Protein AF-A0A6C0J3W8-F1 (afdb_monomer_lite)

Radius of gyration: 35.04 Å; chains: 1; bounding box: 128×66×95 Å

Sequence (665 aa):
MTPRVIIDGCSYNYYRVTASLAWYKYSNPEPPTLQNTDFLTSLMSQYHKHINKISKITGVLPNNMTIVRDCPIEKIWRRKHYPKYKQKRLNRSGISNNVGMFIKHINKHLNMYQKVIRIDEAEADDVIAILVRFYLETTDDDIIIIANDSDYTQLLCWDSSRVKIFNPKKMDWVQRDTYSLSSKISKGDSTDEIPSASNIVEILRNKQLVDLTYVPRYIQDRVLQCLDYSNNIPHYYKPLNFQLGLCCMHTVLCAYTPKVFCSRTAIIQTIEKTGISLITSDKALIKRALCITKKESTPIYWISPEFYNTDENMDIYNILKKHQSEMKEHCMSIVLDRARDNCKDLLKLIKHAAEVDGTRVMRMSSDLFPHKSNSRTPDYSLEQFHELLEEAGNLTRRYKMRLTFHPGQYNVVGTPHKDKFHNTCLDLDWHAEVLDIMGCDQDSTMVVHAGGMYGDKNATIHRWAEQFFQLPDRVQRRLVLENCEKCFNIEDCLKVSELIYESNGLGIPVVFDTHHYDCYNIMHPKDIMKPAIEYMSPVLTTWNRRHMKPLFHISEQREGSRTGAHSDLIKKIPDYLFSIKQPFDLMVEAKFKDLAINKLYTIYPDLSPKIINDIKPIKPIKPIKPIKPIKPIKPIKPIKPIKAIKPIKPIKPIKPIKPIKSLKN

InterPro domains:
  I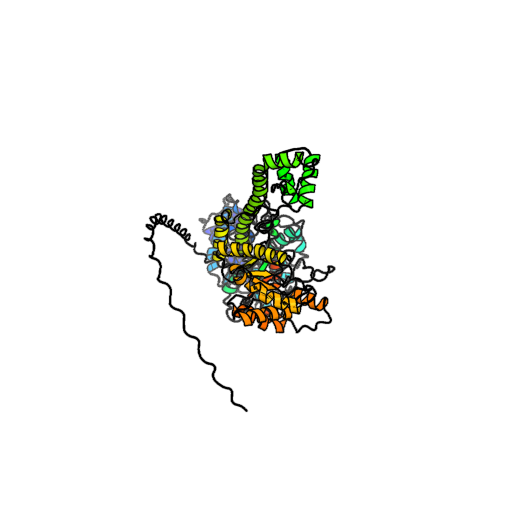PR002421 5'-3' exonuclease [SM00475] (3-225)
  IPR004601 UV-endonuclease UvdE [PF03851] (244-570)
  IPR004601 UV-endonuclease UvdE [PTHR31290] (223-626)
  IPR004601 UV-endonuclease UvdE [TIGR00629] (239-602)
  IPR020046 5'-3' exonuclease, alpha-helical arch, N-terminal [PF02739] (5-172)
  IPR029060 PIN-like domain superfamily [SSF88723] (3-165)
  IPR036237 Xylose isomerase-like superfamily [SSF51658] (380-530)

Foldseek 3Di:
DQAAAEEALVQLLLLLLVVLQVVVVVVDVDGDDPPPPVSLVVSVVVSVVLLVVVCVVRVHDQLRYAYEAEAPPCQALLCLVPVLFQVVVVVPPDDPPRSVVSSVVVVVVCVPRNHYDYFGNHGRLLLVLLVLVQCVVQHPHAYEYEHQDPLCLLSCVVPVVRYWYADSNVRGTDDNDPDDPQVCLQCDDVNRPLHHDDDPLSSLSSCCVRRSLHDFVLRSVRSVVSVPPPDDDPPLQPQFLEFEEFEAAAQNQCPDVVRFGQQDADDLLVLLLVLVVVQDPDPVLSVVLSVLCVVVVAASLPQDCVSQVDPVRVVSSVSSVVCSVVSLVSSQVVQVVSLLSSLVSLLVVLCSCCQSQVHQEYEHDLSSRYCCLPPNHDHDDCVVCLVSLLSSLVSNVLSVHAYEYADDLLLALLDPDPVSNVSNLRSLVVVLVSCVSSVHDLQHAYEYENHACNPHVVSSLVSNLVSLVVHPPSSNSHYAYEAAQPHGHLVSSLSSQVSNCVVPVQGHQYAYEPLRNVNNCVVCVVDDDDPPLVCPVSNVVNQVSSVYAAEYEYFHDDPPDPRPDGAQADDDDDPSVSVDPHRHYYYYDHNNGVSNSSVVCSVRVSNRHNNPPPRDPDDPDPPDPPPPPDPPDPPDPPDDDDPDDDDDDDDDDDDDDDDDDDDDD

pLDDT: mean 84.36, std 15.97, range [27.09, 98.81]

Organism: NCBI:txid1070528

Structure (mmCIF, N/CA/C/O backbone):
data_AF-A0A6C0J3W8-F1
#
_entry.id   AF-A0A6C0J3W8-F1
#
loop_
_atom_site.group_PDB
_atom_site.id
_atom_site.type_symbol
_atom_site.label_atom_id
_atom_site.label_alt_id
_atom_site.label_comp_id
_atom_site.label_asym_id
_atom_site.label_entity_id
_atom_site.label_seq_id
_atom_site.pdbx_PDB_ins_code
_atom_site.Cartn_x
_atom_site.Cartn_y
_atom_site.Cartn_z
_atom_site.occupancy
_atom_site.B_iso_or_equiv
_atom_site.auth_seq_id
_atom_site.auth_comp_id
_atom_site.auth_asym_id
_atom_site.auth_atom_id
_atom_site.pdbx_PDB_model_num
ATOM 1 N N . MET A 1 1 ? 19.594 -20.141 -35.322 1.00 63.19 1 MET A N 1
ATOM 2 C CA . MET A 1 1 ? 18.771 -19.003 -34.861 1.00 63.19 1 MET A CA 1
ATOM 3 C C . MET A 1 1 ? 19.639 -17.757 -34.878 1.00 63.19 1 MET A C 1
ATOM 5 O O . MET A 1 1 ? 20.818 -17.863 -34.562 1.00 63.19 1 MET A O 1
ATOM 9 N N . THR A 1 2 ? 19.114 -16.619 -35.328 1.00 81.94 2 THR A N 1
ATOM 10 C CA . THR A 1 2 ? 19.873 -15.359 -35.363 1.00 81.94 2 THR A CA 1
ATOM 11 C C . THR A 1 2 ? 19.746 -14.680 -33.999 1.00 81.94 2 THR A C 1
ATOM 13 O O . THR A 1 2 ? 18.616 -14.489 -33.554 1.00 81.94 2 THR A O 1
ATOM 16 N N . PRO A 1 3 ? 20.851 -14.318 -33.322 1.00 92.50 3 PRO A N 1
ATOM 17 C CA . PRO A 1 3 ? 20.767 -13.712 -32.001 1.00 92.50 3 PRO A CA 1
ATOM 18 C C . PRO A 1 3 ? 20.086 -12.341 -32.062 1.00 92.50 3 PRO A C 1
ATOM 20 O O . PRO A 1 3 ? 20.179 -11.614 -33.055 1.00 92.50 3 PRO A O 1
ATOM 23 N N . ARG A 1 4 ? 19.432 -11.950 -30.971 1.00 93.56 4 ARG A N 1
ATOM 24 C CA . ARG A 1 4 ? 18.883 -10.604 -30.792 1.00 93.56 4 ARG A CA 1
ATOM 25 C C . ARG A 1 4 ? 19.965 -9.690 -30.245 1.00 93.56 4 ARG A C 1
ATOM 27 O O . ARG A 1 4 ? 20.405 -9.853 -29.112 1.00 93.56 4 ARG A O 1
ATOM 34 N N . VAL A 1 5 ? 20.379 -8.709 -31.042 1.00 95.38 5 VAL A N 1
ATOM 35 C CA . VAL A 1 5 ? 21.366 -7.704 -30.628 1.00 95.38 5 VAL A CA 1
ATOM 36 C C . VAL A 1 5 ? 20.651 -6.451 -30.138 1.00 95.38 5 VAL A C 1
ATOM 38 O O . VAL A 1 5 ? 19.889 -5.831 -30.885 1.00 95.38 5 VAL A O 1
ATOM 41 N N . ILE A 1 6 ? 20.913 -6.075 -28.888 1.00 95.56 6 ILE A N 1
ATOM 42 C CA . ILE A 1 6 ? 20.346 -4.896 -28.234 1.00 95.56 6 ILE A CA 1
ATOM 43 C C . ILE A 1 6 ? 21.491 -3.965 -27.830 1.00 95.56 6 ILE A C 1
ATOM 45 O O . ILE A 1 6 ? 22.404 -4.366 -27.115 1.00 95.56 6 ILE A O 1
ATOM 49 N N . ILE A 1 7 ? 21.464 -2.724 -28.305 1.00 95.12 7 ILE A N 1
ATOM 50 C CA . ILE A 1 7 ? 22.497 -1.717 -28.063 1.00 95.12 7 ILE A CA 1
ATOM 51 C C . ILE A 1 7 ? 21.979 -0.710 -27.044 1.00 95.12 7 ILE A C 1
ATOM 53 O O . ILE A 1 7 ? 20.961 -0.056 -27.283 1.00 95.12 7 ILE A O 1
ATOM 57 N N . ASP A 1 8 ? 22.722 -0.527 -25.954 1.00 95.06 8 ASP A N 1
ATOM 58 C CA . ASP A 1 8 ? 22.564 0.636 -25.085 1.00 95.06 8 ASP A CA 1
ATOM 59 C C . ASP A 1 8 ? 23.063 1.873 -25.838 1.00 95.06 8 ASP A C 1
ATOM 61 O O . ASP A 1 8 ? 24.258 2.177 -25.902 1.00 95.06 8 ASP A O 1
ATOM 65 N N . GLY A 1 9 ? 22.127 2.581 -26.463 1.00 91.19 9 GLY A N 1
ATOM 66 C CA . GLY A 1 9 ? 22.410 3.745 -27.281 1.00 91.19 9 GLY A CA 1
ATOM 67 C C . GLY A 1 9 ? 23.019 4.890 -26.479 1.00 91.19 9 GLY A C 1
ATOM 68 O O . GLY A 1 9 ? 23.760 5.685 -27.051 1.00 91.19 9 GLY A O 1
ATOM 69 N N . CYS A 1 10 ? 22.771 4.987 -25.173 1.00 86.38 10 CYS A N 1
ATOM 70 C CA . CYS A 1 10 ? 23.332 6.058 -24.360 1.00 86.38 10 CYS A CA 1
ATOM 71 C C . CYS A 1 10 ? 24.814 5.829 -24.076 1.00 86.38 10 CYS A C 1
ATOM 73 O O . CYS A 1 10 ? 25.637 6.684 -24.435 1.00 86.38 10 CYS A O 1
ATOM 75 N N . SER A 1 11 ? 25.181 4.668 -23.526 1.00 87.88 11 SER A N 1
ATOM 76 C CA . SER A 1 11 ? 26.592 4.353 -23.274 1.00 87.88 11 SER A CA 1
ATOM 77 C C . SER A 1 11 ? 27.385 4.227 -24.581 1.00 87.88 11 SER A C 1
ATOM 79 O O . SER A 1 11 ? 28.507 4.740 -24.681 1.00 87.88 11 SER A O 1
ATOM 81 N N . TYR A 1 12 ? 26.781 3.651 -25.628 1.00 91.56 12 TYR A N 1
ATOM 82 C CA . TYR A 1 12 ? 27.405 3.522 -26.943 1.00 91.56 12 TYR A CA 1
ATOM 83 C C . TYR A 1 12 ? 27.650 4.879 -27.612 1.00 91.56 12 TYR A C 1
ATOM 85 O O . TYR A 1 12 ? 28.776 5.167 -28.029 1.00 91.56 12 TYR A O 1
ATOM 93 N N . ASN A 1 13 ? 26.639 5.753 -27.685 1.00 90.94 13 ASN A N 1
ATOM 94 C CA . ASN A 1 13 ? 26.796 7.062 -28.324 1.00 90.94 13 ASN A CA 1
ATOM 95 C C . ASN A 1 13 ? 27.787 7.942 -27.559 1.00 90.94 13 ASN A C 1
ATOM 97 O O . ASN A 1 13 ? 28.593 8.628 -28.188 1.00 90.94 13 ASN A O 1
ATOM 101 N N . TYR A 1 14 ? 27.783 7.894 -26.223 1.00 89.56 14 TYR A N 1
ATOM 102 C CA . TYR A 1 14 ? 28.765 8.614 -25.413 1.00 89.56 14 TYR A CA 1
ATOM 103 C C . TYR A 1 14 ? 30.198 8.167 -25.731 1.00 89.56 14 TYR A C 1
ATOM 105 O O . TYR A 1 14 ? 31.072 9.003 -25.979 1.00 89.56 14 TYR A O 1
ATOM 113 N N . TYR A 1 15 ? 30.439 6.855 -25.804 1.00 89.69 15 TYR A N 1
ATOM 114 C CA . TYR A 1 15 ? 31.733 6.314 -26.220 1.00 89.69 15 TYR A CA 1
ATOM 115 C C . TYR A 1 15 ? 32.125 6.788 -27.627 1.00 89.69 15 TYR A C 1
ATOM 117 O O . TYR A 1 15 ? 33.243 7.263 -27.827 1.00 89.69 15 TYR A O 1
ATOM 125 N N . ARG A 1 16 ? 31.210 6.721 -28.602 1.00 91.69 16 ARG A N 1
ATOM 126 C CA . ARG A 1 16 ? 31.512 7.118 -29.984 1.00 91.69 16 ARG A CA 1
ATOM 127 C C . ARG A 1 16 ? 31.832 8.606 -30.110 1.00 91.69 16 ARG A C 1
ATOM 129 O O . ARG A 1 16 ? 32.813 8.949 -30.762 1.00 91.69 16 ARG A O 1
ATOM 136 N N . VAL A 1 17 ? 31.064 9.475 -29.454 1.00 91.38 17 VAL A N 1
ATOM 137 C CA . VAL A 1 17 ? 31.318 10.924 -29.464 1.00 91.38 17 VAL A CA 1
ATOM 138 C C . VAL A 1 17 ? 32.639 11.251 -28.777 1.00 91.38 17 VAL A C 1
ATOM 140 O O . VAL A 1 17 ? 33.434 12.006 -29.328 1.00 91.38 17 VAL A O 1
ATOM 143 N N . THR A 1 18 ? 32.911 10.678 -27.602 1.00 89.44 18 THR A N 1
ATOM 144 C CA . THR A 1 18 ? 34.162 10.956 -26.875 1.00 89.44 18 THR A CA 1
ATOM 145 C C . THR A 1 18 ? 35.393 10.461 -27.634 1.00 89.44 18 THR A C 1
ATOM 147 O O . THR A 1 18 ? 36.392 11.177 -27.688 1.00 89.44 18 THR A O 1
ATOM 150 N N . ALA A 1 19 ? 35.311 9.304 -28.299 1.00 89.56 19 ALA A N 1
ATOM 151 C CA . ALA A 1 19 ? 36.371 8.809 -29.174 1.00 89.56 19 ALA A CA 1
ATOM 152 C C . ALA A 1 19 ? 36.611 9.737 -30.379 1.00 89.56 19 ALA A C 1
ATOM 154 O O . ALA A 1 19 ? 37.758 10.058 -30.687 1.00 89.56 19 ALA A O 1
ATOM 155 N N . SER A 1 20 ? 35.549 10.217 -31.034 1.00 91.25 20 SER A N 1
ATOM 156 C CA . SER A 1 20 ? 35.684 11.137 -32.169 1.00 91.25 20 SER A CA 1
ATOM 157 C C . SER A 1 20 ? 36.176 12.525 -31.751 1.00 91.25 20 SER A C 1
ATOM 159 O O . SER A 1 20 ? 36.964 13.122 -32.478 1.00 91.25 20 SER A O 1
ATOM 161 N N . LEU A 1 21 ? 35.788 13.028 -30.576 1.00 89.88 21 LEU A N 1
ATOM 162 C CA . LEU A 1 21 ? 36.331 14.274 -30.020 1.00 89.88 21 LEU A CA 1
ATOM 163 C C . LEU A 1 21 ? 37.824 14.150 -29.701 1.00 89.88 21 LEU A C 1
ATOM 165 O O . LEU A 1 21 ? 38.590 15.061 -30.008 1.00 89.88 21 LEU A O 1
ATOM 169 N N . ALA A 1 22 ? 38.243 13.022 -29.119 1.00 88.44 22 ALA A N 1
ATOM 170 C CA . ALA A 1 22 ? 39.654 12.750 -28.863 1.00 88.44 22 ALA A CA 1
ATOM 171 C C . ALA A 1 22 ? 40.455 12.712 -30.171 1.00 88.44 22 ALA A C 1
ATOM 173 O O . ALA A 1 22 ? 41.492 13.358 -30.255 1.00 88.44 22 ALA A O 1
ATOM 174 N N . TRP A 1 23 ? 39.937 12.033 -31.202 1.00 88.81 23 TRP A N 1
ATOM 175 C CA . TRP A 1 23 ? 40.525 12.034 -32.544 1.00 88.81 23 TRP A CA 1
ATOM 176 C C . TRP A 1 23 ? 40.640 13.450 -33.128 1.00 88.81 23 TRP A C 1
ATOM 178 O O . TRP A 1 23 ? 41.715 13.841 -33.571 1.00 88.81 23 TRP A O 1
ATOM 188 N N . TYR A 1 24 ? 39.566 14.242 -33.076 1.00 88.19 24 TYR A N 1
ATOM 189 C CA . TYR A 1 24 ? 39.538 15.585 -33.663 1.00 88.19 24 TYR A CA 1
ATOM 190 C C . TYR A 1 24 ? 40.552 16.535 -33.016 1.00 88.19 24 TYR A C 1
ATOM 192 O O . TYR A 1 24 ? 41.173 17.332 -33.718 1.00 88.19 24 TYR A O 1
ATOM 200 N N . LYS A 1 25 ? 40.775 16.397 -31.701 1.00 86.94 25 LYS A N 1
ATOM 201 C CA . LYS A 1 25 ? 41.759 17.182 -30.941 1.00 86.94 25 LYS A CA 1
ATOM 202 C C . LYS A 1 25 ? 43.203 16.976 -31.421 1.00 86.94 25 LYS A C 1
ATOM 204 O O . LYS A 1 25 ? 44.028 17.862 -31.237 1.00 86.94 25 LYS A O 1
ATOM 209 N N . TYR A 1 26 ? 43.527 15.835 -32.035 1.00 85.44 26 TYR A N 1
ATOM 210 C CA . TYR A 1 26 ? 44.868 15.610 -32.592 1.00 85.44 26 TYR A CA 1
ATOM 211 C C . TYR A 1 26 ? 45.134 16.423 -33.860 1.00 85.44 26 TYR A C 1
ATOM 213 O O . TYR A 1 26 ? 46.291 16.681 -34.177 1.00 85.44 26 TYR A O 1
ATOM 221 N N . SER A 1 27 ? 44.085 16.813 -34.585 1.00 83.38 27 SER A N 1
ATOM 222 C CA . SER A 1 27 ? 44.203 17.534 -35.857 1.00 83.38 27 SER A CA 1
ATOM 223 C C . SER A 1 27 ? 43.741 18.988 -35.772 1.00 83.38 27 SER A C 1
ATOM 225 O O . SER A 1 27 ? 44.031 19.755 -36.682 1.00 83.38 27 SER A O 1
ATOM 227 N N . ASN A 1 28 ? 43.037 19.378 -34.702 1.00 84.06 28 ASN A N 1
ATOM 228 C CA . ASN A 1 28 ? 42.466 20.712 -34.542 1.00 84.06 28 ASN A CA 1
ATOM 229 C C . ASN A 1 28 ? 42.633 21.218 -33.096 1.00 84.06 28 ASN A C 1
ATOM 231 O O . ASN A 1 28 ? 42.285 20.495 -32.159 1.00 84.06 28 ASN A O 1
ATOM 235 N N . PRO A 1 29 ? 43.119 22.458 -32.898 1.00 77.75 29 PRO A N 1
ATOM 236 C CA . PRO A 1 29 ? 43.325 23.030 -31.567 1.00 77.75 29 PRO A CA 1
ATOM 237 C C . PRO A 1 29 ? 42.015 23.422 -30.862 1.00 77.75 29 PRO A C 1
ATOM 239 O O . PRO A 1 29 ? 41.948 23.372 -29.634 1.00 77.75 29 PRO A O 1
ATOM 242 N N . GLU A 1 30 ? 40.966 23.769 -31.614 1.00 83.69 30 GLU A N 1
ATOM 243 C CA . GLU A 1 30 ? 39.662 24.159 -31.066 1.00 83.69 30 GLU A CA 1
ATOM 244 C C . GLU A 1 30 ? 38.644 23.004 -31.072 1.00 83.69 30 GLU A C 1
ATOM 246 O O . GLU A 1 30 ? 38.639 22.178 -31.991 1.00 83.69 30 GLU A O 1
ATOM 251 N N . PRO A 1 31 ? 37.755 22.917 -30.061 1.00 83.62 31 PRO A N 1
ATOM 252 C CA . PRO A 1 31 ? 36.718 21.894 -30.021 1.00 83.62 31 PRO A CA 1
ATOM 253 C C . PRO A 1 31 ? 35.677 22.115 -31.132 1.00 83.62 31 PRO A C 1
ATOM 255 O O . PRO A 1 31 ? 35.298 23.254 -31.402 1.00 83.62 31 PRO A O 1
ATOM 258 N N . PRO A 1 32 ? 35.151 21.040 -31.744 1.00 88.25 32 PRO A N 1
ATOM 259 C CA . PRO A 1 32 ? 34.158 21.175 -32.795 1.00 88.25 32 PRO A CA 1
ATOM 260 C C . PRO A 1 32 ? 32.820 21.656 -32.223 1.00 88.25 32 PRO A C 1
ATOM 262 O O . PRO A 1 32 ? 32.467 21.386 -31.071 1.00 88.25 32 PRO A O 1
ATOM 265 N N . THR A 1 33 ? 32.043 22.305 -33.082 1.00 89.44 33 THR A N 1
ATOM 266 C CA . THR A 1 33 ? 30.668 22.765 -32.864 1.00 89.44 33 THR A CA 1
ATOM 267 C C . THR A 1 33 ? 29.707 22.039 -33.817 1.00 89.44 33 THR A C 1
ATOM 269 O O . THR A 1 33 ? 30.134 21.295 -34.703 1.00 89.44 33 THR A O 1
ATOM 272 N N . LEU A 1 34 ? 28.391 22.251 -33.677 1.00 87.25 34 LEU A N 1
ATOM 273 C CA . LEU A 1 34 ? 27.402 21.708 -34.624 1.00 87.25 34 LEU A CA 1
ATOM 274 C C . LEU A 1 34 ? 27.487 22.335 -36.027 1.00 87.25 34 LEU A C 1
ATOM 276 O O . LEU A 1 34 ? 26.845 21.832 -36.946 1.00 87.25 34 LEU A O 1
ATOM 280 N N . GLN A 1 35 ? 28.256 23.409 -36.201 1.00 88.50 35 GLN A N 1
ATOM 281 C CA . GLN A 1 35 ? 28.509 24.045 -37.490 1.00 88.50 35 GLN A CA 1
ATOM 282 C C . GLN A 1 35 ? 29.661 23.374 -38.257 1.00 88.50 35 GLN A C 1
ATOM 284 O O . GLN A 1 35 ? 29.765 23.546 -39.468 1.00 88.50 35 GLN A O 1
ATOM 289 N N . ASN A 1 36 ? 30.511 22.584 -37.590 1.00 90.69 36 ASN A N 1
ATOM 290 C CA . ASN A 1 36 ? 31.644 21.913 -38.231 1.00 90.69 36 ASN A CA 1
ATOM 291 C C . ASN A 1 36 ? 31.189 20.649 -38.987 1.00 90.69 36 ASN A C 1
ATOM 293 O O . ASN A 1 36 ? 31.192 19.541 -38.443 1.00 90.69 36 ASN A O 1
ATOM 297 N N . THR A 1 37 ? 30.823 20.803 -40.261 1.00 89.19 37 THR A N 1
ATOM 298 C CA . THR A 1 37 ? 30.320 19.722 -41.131 1.00 89.19 37 THR A CA 1
ATOM 299 C C . THR A 1 37 ? 31.306 18.569 -41.318 1.00 89.19 37 THR A C 1
ATOM 301 O O . THR A 1 37 ? 30.888 17.410 -41.347 1.00 89.19 37 THR A O 1
ATOM 304 N N . ASP A 1 38 ? 32.607 18.852 -41.375 1.00 88.88 38 ASP A N 1
ATOM 305 C CA . ASP A 1 38 ? 33.648 17.831 -41.569 1.00 88.88 38 ASP A CA 1
ATOM 306 C C . ASP A 1 38 ? 33.767 16.904 -40.358 1.00 88.88 38 ASP A C 1
ATOM 308 O O . ASP A 1 38 ? 33.882 15.678 -40.493 1.00 88.88 38 ASP A O 1
ATOM 312 N N . PHE A 1 39 ? 33.662 17.479 -39.155 1.00 91.81 39 PHE A N 1
ATOM 313 C CA . PHE A 1 39 ? 33.611 16.710 -37.918 1.00 91.81 39 PHE A CA 1
ATOM 314 C C . PHE A 1 39 ? 32.354 15.842 -37.868 1.00 91.81 39 PHE A C 1
ATOM 316 O O . PHE A 1 39 ? 32.458 14.651 -37.588 1.00 91.81 39 PHE A O 1
ATOM 323 N N . LEU A 1 40 ? 31.178 16.404 -38.171 1.00 92.19 40 LEU A N 1
ATOM 324 C CA . LEU A 1 40 ? 29.913 15.661 -38.145 1.00 92.19 40 LEU A CA 1
ATOM 325 C C . LEU A 1 40 ? 29.900 14.508 -39.160 1.00 92.19 40 LEU A C 1
ATOM 327 O O . LEU A 1 40 ? 29.505 13.389 -38.825 1.00 92.19 40 LEU A O 1
ATOM 331 N N . THR A 1 41 ? 30.411 14.745 -40.368 1.00 91.62 41 THR A N 1
ATOM 332 C CA . THR A 1 41 ? 30.554 13.717 -41.409 1.00 91.62 41 THR A CA 1
ATOM 333 C C . THR A 1 41 ? 31.496 12.605 -40.951 1.00 91.62 41 THR A C 1
ATOM 335 O O . THR A 1 41 ? 31.173 11.418 -41.062 1.00 91.62 41 THR A O 1
ATOM 338 N N . SER A 1 42 ? 32.634 12.970 -40.357 1.00 91.75 42 SER A N 1
ATOM 339 C CA . SER A 1 42 ? 33.599 12.012 -39.809 1.00 91.75 42 SER A CA 1
ATOM 340 C C . SER A 1 42 ? 33.028 11.224 -38.630 1.00 91.75 42 SER A C 1
ATOM 342 O O . SER A 1 42 ? 33.191 10.005 -38.575 1.00 91.75 42 SER A O 1
ATOM 344 N N . LEU A 1 43 ? 32.311 11.888 -37.719 1.00 92.69 43 LEU A N 1
ATOM 345 C CA . LEU A 1 43 ? 31.634 11.279 -36.576 1.00 92.69 43 LEU A CA 1
ATOM 346 C C . LEU A 1 43 ? 30.658 10.198 -37.046 1.00 92.69 43 LEU A C 1
ATOM 348 O O . LEU A 1 43 ? 30.747 9.054 -36.598 1.00 92.69 43 LEU A O 1
ATOM 352 N N . MET A 1 44 ? 29.775 10.530 -37.992 1.00 92.38 44 MET A N 1
ATOM 353 C CA . MET A 1 44 ? 28.803 9.578 -38.530 1.00 92.38 44 MET A CA 1
ATOM 354 C C . MET A 1 44 ? 29.479 8.463 -39.336 1.00 92.38 44 MET A C 1
ATOM 356 O O . MET A 1 44 ? 29.110 7.299 -39.194 1.00 92.38 44 MET A O 1
ATOM 360 N N . SER A 1 45 ? 30.506 8.765 -40.134 1.00 92.25 45 SER A N 1
ATOM 361 C CA . SER A 1 45 ? 31.273 7.747 -40.868 1.00 92.25 45 SER A CA 1
ATOM 362 C C . SER A 1 45 ? 31.932 6.738 -39.921 1.00 92.25 45 SER A C 1
ATOM 364 O O . SER A 1 45 ? 31.795 5.523 -40.087 1.00 92.25 45 SER A O 1
ATOM 366 N N . GLN A 1 46 ? 32.592 7.219 -38.864 1.00 91.56 46 GLN A N 1
ATOM 367 C CA . GLN A 1 46 ? 33.206 6.367 -37.848 1.00 91.56 46 GLN A CA 1
ATOM 368 C C . GLN A 1 46 ? 32.164 5.575 -37.047 1.00 91.56 46 GLN A C 1
ATOM 370 O O . GLN A 1 46 ? 32.408 4.415 -36.709 1.00 91.56 46 GLN A O 1
ATOM 375 N N . TYR A 1 47 ? 31.004 6.172 -36.761 1.00 92.19 47 TYR A N 1
ATOM 376 C CA . TYR A 1 47 ? 29.885 5.497 -36.107 1.00 92.19 47 TYR A CA 1
ATOM 377 C C . TYR A 1 47 ? 29.414 4.279 -36.914 1.00 92.19 47 TYR A C 1
ATOM 379 O O . TYR A 1 47 ? 29.391 3.165 -36.387 1.00 92.19 47 TYR A O 1
ATOM 387 N N . HIS A 1 48 ? 29.133 4.463 -38.210 1.00 90.06 48 HIS A N 1
ATOM 388 C CA . HIS A 1 48 ? 28.708 3.384 -39.109 1.00 90.06 48 HIS A CA 1
ATOM 389 C C . HIS A 1 48 ? 29.781 2.304 -39.269 1.00 90.06 48 HIS A C 1
ATOM 391 O O . HIS A 1 48 ? 29.477 1.114 -39.193 1.00 90.06 48 HIS A O 1
ATOM 397 N N . LYS A 1 49 ? 31.056 2.694 -39.420 1.00 92.31 49 LYS A N 1
ATOM 398 C CA . LYS A 1 49 ? 32.176 1.738 -39.465 1.00 92.31 49 LYS A CA 1
ATOM 399 C C . LYS A 1 49 ? 32.213 0.850 -38.221 1.00 92.31 49 LYS A C 1
ATOM 401 O O . LYS A 1 49 ? 32.459 -0.349 -38.330 1.00 92.31 49 LYS A O 1
ATOM 406 N N . HIS A 1 50 ? 31.948 1.421 -37.048 1.00 93.12 50 HIS A N 1
ATOM 407 C CA . HIS A 1 50 ? 31.950 0.671 -35.798 1.00 93.12 50 HIS A CA 1
ATOM 408 C C . HIS A 1 50 ? 30.734 -0.254 -35.656 1.00 93.12 50 HIS A C 1
ATOM 410 O O . HIS A 1 50 ? 30.898 -1.411 -35.274 1.00 93.12 50 HIS A O 1
ATOM 416 N N . ILE A 1 51 ? 29.540 0.203 -36.047 1.00 90.62 51 ILE A N 1
ATOM 417 C CA . ILE A 1 51 ? 28.339 -0.647 -36.118 1.00 90.62 51 ILE A CA 1
ATOM 418 C C . ILE A 1 51 ? 28.558 -1.828 -37.073 1.00 90.62 51 ILE A C 1
ATOM 420 O O . ILE A 1 51 ? 28.253 -2.963 -36.722 1.00 90.62 51 ILE A O 1
ATOM 424 N N . ASN A 1 52 ? 29.183 -1.606 -38.231 1.00 92.19 52 ASN A N 1
ATOM 425 C CA . ASN A 1 52 ? 29.531 -2.686 -39.158 1.00 92.19 52 ASN A CA 1
ATOM 426 C C . ASN A 1 52 ? 30.541 -3.675 -38.556 1.00 92.19 52 ASN A C 1
ATOM 428 O O . ASN A 1 52 ? 30.485 -4.869 -38.842 1.00 92.19 52 ASN A O 1
ATOM 432 N N . LYS A 1 53 ? 31.455 -3.210 -37.696 1.00 94.12 53 LYS A N 1
ATOM 433 C CA . LYS A 1 53 ? 32.364 -4.095 -36.955 1.00 94.12 53 LYS A CA 1
ATOM 434 C C . LYS A 1 53 ? 31.598 -4.957 -35.946 1.00 94.12 53 LYS A C 1
ATOM 436 O O . LYS A 1 53 ? 31.837 -6.158 -35.886 1.00 94.12 53 LYS A O 1
ATOM 441 N N . ILE A 1 54 ? 30.645 -4.373 -35.218 1.00 93.25 54 ILE A N 1
ATOM 442 C CA . ILE A 1 54 ? 29.750 -5.103 -34.303 1.00 93.25 54 ILE A CA 1
ATOM 443 C C . ILE A 1 54 ? 28.892 -6.113 -35.073 1.00 93.25 54 ILE A C 1
ATOM 445 O O . ILE A 1 54 ? 28.741 -7.248 -34.633 1.00 93.25 54 ILE A O 1
ATOM 449 N N . SER A 1 55 ? 28.388 -5.743 -36.250 1.00 93.56 55 SER A N 1
ATOM 450 C CA . SER A 1 55 ? 27.630 -6.643 -37.125 1.00 93.56 55 SER A CA 1
ATOM 451 C C . SER A 1 55 ? 28.431 -7.890 -37.500 1.00 93.56 55 SER A C 1
ATOM 453 O O . SER A 1 55 ? 27.926 -9.001 -37.372 1.00 93.56 55 SER A O 1
ATOM 455 N N . LYS A 1 56 ? 29.714 -7.731 -37.853 1.00 94.44 56 LYS A N 1
ATOM 456 C CA . LYS A 1 56 ? 30.612 -8.864 -38.135 1.00 94.44 56 LYS A CA 1
ATOM 457 C C . LYS A 1 56 ? 30.853 -9.758 -36.917 1.00 94.44 56 LYS A C 1
ATOM 459 O O . LYS A 1 56 ? 30.936 -10.967 -37.074 1.00 94.44 56 LYS A O 1
ATOM 464 N N . ILE A 1 57 ? 30.970 -9.174 -35.723 1.00 93.88 57 ILE A N 1
ATOM 465 C CA . ILE A 1 57 ? 31.213 -9.917 -34.472 1.00 93.88 57 ILE A CA 1
ATOM 466 C C . ILE A 1 57 ? 29.971 -10.698 -34.038 1.00 93.88 57 ILE A C 1
ATOM 468 O O . ILE A 1 57 ? 30.075 -11.826 -33.573 1.00 93.88 57 ILE A O 1
ATOM 472 N N . THR A 1 58 ? 28.796 -10.087 -34.172 1.00 93.25 58 THR A N 1
ATOM 473 C CA . THR A 1 58 ? 27.527 -10.648 -33.686 1.00 93.25 58 THR A CA 1
ATOM 474 C C . THR A 1 58 ? 26.812 -11.519 -34.716 1.00 93.25 58 THR A C 1
ATOM 476 O O . THR A 1 58 ? 25.914 -12.270 -34.352 1.00 93.25 58 THR A O 1
ATOM 479 N N . GLY A 1 59 ? 27.173 -11.407 -35.998 1.00 93.31 59 GLY A N 1
ATOM 480 C CA . GLY A 1 59 ? 26.473 -12.070 -37.099 1.00 93.31 59 GLY A CA 1
ATOM 481 C C . GLY A 1 59 ? 25.106 -11.456 -37.428 1.00 93.31 59 GLY A C 1
ATOM 482 O O . GLY A 1 59 ? 24.333 -12.056 -38.170 1.00 93.31 59 GLY A O 1
ATOM 483 N N . VAL A 1 60 ? 24.784 -10.274 -36.888 1.00 92.38 60 VAL A N 1
ATOM 484 C CA . VAL A 1 60 ? 23.486 -9.604 -37.075 1.00 92.38 60 VAL A CA 1
ATOM 485 C C . VAL A 1 60 ? 23.663 -8.365 -37.935 1.00 92.38 60 VAL A C 1
ATOM 487 O O . VAL A 1 60 ? 24.561 -7.560 -37.699 1.00 92.38 60 VAL A O 1
ATOM 490 N N . LEU A 1 61 ? 22.809 -8.187 -38.944 1.00 91.06 61 LEU A N 1
ATOM 491 C CA . LEU A 1 61 ? 22.822 -6.985 -39.778 1.00 91.06 61 LEU A CA 1
ATOM 492 C C . LEU A 1 61 ? 22.417 -5.747 -38.959 1.00 91.06 61 LEU A C 1
ATOM 494 O O . LEU A 1 61 ? 21.513 -5.858 -38.133 1.00 91.06 61 LEU A O 1
ATOM 498 N N . PRO A 1 62 ? 22.997 -4.557 -39.214 1.00 88.38 62 PRO A N 1
ATOM 499 C CA . PRO A 1 62 ? 22.683 -3.341 -38.458 1.00 88.38 62 PRO A CA 1
ATOM 500 C C . PRO A 1 62 ? 21.185 -3.014 -38.363 1.00 88.38 62 PRO A C 1
ATOM 502 O O . PRO A 1 62 ? 20.716 -2.613 -37.303 1.00 88.38 62 PRO A O 1
ATOM 505 N N . ASN A 1 63 ? 20.421 -3.242 -39.437 1.00 86.81 63 ASN A N 1
ATOM 506 C CA . ASN A 1 63 ? 18.976 -2.978 -39.467 1.00 86.81 63 ASN A CA 1
ATOM 507 C C . ASN A 1 63 ? 18.165 -3.924 -38.565 1.00 86.81 63 ASN A C 1
ATOM 509 O O . ASN A 1 63 ? 17.065 -3.574 -38.159 1.00 86.81 63 ASN A O 1
ATOM 513 N N . ASN A 1 64 ? 18.722 -5.080 -38.198 1.00 88.38 64 ASN A N 1
ATOM 514 C CA . ASN A 1 64 ? 18.082 -6.049 -37.307 1.00 88.38 64 ASN A CA 1
ATOM 515 C C . ASN A 1 64 ? 18.481 -5.850 -35.832 1.00 88.38 64 ASN A C 1
ATOM 517 O O . ASN A 1 64 ? 18.037 -6.604 -34.966 1.00 88.38 64 ASN A O 1
ATOM 521 N N . MET A 1 65 ? 19.323 -4.856 -35.529 1.00 91.94 65 MET A N 1
ATOM 522 C CA . MET A 1 65 ? 19.708 -4.517 -34.159 1.00 91.94 65 MET A CA 1
ATOM 523 C C . MET A 1 65 ? 18.678 -3.575 -33.531 1.00 91.94 65 MET A C 1
ATOM 525 O O . MET A 1 65 ? 18.144 -2.683 -34.187 1.00 91.94 65 MET A O 1
ATOM 529 N N . THR A 1 66 ? 18.420 -3.745 -32.236 1.00 92.44 66 THR A N 1
ATOM 530 C CA . THR A 1 66 ? 17.560 -2.838 -31.465 1.00 92.44 66 THR A CA 1
ATOM 531 C C . THR A 1 66 ? 18.424 -1.820 -30.737 1.00 92.44 66 THR A C 1
ATOM 533 O O . THR A 1 66 ? 19.283 -2.209 -29.954 1.00 92.44 66 THR A O 1
ATOM 536 N N . ILE A 1 67 ? 18.195 -0.524 -30.949 1.00 93.06 67 ILE A N 1
ATOM 537 C CA . ILE A 1 67 ? 18.883 0.535 -30.196 1.00 93.06 67 ILE A CA 1
ATOM 538 C C . ILE A 1 67 ? 17.940 1.078 -29.129 1.00 93.06 67 ILE A C 1
ATOM 540 O O . ILE A 1 67 ? 16.831 1.507 -29.443 1.00 93.06 67 ILE A O 1
ATOM 544 N N . VAL A 1 68 ? 18.385 1.100 -27.877 1.00 94.12 68 VAL A N 1
ATOM 545 C CA . VAL A 1 68 ? 17.601 1.587 -26.739 1.00 94.12 68 VAL A CA 1
ATOM 546 C C . VAL A 1 68 ? 18.175 2.907 -26.230 1.00 94.12 68 VAL A C 1
ATOM 548 O O . VAL A 1 68 ? 19.389 3.097 -26.221 1.00 94.12 68 VAL A O 1
ATOM 551 N N . ARG A 1 69 ? 17.315 3.856 -25.853 1.00 91.75 69 ARG A N 1
ATOM 552 C CA . ARG A 1 69 ? 17.718 5.207 -25.432 1.00 91.75 69 ARG A CA 1
ATOM 553 C C . ARG A 1 69 ? 17.081 5.611 -24.109 1.00 91.75 69 ARG A C 1
ATOM 555 O O . ARG A 1 69 ? 15.900 5.342 -23.901 1.00 91.75 69 ARG A O 1
ATOM 562 N N . ASP A 1 70 ? 17.817 6.395 -23.323 1.00 90.94 70 ASP A N 1
ATOM 563 C CA . ASP A 1 70 ? 17.304 6.987 -22.086 1.00 90.94 70 ASP A CA 1
ATOM 564 C C . ASP A 1 70 ? 16.156 7.977 -22.336 1.00 90.94 70 ASP A C 1
ATOM 566 O O . ASP A 1 70 ? 16.102 8.740 -23.324 1.00 90.94 70 ASP A O 1
ATOM 570 N N . CYS A 1 71 ? 15.259 8.047 -21.356 1.00 90.69 71 CYS A N 1
ATOM 571 C CA . CYS A 1 71 ? 14.440 9.223 -21.141 1.00 90.69 71 CYS A CA 1
ATOM 572 C C . CYS A 1 71 ? 15.297 10.419 -20.663 1.00 90.69 71 CYS A C 1
ATOM 574 O O . CYS A 1 71 ? 16.456 10.271 -20.279 1.00 90.69 71 CYS A O 1
ATOM 576 N N . PRO A 1 72 ? 14.763 11.652 -20.690 1.00 87.62 72 PRO A N 1
ATOM 577 C CA . PRO A 1 72 ? 15.430 12.783 -20.049 1.00 87.62 72 PRO A CA 1
ATOM 578 C C . PRO A 1 72 ? 15.636 12.518 -18.551 1.00 87.62 72 PRO A C 1
ATOM 580 O O . PRO A 1 72 ? 14.757 11.929 -17.917 1.00 87.62 72 PRO A O 1
ATOM 583 N N . ILE A 1 73 ? 16.764 12.966 -17.986 1.00 86.69 73 ILE A N 1
ATOM 584 C CA . ILE A 1 73 ? 17.155 12.664 -16.597 1.00 86.69 73 ILE A CA 1
ATOM 585 C C . ILE A 1 73 ? 16.066 13.097 -15.614 1.00 86.69 73 ILE A C 1
ATOM 587 O O . ILE A 1 73 ? 15.752 12.378 -14.675 1.00 86.69 73 ILE A O 1
ATOM 591 N N . GLU A 1 74 ? 15.445 14.249 -15.850 1.00 86.12 74 GLU A N 1
ATOM 592 C CA . GLU A 1 74 ? 14.372 14.800 -15.029 1.00 86.12 74 GLU A CA 1
ATOM 593 C C . GLU A 1 74 ? 13.109 13.927 -14.985 1.00 86.12 74 GLU A C 1
ATOM 595 O O . GLU A 1 74 ? 12.328 14.055 -14.044 1.00 86.12 74 GLU A O 1
ATOM 600 N N . LYS A 1 75 ? 12.923 13.034 -15.967 1.00 88.25 75 LYS A N 1
ATOM 601 C CA . LYS A 1 75 ? 11.768 12.136 -16.066 1.00 88.25 75 LYS A CA 1
ATOM 602 C C . LYS A 1 75 ? 12.017 10.738 -15.499 1.00 88.25 75 LYS A C 1
ATOM 604 O O . LYS A 1 75 ? 11.052 9.991 -15.396 1.00 88.25 75 LYS A O 1
ATOM 609 N N . ILE A 1 76 ? 13.256 10.373 -15.156 1.00 90.38 76 ILE A N 1
ATOM 610 C CA . ILE A 1 76 ? 13.592 9.009 -14.715 1.00 90.38 76 ILE A CA 1
ATOM 611 C C . ILE A 1 76 ? 12.723 8.606 -13.519 1.00 90.38 76 ILE A C 1
ATOM 613 O O . ILE A 1 76 ? 12.681 9.314 -12.508 1.00 90.38 76 ILE A O 1
ATOM 617 N N . TRP A 1 77 ? 12.075 7.444 -13.607 1.00 83.19 77 TRP A N 1
ATOM 618 C CA . TRP A 1 77 ? 11.138 6.952 -12.598 1.00 83.19 77 TRP A CA 1
ATOM 619 C C . TRP A 1 77 ? 11.758 6.860 -11.197 1.00 83.19 77 TRP A C 1
ATOM 621 O O . TRP A 1 77 ? 11.105 7.213 -10.214 1.00 83.19 77 TRP A O 1
ATOM 631 N N . ARG A 1 78 ? 13.044 6.492 -11.090 1.00 85.69 78 ARG A N 1
ATOM 632 C CA . ARG A 1 78 ? 13.797 6.452 -9.822 1.00 85.69 78 ARG A CA 1
ATOM 633 C C . ARG A 1 78 ? 13.752 7.780 -9.068 1.00 85.69 78 ARG A C 1
ATOM 635 O O . ARG A 1 78 ? 13.746 7.776 -7.841 1.00 85.69 78 ARG A O 1
ATOM 642 N N . ARG A 1 79 ? 13.648 8.921 -9.763 1.00 85.75 79 ARG A N 1
ATOM 643 C CA . ARG A 1 79 ? 13.558 10.250 -9.132 1.00 85.75 79 ARG A CA 1
ATOM 644 C C . ARG A 1 79 ? 12.234 10.495 -8.416 1.00 85.75 79 ARG A C 1
ATOM 646 O O . ARG A 1 79 ? 12.204 11.317 -7.504 1.00 85.75 79 ARG A O 1
ATOM 653 N N . LYS A 1 80 ? 11.167 9.778 -8.784 1.00 75.44 80 LYS A N 1
ATOM 654 C CA . LYS A 1 80 ? 9.896 9.807 -8.045 1.00 75.44 80 LYS A CA 1
ATOM 655 C C . LYS A 1 80 ? 10.050 9.185 -6.656 1.00 75.44 80 LYS A C 1
ATOM 657 O O . LYS A 1 80 ? 9.517 9.722 -5.692 1.00 75.44 80 LYS A O 1
ATOM 662 N N . HIS A 1 81 ? 10.833 8.109 -6.550 1.00 70.06 81 HIS A N 1
ATOM 663 C CA . HIS A 1 81 ? 11.128 7.427 -5.283 1.00 70.06 81 HIS A CA 1
ATOM 664 C C . HIS A 1 81 ? 12.291 8.074 -4.516 1.00 70.06 81 HIS A C 1
ATOM 666 O O . HIS A 1 81 ? 12.305 8.102 -3.287 1.00 70.06 81 HIS A O 1
ATOM 672 N N . TYR A 1 82 ? 13.286 8.602 -5.228 1.00 80.69 82 TYR A N 1
ATOM 673 C CA . TYR A 1 82 ? 14.477 9.211 -4.650 1.00 80.69 82 TYR A CA 1
ATOM 674 C C . TYR A 1 82 ? 14.874 10.482 -5.421 1.00 80.69 82 TYR A C 1
ATOM 676 O O . TYR A 1 82 ? 15.671 10.420 -6.359 1.00 80.69 82 TYR A O 1
ATOM 684 N N . PRO A 1 83 ? 14.377 11.670 -5.019 1.00 84.69 83 PRO A N 1
ATOM 685 C CA . PRO A 1 83 ? 14.594 12.925 -5.754 1.00 84.69 83 PRO A CA 1
ATOM 686 C C . PRO A 1 83 ? 16.064 13.327 -5.976 1.00 84.69 83 PRO A C 1
ATOM 688 O O . PRO A 1 83 ? 16.370 14.096 -6.894 1.00 84.69 83 PRO A O 1
ATOM 691 N N . LYS A 1 84 ? 16.984 12.807 -5.151 1.00 87.81 84 LYS A N 1
ATOM 692 C CA . LYS A 1 84 ? 18.433 13.041 -5.268 1.00 87.81 84 LYS A CA 1
ATOM 693 C C . LYS A 1 84 ? 19.110 12.185 -6.348 1.00 87.81 84 LYS A C 1
ATOM 695 O O . LYS A 1 84 ? 20.244 12.479 -6.702 1.00 87.81 84 LYS A O 1
ATOM 700 N N . TYR A 1 85 ? 18.431 11.177 -6.902 1.00 89.94 85 TYR A N 1
ATOM 701 C CA . TYR A 1 85 ? 18.989 10.290 -7.929 1.00 89.94 85 TYR A CA 1
ATOM 702 C C . TYR A 1 85 ? 19.501 11.087 -9.143 1.00 89.94 85 TYR A C 1
ATOM 704 O O . TYR A 1 85 ? 18.717 11.788 -9.793 1.00 89.94 85 TYR A O 1
ATOM 712 N N . LYS A 1 86 ? 20.809 11.009 -9.435 1.00 90.19 86 LYS A N 1
ATOM 713 C CA . LYS A 1 86 ? 21.500 11.740 -10.525 1.00 90.19 86 LYS A CA 1
ATOM 714 C C . LYS A 1 86 ? 21.322 13.279 -10.504 1.00 90.19 86 LYS A C 1
ATOM 716 O O . LYS A 1 86 ? 21.513 13.940 -11.529 1.00 90.19 86 LYS A O 1
ATOM 721 N N . GLN A 1 87 ? 20.995 13.886 -9.362 1.00 87.50 87 GLN A N 1
ATOM 722 C CA . GLN A 1 87 ? 20.797 15.334 -9.194 1.00 87.50 87 GLN A CA 1
ATOM 723 C C . GLN A 1 87 ? 21.988 16.200 -9.660 1.00 87.50 87 GLN A C 1
ATOM 725 O O . GLN A 1 87 ? 21.791 17.204 -10.347 1.00 87.50 87 GLN A O 1
ATOM 730 N N . LYS A 1 88 ? 23.233 15.812 -9.372 1.00 85.38 88 LYS A N 1
ATOM 731 C CA . LYS A 1 88 ? 24.452 16.495 -9.843 1.00 85.38 88 LYS A CA 1
ATOM 732 C C . LYS A 1 88 ? 24.536 16.572 -11.363 1.00 85.38 88 LYS A C 1
ATOM 734 O O . LYS A 1 88 ? 25.158 17.498 -11.877 1.00 85.38 88 LYS A O 1
ATOM 739 N N . ARG A 1 89 ? 23.937 15.624 -12.094 1.00 80.31 89 ARG A N 1
ATOM 740 C CA . ARG A 1 89 ? 23.935 15.626 -13.567 1.00 80.31 89 ARG A CA 1
ATOM 741 C C . ARG A 1 89 ? 22.963 16.666 -14.135 1.00 80.31 89 ARG A C 1
ATOM 743 O O . ARG A 1 89 ? 23.241 17.194 -15.204 1.00 80.31 89 ARG A O 1
ATOM 750 N N . LEU A 1 90 ? 21.903 17.022 -13.400 1.00 73.44 90 LEU A N 1
ATOM 751 C CA . LEU A 1 90 ? 20.972 18.104 -13.762 1.00 73.44 90 LEU A CA 1
ATOM 752 C C . LEU A 1 90 ? 21.592 19.492 -13.551 1.00 73.44 90 LEU A C 1
ATOM 754 O O . LEU A 1 90 ? 21.439 20.374 -14.389 1.00 73.44 90 LEU A O 1
ATOM 758 N N . ASN A 1 91 ? 22.342 19.663 -12.459 1.00 63.34 91 ASN A N 1
ATOM 759 C CA . ASN A 1 91 ? 22.955 20.946 -12.092 1.00 63.34 91 ASN A CA 1
ATOM 760 C C . ASN A 1 91 ? 24.221 21.279 -12.902 1.00 63.34 91 ASN A C 1
ATOM 762 O O . ASN A 1 91 ? 24.786 22.361 -12.755 1.00 63.34 91 ASN A O 1
ATOM 766 N N . ARG A 1 92 ? 24.687 20.372 -13.771 1.00 62.03 92 ARG A N 1
ATOM 767 C CA . ARG A 1 92 ? 25.786 20.624 -14.716 1.00 62.03 92 ARG A CA 1
ATOM 768 C C . ARG A 1 92 ? 25.289 21.434 -15.919 1.00 62.03 92 ARG A C 1
ATOM 770 O O . ARG A 1 92 ? 25.409 21.007 -17.062 1.00 62.03 92 ARG A O 1
ATOM 777 N N . SER A 1 93 ? 24.786 22.641 -15.676 1.00 47.28 93 SER A N 1
ATOM 778 C CA . SER A 1 93 ? 24.500 23.647 -16.708 1.00 47.28 93 SER A CA 1
ATOM 779 C C . SER A 1 93 ? 25.749 24.475 -17.056 1.00 47.28 93 SER A C 1
ATOM 781 O O . SER A 1 93 ? 25.691 25.698 -17.147 1.00 47.28 93 SER A O 1
ATOM 783 N N . GLY A 1 94 ? 26.902 23.817 -17.219 1.00 43.59 94 GLY A N 1
ATOM 784 C CA . GLY A 1 94 ? 28.177 24.477 -17.504 1.00 43.59 94 GLY A CA 1
ATOM 785 C C . GLY A 1 94 ? 29.212 23.527 -18.112 1.00 43.59 94 GLY A C 1
ATOM 786 O O . GLY A 1 94 ? 29.503 22.472 -17.554 1.00 43.59 94 GLY A O 1
ATOM 787 N N . ILE A 1 95 ? 29.739 23.908 -19.281 1.00 39.31 95 ILE A N 1
ATOM 788 C CA . ILE A 1 95 ? 30.965 23.427 -19.963 1.00 39.31 95 ILE A CA 1
ATOM 789 C C . ILE A 1 95 ? 31.010 21.938 -20.407 1.00 39.31 95 ILE A C 1
ATOM 791 O O . ILE A 1 95 ? 31.783 21.598 -21.296 1.00 39.31 95 ILE A O 1
ATOM 795 N N . SER A 1 96 ? 30.101 21.056 -19.967 1.00 47.06 96 SER A N 1
ATOM 796 C CA . SER A 1 96 ? 29.916 19.707 -20.571 1.00 47.06 96 SER A CA 1
ATOM 797 C C . SER A 1 96 ? 29.059 19.689 -21.859 1.00 47.06 96 SER A C 1
ATOM 799 O O . SER A 1 96 ? 28.765 18.629 -22.418 1.00 47.06 96 SER A O 1
ATOM 801 N N . ASN A 1 97 ? 28.688 20.874 -22.362 1.00 53.53 97 ASN A N 1
ATOM 802 C CA . ASN A 1 97 ? 27.735 21.087 -23.460 1.00 53.53 97 ASN A CA 1
ATOM 803 C C . ASN A 1 97 ? 28.150 20.481 -24.816 1.00 53.53 97 ASN A C 1
ATOM 805 O O . ASN A 1 97 ? 27.281 20.245 -25.655 1.00 53.53 97 ASN A O 1
ATOM 809 N N . ASN A 1 98 ? 29.434 20.173 -25.031 1.00 66.94 98 ASN A N 1
ATOM 810 C CA . ASN A 1 98 ? 29.914 19.709 -26.336 1.00 66.94 98 ASN A CA 1
ATOM 811 C C . ASN A 1 98 ? 29.539 18.246 -26.627 1.00 66.94 98 ASN A C 1
ATOM 813 O O . ASN A 1 98 ? 29.135 17.935 -27.737 1.00 66.94 98 ASN A O 1
ATOM 817 N N . VAL A 1 99 ? 29.565 17.332 -25.652 1.00 82.12 99 VAL A N 1
ATOM 818 C CA . VAL A 1 99 ? 29.235 15.912 -25.921 1.00 82.12 99 VAL A CA 1
ATOM 819 C C . VAL A 1 99 ? 27.733 15.724 -26.166 1.00 82.12 99 VAL A C 1
ATOM 821 O O . VAL A 1 99 ? 27.326 15.036 -27.104 1.00 82.12 99 VAL A O 1
ATOM 824 N N . GLY A 1 100 ? 26.894 16.365 -25.348 1.00 81.94 100 GLY A N 1
ATOM 825 C CA . GLY A 1 100 ? 25.439 16.212 -25.411 1.00 81.94 100 GLY A CA 1
ATOM 826 C C . GLY A 1 100 ? 24.834 16.676 -26.739 1.00 81.94 100 GLY A C 1
ATOM 827 O O . GLY A 1 100 ? 23.914 16.031 -27.247 1.00 81.94 100 GLY A O 1
ATOM 828 N N . MET A 1 101 ? 25.361 17.751 -27.340 1.00 86.31 101 MET A N 1
ATOM 829 C CA . MET A 1 101 ? 24.898 18.227 -28.649 1.00 86.31 101 MET A CA 1
ATOM 830 C C . MET A 1 101 ? 25.192 17.222 -29.773 1.00 86.31 101 MET A C 1
ATOM 832 O O . MET A 1 101 ? 24.323 16.983 -30.613 1.00 86.31 101 MET A O 1
ATOM 836 N N . PHE A 1 102 ? 26.349 16.554 -29.743 1.00 89.75 102 PHE A N 1
ATOM 837 C CA . PHE A 1 102 ? 26.697 15.528 -30.729 1.00 89.75 102 PHE A CA 1
ATOM 838 C C . PHE A 1 102 ? 25.939 14.218 -30.509 1.00 89.75 102 PHE A C 1
ATOM 840 O O . PHE A 1 102 ? 25.514 13.599 -31.479 1.00 89.75 102 PHE A O 1
ATOM 847 N N . ILE A 1 103 ? 25.663 13.825 -29.259 1.00 88.75 103 ILE A N 1
ATOM 848 C CA . ILE A 1 103 ? 24.759 12.696 -28.979 1.00 88.75 103 ILE A CA 1
ATOM 849 C C . ILE A 1 103 ? 23.358 12.995 -29.528 1.00 88.75 103 ILE A C 1
ATOM 851 O O . ILE A 1 103 ? 22.745 12.137 -30.163 1.00 88.75 103 ILE A O 1
ATOM 855 N N . LYS A 1 104 ? 22.844 14.219 -29.333 1.00 86.88 104 LYS A N 1
ATOM 856 C CA . LYS A 1 104 ? 21.574 14.657 -29.935 1.00 86.88 104 LYS A CA 1
ATOM 857 C C . LYS A 1 104 ? 21.630 14.617 -31.464 1.00 86.88 104 LYS A C 1
ATOM 859 O O . LYS A 1 104 ? 20.639 14.220 -32.069 1.00 86.88 104 LYS A O 1
ATOM 864 N N . HIS A 1 105 ? 22.756 14.993 -32.072 1.00 88.56 105 HIS A N 1
ATOM 865 C CA . HIS A 1 105 ? 22.965 14.888 -33.515 1.00 88.56 105 HIS A CA 1
ATOM 866 C C . HIS A 1 105 ? 22.900 13.427 -33.987 1.00 88.56 105 HIS A C 1
ATOM 868 O O . HIS A 1 105 ? 22.035 13.113 -34.798 1.00 88.56 105 HIS A O 1
ATOM 874 N N . ILE A 1 106 ? 23.697 12.517 -33.408 1.00 89.06 106 ILE A N 1
ATOM 875 C CA . ILE A 1 106 ? 23.648 11.073 -33.715 1.00 89.06 106 ILE A CA 1
ATOM 876 C C . ILE A 1 106 ? 22.215 10.553 -33.592 1.00 89.06 106 ILE A C 1
ATOM 878 O O . ILE A 1 106 ? 21.684 9.968 -34.527 1.00 89.06 106 ILE A O 1
ATOM 882 N N . ASN A 1 107 ? 21.549 10.840 -32.472 1.00 87.06 107 ASN A N 1
ATOM 883 C CA . ASN A 1 107 ? 20.184 10.400 -32.200 1.00 87.06 107 ASN A CA 1
ATOM 884 C C . ASN A 1 107 ? 19.156 10.829 -33.263 1.00 87.06 107 ASN A C 1
ATOM 886 O O . ASN A 1 107 ? 18.187 10.103 -33.467 1.00 87.06 107 ASN A O 1
ATOM 890 N N . LYS A 1 108 ? 19.336 11.980 -33.931 1.00 84.94 108 LYS A N 1
ATOM 891 C CA . LYS A 1 108 ? 18.471 12.393 -35.053 1.00 84.94 108 LYS A CA 1
ATOM 892 C C . LYS A 1 108 ? 18.654 11.485 -36.270 1.00 84.94 108 LYS A C 1
ATOM 894 O O . LYS A 1 108 ? 17.675 11.179 -36.940 1.00 84.94 108 LYS A O 1
ATOM 899 N N . HIS A 1 109 ? 19.879 11.028 -36.515 1.00 82.06 109 HIS A N 1
ATOM 900 C CA . HIS A 1 109 ? 20.206 10.097 -37.596 1.00 82.06 109 HIS A CA 1
ATOM 901 C C . HIS A 1 109 ? 19.895 8.633 -37.242 1.00 82.06 109 HIS A C 1
ATOM 903 O O . HIS A 1 109 ? 19.690 7.821 -38.138 1.00 82.06 109 HIS A O 1
ATOM 909 N N . LEU A 1 110 ? 19.796 8.286 -35.952 1.00 76.06 110 LEU A N 1
ATOM 910 C CA . LEU A 1 110 ? 19.426 6.933 -35.518 1.00 76.06 110 LEU A CA 1
ATOM 911 C C . LEU A 1 110 ? 17.975 6.562 -35.826 1.00 76.06 110 LEU A C 1
ATOM 913 O O . LEU A 1 110 ? 17.682 5.387 -36.008 1.00 76.06 110 LEU A O 1
ATOM 917 N N . ASN A 1 111 ? 17.073 7.537 -35.937 1.00 64.50 111 ASN A N 1
ATOM 918 C CA . ASN A 1 111 ? 15.674 7.276 -36.291 1.00 64.50 111 ASN A CA 1
ATOM 919 C C . ASN A 1 111 ? 15.507 6.677 -37.705 1.00 64.50 111 ASN A C 1
ATOM 921 O O . ASN A 1 111 ? 14.405 6.290 -38.070 1.00 64.50 111 ASN A O 1
ATOM 925 N N . MET A 1 112 ? 16.584 6.617 -38.497 1.00 61.53 112 MET A N 1
ATOM 926 C CA . MET A 1 112 ? 16.620 5.950 -39.800 1.00 61.53 112 MET A CA 1
ATOM 927 C C . MET A 1 112 ? 16.833 4.429 -39.700 1.00 61.53 112 MET A C 1
ATOM 929 O O . MET A 1 112 ? 16.662 3.729 -40.694 1.00 61.53 112 MET A O 1
ATOM 933 N N . TYR A 1 113 ? 17.227 3.910 -38.531 1.00 68.50 113 TYR A N 1
ATOM 934 C CA . TYR A 1 113 ? 17.336 2.472 -38.282 1.00 68.50 113 TYR A CA 1
ATOM 935 C C . TYR A 1 113 ? 15.956 1.888 -37.967 1.00 68.50 113 TYR A C 1
ATOM 937 O O . TYR A 1 113 ? 15.109 2.548 -37.370 1.00 68.50 113 TYR A O 1
ATOM 945 N N . GLN A 1 114 ? 15.745 0.621 -38.327 1.00 66.44 114 GLN A N 1
ATOM 946 C CA . GLN A 1 114 ? 14.431 -0.029 -38.291 1.00 66.44 114 GLN A CA 1
ATOM 947 C C . GLN A 1 114 ? 13.818 -0.138 -36.883 1.00 66.44 114 GLN A C 1
ATOM 949 O O . GLN A 1 114 ? 12.595 -0.161 -36.761 1.00 66.44 114 GLN A O 1
ATOM 954 N N . LYS A 1 115 ? 14.632 -0.206 -35.814 1.00 82.81 115 LYS A N 1
ATOM 955 C CA . LYS A 1 115 ? 14.129 -0.393 -34.444 1.00 82.81 115 LYS A CA 1
ATOM 956 C C . LYS A 1 115 ? 14.907 0.412 -33.398 1.00 82.81 115 LYS A C 1
ATOM 958 O O . LYS A 1 115 ? 15.931 -0.028 -32.874 1.00 82.81 115 LYS A O 1
ATOM 963 N N . VAL A 1 116 ? 14.371 1.583 -33.053 1.00 89.06 116 VAL A N 1
ATOM 964 C CA . VAL A 1 116 ? 14.838 2.419 -31.936 1.00 89.06 116 VAL A CA 1
ATOM 965 C C . VAL A 1 116 ? 13.749 2.485 -30.870 1.00 89.06 116 VAL A C 1
ATOM 967 O O . VAL A 1 116 ? 12.638 2.922 -31.153 1.00 89.06 116 VAL A O 1
ATOM 970 N N . ILE A 1 117 ? 14.068 2.077 -29.642 1.00 90.50 117 ILE A N 1
ATOM 971 C CA . ILE A 1 117 ? 13.138 2.090 -28.509 1.00 90.50 117 ILE A CA 1
ATOM 972 C C . ILE A 1 117 ? 13.556 3.181 -27.530 1.00 90.50 117 ILE A C 1
ATOM 974 O O . ILE A 1 117 ? 14.706 3.265 -27.097 1.00 90.50 117 ILE A O 1
ATOM 978 N N . ARG A 1 118 ? 12.594 4.020 -27.158 1.00 91.50 118 ARG A N 1
ATOM 979 C CA . ARG A 1 118 ? 12.732 4.999 -26.086 1.00 91.50 118 ARG A CA 1
ATOM 980 C C . ARG A 1 118 ? 11.423 5.048 -25.326 1.00 91.50 118 ARG A C 1
ATOM 982 O O . ARG A 1 118 ? 10.398 5.387 -25.909 1.00 91.50 118 ARG A O 1
ATOM 989 N N . ILE A 1 119 ? 11.480 4.733 -24.041 1.00 90.56 119 ILE A N 1
ATOM 990 C CA . ILE A 1 119 ? 10.310 4.740 -23.170 1.00 90.56 119 ILE A CA 1
ATOM 991 C C . ILE A 1 119 ? 10.361 5.970 -22.278 1.00 90.56 119 ILE A C 1
ATOM 993 O O . ILE A 1 119 ? 11.398 6.307 -21.709 1.00 90.56 119 ILE A O 1
ATOM 997 N N . ASP A 1 120 ? 9.232 6.664 -22.171 1.00 86.88 120 ASP A N 1
ATOM 998 C CA . ASP A 1 120 ? 9.109 7.767 -21.229 1.00 86.88 120 ASP A CA 1
ATOM 999 C C . ASP A 1 120 ? 9.280 7.258 -19.797 1.00 86.88 120 ASP A C 1
ATOM 1001 O O . ASP A 1 120 ? 8.648 6.279 -19.398 1.00 86.88 120 ASP A O 1
ATOM 1005 N N . GLU A 1 121 ? 10.087 7.991 -19.028 1.00 89.25 121 GLU A N 1
ATOM 1006 C CA . GLU A 1 121 ? 10.420 7.739 -17.620 1.00 89.25 121 GLU A CA 1
ATOM 1007 C C . GLU A 1 121 ? 11.375 6.561 -17.361 1.00 89.25 121 GLU A C 1
ATOM 1009 O O . GLU A 1 121 ? 11.742 6.344 -16.210 1.00 89.25 121 GLU A O 1
ATOM 1014 N N . ALA A 1 122 ? 11.827 5.850 -18.399 1.00 91.38 122 ALA A N 1
ATOM 1015 C CA . ALA A 1 122 ? 12.757 4.728 -18.280 1.00 91.38 122 ALA A CA 1
ATOM 1016 C C . ALA A 1 122 ? 14.157 5.063 -18.801 1.00 91.38 122 ALA A C 1
ATOM 1018 O O . ALA A 1 122 ? 14.318 5.758 -19.812 1.00 91.38 122 ALA A O 1
ATOM 1019 N N . GLU A 1 123 ? 15.167 4.516 -18.142 1.00 94.31 123 GLU A N 1
ATOM 1020 C CA . GLU A 1 123 ? 16.537 4.508 -18.646 1.00 94.31 123 GLU A CA 1
ATOM 1021 C C . GLU A 1 123 ? 16.741 3.351 -19.637 1.00 94.31 123 GLU A C 1
ATOM 1023 O O . GLU A 1 123 ? 15.909 2.444 -19.749 1.00 94.31 123 GLU A O 1
ATOM 1028 N N . ALA A 1 124 ? 17.809 3.402 -20.438 1.00 93.94 124 ALA A N 1
ATOM 1029 C CA . ALA A 1 124 ? 18.064 2.367 -21.433 1.00 93.94 124 ALA A CA 1
ATOM 1030 C C . ALA A 1 124 ? 18.302 0.996 -20.788 1.00 93.94 124 ALA A C 1
ATOM 1032 O O . ALA A 1 124 ? 17.852 -0.012 -21.331 1.00 93.94 124 ALA A O 1
ATOM 1033 N N . ASP A 1 125 ? 18.947 0.967 -19.625 1.00 94.44 125 ASP A N 1
ATOM 1034 C CA . ASP A 1 125 ? 19.183 -0.240 -18.835 1.00 94.44 125 ASP A CA 1
ATOM 1035 C C . ASP A 1 125 ? 17.879 -0.881 -18.333 1.00 94.44 125 ASP A C 1
ATOM 1037 O O . ASP A 1 125 ? 17.718 -2.094 -18.477 1.00 94.44 125 ASP A O 1
ATOM 1041 N N . ASP A 1 126 ? 16.911 -0.084 -17.869 1.00 93.06 126 ASP A N 1
ATOM 1042 C CA . ASP A 1 126 ? 15.572 -0.539 -17.485 1.00 93.06 126 ASP A CA 1
ATOM 1043 C C . ASP A 1 126 ? 14.888 -1.248 -18.659 1.00 93.06 126 ASP A C 1
ATOM 1045 O O . ASP A 1 126 ? 14.397 -2.373 -18.547 1.00 93.06 126 ASP A O 1
ATOM 1049 N N . VAL A 1 127 ? 14.869 -0.586 -19.819 1.00 93.94 127 VAL A N 1
ATOM 1050 C CA . VAL A 1 127 ? 14.218 -1.104 -21.025 1.00 93.94 127 VAL A CA 1
ATOM 1051 C C . VAL A 1 127 ? 14.925 -2.366 -21.519 1.00 93.94 127 VAL A C 1
ATOM 1053 O O . VAL A 1 127 ? 14.258 -3.341 -21.861 1.00 93.94 127 VAL A O 1
ATOM 1056 N N . ILE A 1 128 ? 16.259 -2.385 -21.535 1.00 95.06 128 ILE A N 1
ATOM 1057 C CA . ILE A 1 128 ? 17.044 -3.554 -21.949 1.00 95.06 128 ILE A CA 1
ATOM 1058 C C . ILE A 1 128 ? 16.795 -4.733 -21.009 1.00 95.06 128 ILE A C 1
ATOM 1060 O O . ILE A 1 128 ? 16.569 -5.836 -21.503 1.00 95.06 128 ILE A O 1
ATOM 1064 N N . ALA A 1 129 ? 16.777 -4.523 -19.691 1.00 92.50 129 ALA A N 1
ATOM 1065 C CA . ALA A 1 129 ? 16.487 -5.580 -18.726 1.00 92.50 129 ALA A CA 1
ATOM 1066 C C . ALA A 1 129 ? 15.119 -6.229 -18.997 1.00 92.50 129 ALA A C 1
ATOM 1068 O O . ALA A 1 129 ? 15.008 -7.456 -19.037 1.00 92.50 129 ALA A O 1
ATOM 1069 N N . ILE A 1 130 ? 14.096 -5.419 -19.289 1.00 88.62 130 ILE A N 1
ATOM 1070 C CA . ILE A 1 130 ? 12.753 -5.907 -19.633 1.00 88.62 130 ILE A CA 1
ATOM 1071 C C . ILE A 1 130 ? 12.759 -6.698 -20.944 1.00 88.62 130 ILE A C 1
ATOM 1073 O O . ILE A 1 130 ? 12.182 -7.781 -21.007 1.00 88.62 130 ILE A O 1
ATOM 1077 N N . LEU A 1 131 ? 13.425 -6.188 -21.985 1.00 90.62 131 LEU A N 1
ATOM 1078 C CA . LEU A 1 131 ? 13.522 -6.869 -23.279 1.00 90.62 131 LEU A CA 1
ATOM 1079 C C . LEU A 1 131 ? 14.251 -8.209 -23.170 1.00 90.62 131 LEU A C 1
ATOM 1081 O O . LEU A 1 131 ? 13.801 -9.195 -23.748 1.00 90.62 131 LEU A O 1
ATOM 1085 N N . VAL A 1 132 ? 15.363 -8.251 -22.431 1.00 91.19 132 VAL A N 1
ATOM 1086 C CA . VAL A 1 132 ? 16.135 -9.478 -22.203 1.00 91.19 132 VAL A CA 1
ATOM 1087 C C . VAL A 1 132 ? 15.250 -10.513 -21.518 1.00 91.19 132 VAL A C 1
ATOM 1089 O O . VAL A 1 132 ? 15.147 -11.636 -22.004 1.00 91.19 132 VAL A O 1
ATOM 1092 N N . ARG A 1 133 ? 14.561 -10.125 -20.437 1.00 86.19 133 ARG A N 1
ATOM 1093 C CA . ARG A 1 133 ? 13.647 -11.021 -19.724 1.00 86.19 133 ARG A CA 1
ATOM 1094 C C . ARG A 1 133 ? 12.541 -11.543 -20.640 1.00 86.19 133 ARG A C 1
ATOM 1096 O O . ARG A 1 133 ? 12.338 -12.749 -20.714 1.00 86.19 133 ARG A O 1
ATOM 1103 N N . PHE A 1 134 ? 11.890 -10.648 -21.380 1.00 84.50 134 PHE A N 1
ATOM 1104 C CA . PHE A 1 134 ? 10.831 -10.996 -22.321 1.00 84.50 134 PHE A CA 1
ATOM 1105 C C . PHE A 1 134 ? 11.303 -12.003 -23.378 1.00 84.50 134 PHE A C 1
ATOM 1107 O O . PHE A 1 134 ? 10.633 -13.007 -23.605 1.00 84.50 134 PHE A O 1
ATOM 1114 N N . TYR A 1 135 ? 12.456 -11.777 -24.016 1.00 87.62 135 TYR A N 1
ATOM 1115 C CA . TYR A 1 135 ? 12.952 -12.680 -25.060 1.00 87.62 135 TYR A CA 1
ATOM 1116 C C . TYR A 1 135 ? 13.409 -14.034 -24.513 1.00 87.62 135 TYR A C 1
ATOM 1118 O O . TYR A 1 135 ? 13.170 -15.041 -25.169 1.00 87.62 135 TYR A O 1
ATOM 1126 N N . LEU A 1 136 ? 13.998 -14.088 -23.313 1.00 85.56 136 LEU A N 1
ATOM 1127 C CA . LEU A 1 136 ? 14.329 -15.369 -22.677 1.00 85.56 136 LEU A CA 1
ATOM 1128 C C . LEU A 1 136 ? 13.090 -16.245 -22.462 1.00 85.56 136 LEU A C 1
ATOM 1130 O O . LEU A 1 136 ? 13.183 -17.464 -22.576 1.00 85.56 136 LEU A O 1
ATOM 1134 N N . GLU A 1 137 ? 11.952 -15.624 -22.151 1.00 79.38 137 GLU A N 1
ATOM 1135 C CA . GLU A 1 137 ? 10.704 -16.322 -21.830 1.00 79.38 137 GLU A CA 1
ATOM 1136 C C . GLU A 1 137 ? 9.817 -16.613 -23.047 1.00 79.38 137 GLU A C 1
ATOM 1138 O O . GLU A 1 137 ? 8.981 -17.512 -22.991 1.00 79.38 137 GLU A O 1
ATOM 1143 N N . THR A 1 138 ? 9.955 -15.848 -24.131 1.00 78.94 138 THR A N 1
ATOM 1144 C CA . THR A 1 138 ? 9.062 -15.940 -25.302 1.00 78.94 138 THR A CA 1
ATOM 1145 C C . THR A 1 138 ? 9.719 -16.531 -26.537 1.00 78.94 138 THR A C 1
ATOM 1147 O O . THR A 1 138 ? 9.018 -16.882 -27.487 1.00 78.94 138 THR A O 1
ATOM 1150 N N . THR A 1 139 ? 11.046 -16.632 -26.555 1.00 84.06 139 THR A N 1
ATOM 1151 C CA . THR A 1 139 ? 11.797 -17.174 -27.686 1.00 84.06 139 THR A CA 1
ATOM 1152 C C . THR A 1 139 ? 12.947 -18.050 -27.201 1.00 84.06 139 THR A C 1
ATOM 1154 O O . THR A 1 139 ? 13.338 -17.994 -26.037 1.00 84.06 139 THR A O 1
ATOM 1157 N N . ASP A 1 140 ? 13.526 -18.825 -28.118 1.00 87.88 140 ASP A N 1
ATOM 1158 C CA . ASP A 1 140 ? 14.759 -19.596 -27.902 1.00 87.88 140 ASP A CA 1
ATOM 1159 C C . ASP A 1 140 ? 16.011 -18.843 -28.394 1.00 87.88 140 ASP A C 1
ATOM 1161 O O . ASP A 1 140 ? 17.099 -19.407 -28.491 1.00 87.88 140 ASP A O 1
ATOM 1165 N N . ASP A 1 141 ? 15.881 -17.553 -28.728 1.00 89.06 141 ASP A N 1
ATOM 1166 C CA . ASP A 1 141 ? 16.978 -16.779 -29.310 1.00 89.06 141 ASP A CA 1
ATOM 1167 C C . ASP A 1 141 ? 18.080 -16.490 -28.274 1.00 89.06 141 ASP A C 1
ATOM 1169 O O . ASP A 1 141 ? 17.799 -16.172 -27.113 1.00 89.06 141 ASP A O 1
ATOM 1173 N N . ASP A 1 142 ? 19.339 -16.521 -28.715 1.00 94.44 142 ASP A N 1
ATOM 1174 C CA . ASP A 1 142 ? 20.465 -15.917 -27.995 1.00 94.44 142 ASP A CA 1
ATOM 1175 C C . ASP A 1 142 ? 20.294 -14.391 -27.945 1.00 94.44 142 ASP A C 1
ATOM 1177 O O . ASP A 1 142 ? 19.828 -13.768 -28.903 1.00 94.44 142 ASP A O 1
ATOM 1181 N N . ILE A 1 143 ? 20.721 -13.760 -26.852 1.00 96.31 143 ILE A N 1
ATOM 1182 C CA . ILE A 1 143 ? 20.586 -12.319 -26.625 1.00 96.31 143 ILE A CA 1
ATOM 1183 C C . ILE A 1 143 ? 21.972 -11.719 -26.402 1.00 96.31 143 ILE A C 1
ATOM 1185 O O . ILE A 1 143 ? 22.705 -12.119 -25.499 1.00 96.31 143 ILE A O 1
ATOM 1189 N N . ILE A 1 144 ? 22.329 -10.730 -27.220 1.00 96.38 144 ILE A N 1
ATOM 1190 C CA . ILE A 1 144 ? 23.612 -10.029 -27.151 1.00 96.38 144 ILE A CA 1
ATOM 1191 C C . ILE A 1 144 ? 23.364 -8.565 -26.790 1.00 96.38 144 ILE A C 1
ATOM 1193 O O . ILE A 1 144 ? 22.752 -7.820 -27.556 1.00 96.38 144 ILE A O 1
ATOM 1197 N N . ILE A 1 145 ? 23.887 -8.138 -25.645 1.00 96.38 145 ILE A N 1
ATOM 1198 C CA . ILE A 1 145 ? 23.820 -6.756 -25.170 1.00 96.38 145 ILE A CA 1
ATOM 1199 C C . ILE A 1 145 ? 25.122 -6.044 -25.537 1.00 96.38 145 ILE A C 1
ATOM 1201 O O . ILE A 1 145 ? 26.206 -6.473 -25.143 1.00 96.38 145 ILE A O 1
ATOM 1205 N N . ILE A 1 146 ? 25.030 -4.939 -26.273 1.00 95.69 146 ILE A N 1
ATOM 1206 C CA . ILE A 1 146 ? 26.170 -4.071 -26.580 1.00 95.69 146 ILE A CA 1
ATOM 1207 C C . ILE A 1 146 ? 26.156 -2.900 -25.604 1.00 95.69 146 ILE A C 1
ATOM 1209 O O . ILE A 1 146 ? 25.382 -1.956 -25.771 1.00 95.69 146 ILE A O 1
ATOM 1213 N N . ALA A 1 147 ? 27.021 -2.956 -24.594 1.00 93.62 147 ALA A N 1
ATOM 1214 C CA . ALA A 1 147 ? 27.101 -1.940 -23.552 1.00 93.62 147 ALA A CA 1
ATOM 1215 C C . ALA A 1 147 ? 28.508 -1.863 -22.952 1.00 93.62 147 ALA A C 1
ATOM 1217 O O . ALA A 1 147 ? 29.262 -2.835 -22.946 1.00 93.62 147 ALA A O 1
ATOM 1218 N N . ASN A 1 148 ? 28.871 -0.690 -22.435 1.00 87.19 148 ASN A N 1
ATOM 1219 C CA . ASN A 1 148 ? 30.100 -0.511 -21.652 1.00 87.19 148 ASN A CA 1
ATOM 1220 C C . ASN A 1 148 ? 29.827 -0.429 -20.137 1.00 87.19 148 ASN A C 1
ATOM 1222 O O . ASN A 1 148 ? 30.770 -0.293 -19.361 1.00 87.19 148 ASN A O 1
ATOM 1226 N N . ASP A 1 149 ? 28.561 -0.491 -19.724 1.00 83.88 149 ASP A N 1
ATOM 1227 C CA . ASP A 1 149 ? 28.173 -0.453 -18.317 1.00 83.88 149 ASP A CA 1
ATOM 1228 C C . ASP A 1 149 ? 28.324 -1.838 -17.669 1.00 83.88 149 ASP A C 1
ATOM 1230 O O . ASP A 1 149 ? 27.865 -2.848 -18.210 1.00 83.88 149 ASP A O 1
ATOM 1234 N N . SER A 1 150 ? 28.988 -1.891 -16.514 1.00 82.50 150 SER A N 1
ATOM 1235 C CA . SER A 1 150 ? 29.148 -3.122 -15.739 1.00 82.50 150 SER A CA 1
ATOM 1236 C C . SER A 1 150 ? 27.840 -3.600 -15.117 1.00 82.50 150 SER A C 1
ATOM 1238 O O . SER A 1 150 ? 27.732 -4.779 -14.779 1.00 82.50 150 SER A O 1
ATOM 1240 N N . ASP A 1 151 ? 26.840 -2.731 -14.983 1.00 86.06 151 ASP A N 1
ATOM 1241 C CA . ASP A 1 151 ? 25.577 -3.070 -14.331 1.00 86.06 151 ASP A CA 1
ATOM 1242 C C . ASP A 1 151 ? 24.792 -4.140 -15.091 1.00 86.06 151 ASP A C 1
ATOM 1244 O O . ASP A 1 151 ? 24.123 -4.961 -14.463 1.00 86.06 151 ASP A O 1
ATOM 1248 N N . TYR A 1 152 ? 24.969 -4.244 -16.412 1.00 89.94 152 TYR A N 1
ATOM 1249 C CA . TYR A 1 152 ? 24.370 -5.314 -17.217 1.00 89.94 152 TYR A CA 1
ATOM 1250 C C . TYR A 1 152 ? 24.838 -6.718 -16.819 1.00 89.94 152 TYR A C 1
ATOM 1252 O O . TYR A 1 152 ? 24.144 -7.686 -17.125 1.00 89.94 152 TYR A O 1
ATOM 1260 N N . THR A 1 153 ? 25.960 -6.866 -16.099 1.00 87.88 153 THR A N 1
ATOM 1261 C CA . THR A 1 153 ? 26.395 -8.178 -15.576 1.00 87.88 153 THR A CA 1
ATOM 1262 C C . THR A 1 153 ? 25.355 -8.813 -14.651 1.00 87.88 153 THR A C 1
ATOM 1264 O O . THR A 1 153 ? 25.299 -10.039 -14.558 1.00 87.88 153 THR A O 1
ATOM 1267 N N . GLN A 1 154 ? 24.469 -8.007 -14.052 1.00 87.06 154 GLN A N 1
ATOM 1268 C CA . GLN A 1 154 ? 23.292 -8.474 -13.318 1.00 87.06 154 GLN A CA 1
ATOM 1269 C C . GLN A 1 154 ? 22.427 -9.421 -14.156 1.00 87.06 154 GLN A C 1
ATOM 1271 O O . GLN A 1 154 ? 21.922 -10.409 -13.636 1.00 87.06 154 GLN A O 1
ATOM 1276 N N . LEU A 1 155 ? 22.293 -9.174 -15.461 1.00 87.62 155 LEU A N 1
ATOM 1277 C CA . LEU A 1 155 ? 21.398 -9.930 -16.342 1.00 87.62 155 LEU A CA 1
ATOM 1278 C C . LEU A 1 155 ? 21.960 -11.308 -16.725 1.00 87.62 155 LEU A C 1
ATOM 1280 O O . LEU A 1 155 ? 21.202 -12.198 -17.104 1.00 87.62 155 LEU A O 1
ATOM 1284 N N . LEU A 1 156 ? 23.270 -11.529 -16.549 1.00 85.00 156 LEU A N 1
ATOM 1285 C CA . LEU A 1 156 ? 23.902 -12.839 -16.756 1.00 85.00 156 LEU A CA 1
ATOM 1286 C C . LEU A 1 156 ? 23.406 -13.890 -15.751 1.00 85.00 156 LEU A C 1
ATOM 1288 O O . LEU A 1 156 ? 23.594 -15.084 -15.973 1.00 85.00 156 LEU A O 1
ATOM 1292 N N . CYS A 1 157 ? 22.799 -13.471 -14.634 1.00 76.12 157 CYS A N 1
ATOM 1293 C CA . CYS A 1 157 ? 22.254 -14.401 -13.647 1.00 76.12 157 CYS A CA 1
ATOM 1294 C C . CYS A 1 157 ? 20.971 -15.106 -14.108 1.00 76.12 157 CYS A C 1
ATOM 1296 O O . CYS A 1 157 ? 20.629 -16.134 -13.529 1.00 76.12 157 CYS A O 1
ATOM 1298 N N . TRP A 1 158 ? 20.272 -14.576 -15.119 1.00 77.69 158 TRP A N 1
ATOM 1299 C CA . TRP A 1 158 ? 19.029 -15.167 -15.615 1.00 77.69 158 TRP A CA 1
ATOM 1300 C C . TRP A 1 158 ? 19.280 -16.384 -16.496 1.00 77.69 158 TRP A C 1
ATOM 1302 O O . TRP A 1 158 ? 18.665 -17.420 -16.277 1.00 77.69 158 TRP A O 1
ATOM 1312 N N . ASP A 1 159 ? 20.194 -16.260 -17.458 1.00 82.31 159 ASP A N 1
ATOM 1313 C CA . ASP A 1 159 ? 20.656 -17.368 -18.290 1.00 82.31 159 ASP A CA 1
ATOM 1314 C C . ASP A 1 159 ? 22.010 -17.008 -18.915 1.00 82.31 159 ASP A C 1
ATOM 1316 O O . ASP A 1 159 ? 22.086 -16.354 -19.955 1.00 82.31 159 ASP A O 1
ATOM 1320 N N . SER A 1 160 ? 23.106 -17.432 -18.284 1.00 81.88 160 SER A N 1
ATOM 1321 C CA . SER A 1 160 ? 24.456 -17.144 -18.781 1.00 81.88 160 SER A CA 1
ATOM 1322 C C . SER A 1 160 ? 24.828 -17.910 -20.054 1.00 81.88 160 SER A C 1
ATOM 1324 O O . SER A 1 160 ? 25.891 -17.654 -20.614 1.00 81.88 160 SER A O 1
ATOM 1326 N N . SER A 1 161 ? 24.007 -18.869 -20.496 1.00 87.44 161 SER A N 1
ATOM 1327 C CA . SER A 1 161 ? 24.230 -19.582 -21.757 1.00 87.44 161 SER A CA 1
ATOM 1328 C C . SER A 1 161 ? 23.680 -18.796 -22.950 1.00 87.44 161 SER A C 1
ATOM 1330 O O . SER A 1 161 ? 24.329 -18.736 -23.998 1.00 87.44 161 SER A O 1
ATOM 1332 N N . ARG A 1 162 ? 22.539 -18.120 -22.754 1.00 92.94 162 ARG A N 1
ATOM 1333 C CA . ARG A 1 162 ? 21.825 -17.363 -23.792 1.00 92.94 162 ARG A CA 1
ATOM 1334 C C . ARG A 1 162 ? 22.065 -15.856 -23.746 1.00 92.94 162 ARG A C 1
ATOM 1336 O O . ARG A 1 162 ? 21.955 -15.204 -24.781 1.00 92.94 162 ARG A O 1
ATOM 1343 N N . VAL A 1 163 ? 22.400 -15.280 -22.590 1.00 93.88 163 VAL A N 1
ATOM 1344 C CA . VAL A 1 163 ? 22.674 -13.840 -22.442 1.00 93.88 163 VAL A CA 1
ATOM 1345 C C . VAL A 1 163 ? 24.175 -13.577 -22.493 1.00 93.88 163 VAL A C 1
ATOM 1347 O O . VAL A 1 163 ? 24.933 -14.040 -21.644 1.00 93.88 163 VAL A O 1
ATOM 1350 N N . LYS A 1 164 ? 24.605 -12.779 -23.473 1.00 94.06 164 LYS A N 1
ATOM 1351 C CA . LYS A 1 164 ? 26.003 -12.382 -23.678 1.00 94.06 164 LYS A CA 1
ATOM 135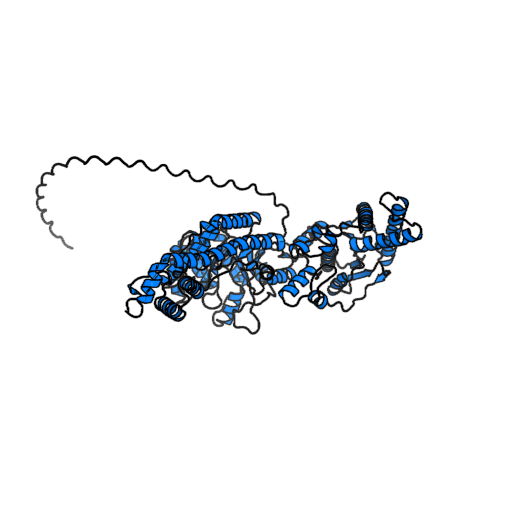2 C C . LYS A 1 164 ? 26.119 -10.862 -23.697 1.00 94.06 164 LYS A C 1
ATOM 1354 O O . LYS A 1 164 ? 25.250 -10.172 -24.225 1.00 94.06 164 LYS A O 1
ATOM 1359 N N . ILE A 1 165 ? 27.210 -10.325 -23.157 1.00 94.19 165 ILE A N 1
ATOM 1360 C CA . ILE A 1 165 ? 27.467 -8.880 -23.130 1.00 94.19 165 ILE A CA 1
ATOM 1361 C C . ILE A 1 165 ? 28.780 -8.605 -23.857 1.00 94.19 165 ILE A C 1
ATOM 1363 O O . ILE A 1 165 ? 29.806 -9.210 -23.551 1.00 94.19 165 ILE A O 1
ATOM 1367 N N . PHE A 1 166 ? 28.755 -7.678 -24.808 1.00 94.62 166 PHE A N 1
ATOM 1368 C CA . PHE A 1 166 ? 29.926 -7.260 -25.567 1.00 94.62 166 PHE A CA 1
ATOM 1369 C C . PHE A 1 166 ? 30.272 -5.807 -25.247 1.00 94.62 166 PHE A C 1
ATOM 1371 O O . PHE A 1 166 ? 29.437 -4.913 -25.406 1.00 94.62 166 PHE A O 1
ATOM 1378 N N . ASN A 1 167 ? 31.518 -5.563 -24.834 1.00 93.56 167 ASN A N 1
ATOM 1379 C CA . ASN A 1 167 ? 32.004 -4.230 -24.516 1.00 93.56 167 ASN A CA 1
ATOM 1380 C C . ASN A 1 167 ? 32.558 -3.542 -25.7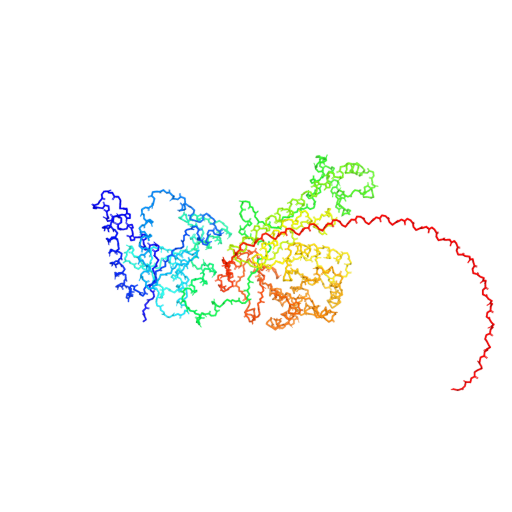79 1.00 93.56 167 ASN A C 1
ATOM 1382 O O . ASN A 1 167 ? 33.652 -3.884 -26.240 1.00 93.56 167 ASN A O 1
ATOM 1386 N N . PRO A 1 168 ? 31.877 -2.513 -26.319 1.00 91.00 168 PRO A N 1
ATOM 1387 C CA . PRO A 1 168 ? 32.279 -1.873 -27.569 1.00 91.00 168 PRO A CA 1
ATOM 1388 C C . PRO A 1 168 ? 33.535 -1.004 -27.432 1.00 91.00 168 PRO A C 1
ATOM 1390 O O . PRO A 1 168 ? 34.141 -0.661 -28.441 1.00 91.00 168 PRO A O 1
ATOM 1393 N N . LYS A 1 169 ? 33.930 -0.627 -26.207 1.00 89.81 169 LYS A N 1
ATOM 1394 C CA . LYS A 1 169 ? 35.140 0.160 -25.942 1.00 89.81 169 LYS A CA 1
ATOM 1395 C C . LYS A 1 169 ? 36.380 -0.729 -25.869 1.00 89.81 169 LYS A C 1
ATOM 1397 O O . LYS A 1 169 ? 37.421 -0.352 -26.399 1.00 89.81 169 LYS A O 1
ATOM 1402 N N . LYS A 1 170 ? 36.269 -1.885 -25.206 1.00 90.56 170 LYS A N 1
ATOM 1403 C CA . LYS A 1 170 ? 37.346 -2.884 -25.088 1.00 90.56 170 LYS A CA 1
ATOM 1404 C C . LYS A 1 170 ? 37.436 -3.810 -26.302 1.00 90.56 170 LYS A C 1
ATOM 1406 O O . LYS A 1 170 ? 38.474 -4.425 -26.496 1.00 90.56 170 LYS A O 1
ATOM 1411 N N . MET A 1 171 ? 36.382 -3.864 -27.122 1.00 90.38 171 MET A N 1
ATOM 1412 C CA . MET A 1 171 ? 36.238 -4.803 -28.239 1.00 90.38 171 MET A CA 1
ATOM 1413 C C . MET A 1 171 ? 36.312 -6.270 -27.792 1.00 90.38 171 MET A C 1
ATOM 1415 O O . MET A 1 171 ? 36.889 -7.095 -28.494 1.00 90.38 171 MET A O 1
ATOM 1419 N N . ASP A 1 172 ? 35.718 -6.580 -26.638 1.00 92.69 172 ASP A N 1
ATOM 1420 C CA . ASP A 1 172 ? 35.803 -7.901 -26.012 1.00 92.69 172 ASP A CA 1
ATOM 1421 C C . ASP A 1 172 ? 34.499 -8.287 -25.296 1.00 92.69 172 ASP A C 1
ATOM 1423 O O . ASP A 1 172 ? 33.690 -7.423 -24.929 1.00 92.69 172 ASP A O 1
ATOM 1427 N N . TRP A 1 173 ? 34.298 -9.588 -25.101 1.00 92.19 173 TRP A N 1
ATOM 1428 C CA . TRP A 1 173 ? 33.172 -10.148 -24.361 1.00 92.19 173 TRP A CA 1
ATOM 1429 C C . TRP A 1 173 ? 33.367 -9.954 -22.858 1.00 92.19 173 TRP A C 1
ATOM 1431 O O . TRP A 1 173 ? 34.436 -10.203 -22.304 1.00 92.19 173 TRP A O 1
ATOM 1441 N N . VAL A 1 174 ? 32.312 -9.512 -22.178 1.00 88.75 174 VAL A N 1
ATOM 1442 C CA . VAL A 1 174 ? 32.334 -9.358 -20.724 1.00 88.75 174 VAL A CA 1
ATOM 1443 C C . VAL A 1 174 ? 32.202 -10.738 -20.090 1.00 88.75 174 VAL A C 1
ATOM 1445 O O . VAL A 1 174 ? 31.206 -11.431 -20.292 1.00 88.75 174 VAL A O 1
ATOM 1448 N N . GLN A 1 175 ? 33.209 -11.127 -19.314 1.00 81.31 175 GLN A N 1
ATOM 1449 C CA . GLN A 1 175 ? 33.168 -12.349 -18.518 1.00 81.31 175 GLN A CA 1
ATOM 1450 C C . GLN A 1 175 ? 32.285 -12.153 -17.286 1.00 81.31 175 GLN A C 1
ATOM 1452 O O . GLN A 1 175 ? 32.166 -11.043 -16.759 1.00 81.31 175 GLN A O 1
ATOM 1457 N N . ARG A 1 176 ? 31.670 -13.240 -16.814 1.00 68.81 176 ARG A N 1
ATOM 1458 C CA . ARG A 1 176 ? 30.903 -13.227 -15.568 1.00 68.81 176 ARG A CA 1
ATOM 1459 C C . ARG A 1 176 ? 31.865 -13.034 -14.399 1.00 68.81 176 ARG A C 1
ATOM 1461 O O . ARG A 1 176 ? 32.463 -13.990 -13.920 1.00 68.81 176 ARG A O 1
ATOM 1468 N N . ASP A 1 177 ? 32.011 -11.795 -13.960 1.00 63.03 177 ASP A N 1
ATOM 1469 C CA . ASP A 1 177 ? 32.754 -11.481 -12.748 1.00 63.03 177 ASP A CA 1
ATOM 1470 C C . ASP A 1 177 ? 31.924 -11.848 -11.505 1.00 63.03 177 ASP A C 1
ATOM 1472 O O . ASP A 1 177 ? 30.698 -12.009 -11.587 1.00 63.03 177 ASP A O 1
ATOM 1476 N N . THR A 1 178 ? 32.552 -11.940 -10.331 1.00 54.62 178 THR A N 1
ATOM 1477 C CA . THR A 1 178 ? 31.837 -12.073 -9.046 1.00 54.62 178 THR A CA 1
ATOM 1478 C C . THR A 1 178 ? 31.163 -10.748 -8.668 1.00 54.62 178 THR A C 1
ATOM 1480 O O . THR A 1 178 ? 31.485 -10.124 -7.657 1.00 54.62 178 THR A O 1
ATOM 1483 N N . TYR A 1 179 ? 30.243 -10.265 -9.504 1.00 61.38 179 TYR A N 1
ATOM 1484 C CA . TYR A 1 179 ? 29.448 -9.081 -9.221 1.00 61.38 179 TYR A CA 1
ATOM 1485 C C . TYR A 1 179 ? 28.479 -9.388 -8.078 1.00 61.38 179 TYR A C 1
ATOM 1487 O O . TYR A 1 179 ? 27.510 -10.136 -8.220 1.00 61.38 179 TYR A O 1
ATOM 1495 N N . SER A 1 180 ? 28.748 -8.806 -6.914 1.00 73.88 180 SER A N 1
ATOM 1496 C CA . SER A 1 180 ? 27.857 -8.892 -5.765 1.00 73.88 180 SER A CA 1
ATOM 1497 C C . SER A 1 180 ? 26.861 -7.734 -5.816 1.00 73.88 180 SER A C 1
ATOM 1499 O O . SER A 1 180 ? 27.125 -6.648 -5.298 1.00 73.88 180 SER A O 1
ATOM 1501 N N . LEU A 1 181 ? 25.688 -7.978 -6.415 1.00 82.50 181 LEU A N 1
ATOM 1502 C CA . LEU A 1 181 ? 24.552 -7.049 -6.368 1.00 82.50 181 LEU A CA 1
ATOM 1503 C C . LEU A 1 181 ? 24.237 -6.640 -4.921 1.00 82.50 181 LEU A C 1
ATOM 1505 O O . LEU A 1 181 ? 24.001 -5.469 -4.644 1.00 82.50 181 LEU A O 1
ATOM 1509 N N . SER A 1 182 ? 24.321 -7.581 -3.975 1.00 81.88 182 SER A N 1
ATOM 1510 C CA . SER A 1 182 ? 24.161 -7.290 -2.548 1.00 81.88 182 SER A CA 1
ATOM 1511 C C . SER A 1 182 ? 25.206 -6.298 -2.026 1.00 81.88 182 SER A C 1
ATOM 1513 O O . SER A 1 182 ? 24.852 -5.398 -1.270 1.00 81.88 182 SER A O 1
ATOM 1515 N N . SER A 1 183 ? 26.469 -6.383 -2.463 1.00 86.31 183 SER A N 1
ATOM 1516 C CA . SER A 1 183 ? 27.493 -5.390 -2.120 1.00 86.31 183 SER A CA 1
ATOM 1517 C C . SER A 1 183 ? 27.172 -4.013 -2.699 1.00 86.31 183 SER A C 1
ATOM 1519 O O . SER A 1 183 ? 27.315 -3.026 -1.979 1.00 86.31 183 SER A O 1
ATOM 1521 N N . LYS A 1 184 ? 26.700 -3.930 -3.952 1.00 86.88 184 LYS A N 1
ATOM 1522 C CA . LYS A 1 184 ? 26.316 -2.647 -4.566 1.00 86.88 184 LYS A CA 1
ATOM 1523 C C . LYS A 1 184 ? 25.100 -2.029 -3.869 1.00 86.88 184 LYS A C 1
ATOM 1525 O O . LYS A 1 184 ? 25.116 -0.845 -3.551 1.00 86.88 184 LYS A O 1
ATOM 1530 N N . ILE A 1 185 ? 24.100 -2.839 -3.518 1.00 86.06 185 ILE A N 1
ATOM 1531 C CA . ILE A 1 185 ? 22.948 -2.406 -2.715 1.00 86.06 185 ILE A CA 1
ATOM 1532 C C . ILE A 1 185 ? 23.413 -1.857 -1.359 1.00 86.06 185 ILE A C 1
ATOM 1534 O O . ILE A 1 185 ? 22.999 -0.770 -0.966 1.00 86.06 185 ILE A O 1
ATOM 1538 N N . SER A 1 186 ? 24.302 -2.558 -0.655 1.00 87.62 186 SER A N 1
ATOM 1539 C CA . SER A 1 186 ? 24.776 -2.119 0.664 1.00 87.62 186 SER A CA 1
ATOM 1540 C C . SER A 1 186 ? 25.692 -0.894 0.603 1.00 87.62 186 SER A C 1
ATOM 1542 O O . SER A 1 186 ? 25.587 -0.001 1.438 1.00 87.62 186 SER A O 1
ATOM 1544 N N . LYS A 1 187 ? 26.596 -0.809 -0.377 1.00 92.25 187 LYS A N 1
ATOM 1545 C CA . LYS A 1 187 ? 27.533 0.321 -0.513 1.00 92.25 187 LYS A CA 1
ATOM 1546 C C . LYS A 1 187 ? 26.894 1.558 -1.145 1.00 92.25 187 LYS A C 1
ATOM 1548 O O . LYS A 1 187 ? 27.402 2.658 -0.939 1.00 92.25 187 LYS A O 1
ATOM 1553 N N . GLY A 1 188 ? 25.778 1.387 -1.851 1.00 90.56 188 GLY A N 1
ATOM 1554 C CA . GLY A 1 188 ? 25.199 2.426 -2.690 1.00 90.56 188 GLY A CA 1
ATOM 1555 C C . GLY A 1 188 ? 26.015 2.650 -3.964 1.00 90.56 188 GLY A C 1
ATOM 1556 O O . GLY A 1 188 ? 26.947 1.908 -4.280 1.00 90.56 188 GLY A O 1
ATOM 1557 N N . ASP A 1 189 ? 25.662 3.704 -4.688 1.00 90.69 189 ASP A N 1
ATOM 1558 C CA . ASP A 1 189 ? 26.312 4.132 -5.922 1.00 90.69 189 ASP A CA 1
ATOM 1559 C C . ASP A 1 189 ? 26.510 5.650 -5.885 1.00 90.69 189 ASP A C 1
ATOM 1561 O O . ASP A 1 189 ? 25.592 6.444 -6.107 1.00 90.69 189 ASP A O 1
ATOM 1565 N N . SER A 1 190 ? 27.738 6.070 -5.587 1.00 88.81 190 SER A N 1
ATOM 1566 C CA . SER A 1 190 ? 28.081 7.487 -5.470 1.00 88.81 190 SER A CA 1
ATOM 1567 C C . SER A 1 190 ? 28.004 8.236 -6.804 1.00 88.81 190 SER A C 1
ATOM 1569 O O . SER A 1 190 ? 27.833 9.459 -6.794 1.00 88.81 190 SER A O 1
ATOM 1571 N N . THR A 1 191 ? 28.089 7.532 -7.942 1.00 86.00 191 THR A N 1
ATOM 1572 C CA . THR A 1 191 ? 27.992 8.130 -9.284 1.00 86.00 191 THR A CA 1
ATOM 1573 C C . THR A 1 191 ? 26.561 8.540 -9.637 1.00 86.00 191 THR A C 1
ATOM 1575 O O . THR A 1 191 ? 26.362 9.464 -10.439 1.00 86.00 191 THR A O 1
ATOM 1578 N N . ASP A 1 192 ? 25.594 7.905 -8.975 1.00 89.25 192 ASP A N 1
ATOM 1579 C CA . ASP A 1 192 ? 24.153 8.135 -9.084 1.00 89.25 192 ASP A CA 1
ATOM 1580 C C . ASP A 1 192 ? 23.552 8.802 -7.833 1.00 89.25 192 ASP A C 1
ATOM 1582 O O . ASP A 1 192 ? 22.343 9.034 -7.758 1.00 89.25 192 ASP A O 1
ATOM 1586 N N . GLU A 1 193 ? 24.409 9.173 -6.874 1.00 92.69 193 GLU A N 1
ATOM 1587 C CA . GLU A 1 193 ? 24.061 9.804 -5.591 1.00 92.69 193 GLU A CA 1
ATOM 1588 C C . GLU A 1 193 ? 23.218 8.922 -4.664 1.00 92.69 193 GLU A C 1
ATOM 1590 O O . GLU A 1 193 ? 22.511 9.416 -3.787 1.00 92.69 193 GLU A O 1
ATOM 1595 N N . ILE A 1 194 ? 23.343 7.606 -4.817 1.00 91.69 194 ILE A N 1
ATOM 1596 C CA . ILE A 1 194 ? 22.762 6.606 -3.929 1.00 91.69 194 ILE A CA 1
ATOM 1597 C C . ILE A 1 194 ? 23.735 6.393 -2.756 1.00 91.69 194 ILE A C 1
ATOM 1599 O O . ILE A 1 194 ? 24.854 5.923 -2.977 1.00 91.69 194 ILE A O 1
ATOM 1603 N N . PRO A 1 195 ? 23.362 6.720 -1.506 1.00 92.19 195 PRO A N 1
ATOM 1604 C CA . PRO A 1 195 ? 24.256 6.545 -0.369 1.00 92.19 195 PRO A CA 1
ATOM 1605 C C . PRO A 1 195 ? 24.321 5.078 0.062 1.00 92.19 195 PRO A C 1
ATOM 1607 O O . PRO A 1 195 ? 23.457 4.275 -0.301 1.00 92.19 195 PRO A O 1
ATOM 1610 N N . SER A 1 196 ? 25.317 4.735 0.878 1.00 93.38 196 SER A N 1
ATOM 1611 C CA . SER A 1 196 ? 25.378 3.425 1.524 1.00 93.38 196 SER A CA 1
ATOM 1612 C C . SER A 1 196 ? 24.136 3.156 2.379 1.00 93.38 196 SER A C 1
ATOM 1614 O O . SER A 1 196 ? 23.405 4.070 2.774 1.00 93.38 196 SER A O 1
ATOM 1616 N N . ALA A 1 197 ? 23.879 1.874 2.610 1.00 85.88 197 ALA A N 1
ATOM 1617 C CA . ALA A 1 197 ? 22.772 1.380 3.399 1.00 85.88 197 ALA A CA 1
ATOM 1618 C C . ALA A 1 197 ? 23.277 0.696 4.674 1.00 85.88 197 ALA A C 1
ATOM 1620 O O . ALA A 1 197 ? 24.130 -0.188 4.635 1.00 85.88 197 ALA A O 1
ATOM 1621 N N . SER A 1 198 ? 22.716 1.110 5.803 1.00 83.00 198 SER A N 1
ATOM 1622 C CA . SER A 1 198 ? 23.047 0.674 7.162 1.00 83.00 198 SER A CA 1
ATOM 1623 C C . SER A 1 198 ? 21.910 -0.096 7.838 1.00 83.00 198 SER A C 1
ATOM 1625 O O . SER A 1 198 ? 22.115 -0.767 8.845 1.00 83.00 198 SER A O 1
ATOM 1627 N N . ASN A 1 199 ? 20.700 -0.011 7.286 1.00 73.94 199 ASN A N 1
ATOM 1628 C CA . ASN A 1 199 ? 19.499 -0.645 7.815 1.00 73.94 199 ASN A CA 1
ATOM 1629 C C . ASN A 1 199 ? 18.613 -1.179 6.681 1.00 73.94 199 ASN A C 1
ATOM 1631 O O . ASN A 1 199 ? 18.801 -0.847 5.511 1.00 73.94 199 ASN A O 1
ATOM 1635 N N . ILE A 1 200 ? 17.621 -2.000 7.034 1.00 58.69 200 ILE A N 1
ATOM 1636 C CA . ILE A 1 200 ? 16.752 -2.675 6.062 1.00 58.69 200 ILE A CA 1
ATOM 1637 C C . ILE A 1 200 ? 16.001 -1.704 5.137 1.00 58.69 200 ILE A C 1
ATOM 1639 O O . ILE A 1 200 ? 15.831 -2.001 3.957 1.00 58.69 200 ILE A O 1
ATOM 1643 N N . VAL A 1 201 ? 15.606 -0.525 5.627 1.00 58.31 201 VAL A N 1
ATOM 1644 C CA . VAL A 1 201 ? 14.896 0.479 4.817 1.00 58.31 201 VAL A CA 1
ATOM 1645 C C . VAL A 1 201 ? 15.821 1.056 3.748 1.00 58.31 201 VAL A C 1
ATOM 1647 O O . VAL A 1 201 ? 15.440 1.160 2.584 1.00 58.31 201 VAL A O 1
ATOM 1650 N N . GLU A 1 202 ? 17.060 1.378 4.114 1.00 75.75 202 GLU A N 1
ATOM 1651 C CA . GLU A 1 202 ? 18.070 1.862 3.169 1.00 75.75 202 GLU A CA 1
ATOM 1652 C C . GLU A 1 202 ? 18.499 0.782 2.174 1.00 75.75 202 GLU A C 1
ATOM 1654 O O . GLU A 1 202 ? 18.686 1.088 0.997 1.00 75.75 202 GLU A O 1
ATOM 1659 N N . ILE A 1 203 ? 18.605 -0.475 2.619 1.00 73.19 203 ILE A N 1
ATOM 1660 C CA . ILE A 1 203 ? 18.901 -1.623 1.749 1.00 73.19 203 ILE A CA 1
ATOM 1661 C C . ILE A 1 203 ? 17.810 -1.749 0.688 1.00 73.19 203 ILE A C 1
ATOM 1663 O O . ILE A 1 203 ? 18.105 -1.915 -0.493 1.00 73.19 203 ILE A O 1
ATOM 1667 N N . LEU A 1 204 ? 16.545 -1.634 1.085 1.00 63.00 204 LEU A N 1
ATOM 1668 C CA . LEU A 1 204 ? 15.425 -1.773 0.162 1.00 63.00 204 LEU A CA 1
ATOM 1669 C C . LEU A 1 204 ? 15.293 -0.575 -0.780 1.00 63.00 204 LEU A C 1
ATOM 1671 O O . LEU A 1 204 ? 15.085 -0.786 -1.972 1.00 63.00 204 LEU A O 1
ATOM 1675 N N . ARG A 1 205 ? 15.518 0.655 -0.296 1.00 78.31 205 ARG A N 1
ATOM 1676 C CA . ARG A 1 205 ? 15.667 1.833 -1.166 1.00 78.31 205 ARG A CA 1
ATOM 1677 C C . ARG A 1 205 ? 16.754 1.586 -2.212 1.00 78.31 205 ARG A C 1
ATOM 1679 O O . ARG A 1 205 ? 16.515 1.769 -3.398 1.00 78.31 205 ARG A O 1
ATOM 1686 N N . ASN A 1 206 ? 17.949 1.170 -1.792 1.00 84.06 206 ASN A N 1
ATOM 1687 C CA . ASN A 1 206 ? 19.066 0.955 -2.711 1.00 84.06 206 ASN A CA 1
ATOM 1688 C C . ASN A 1 206 ? 18.782 -0.172 -3.698 1.00 84.06 206 ASN A C 1
ATOM 1690 O O . ASN A 1 206 ? 19.130 -0.047 -4.866 1.00 84.06 206 ASN A O 1
ATOM 1694 N N . LYS A 1 207 ? 18.088 -1.227 -3.262 1.00 77.31 207 LYS A N 1
ATOM 1695 C CA . LYS A 1 207 ? 17.612 -2.278 -4.155 1.00 77.31 207 LYS A CA 1
ATOM 1696 C C . LYS A 1 207 ? 16.746 -1.703 -5.275 1.00 77.31 207 LYS A C 1
ATOM 1698 O O . LYS A 1 207 ? 17.045 -1.957 -6.430 1.00 77.31 207 LYS A O 1
ATOM 1703 N N . GLN A 1 208 ? 15.752 -0.872 -4.959 1.00 76.44 208 GLN A N 1
ATOM 1704 C CA . GLN A 1 208 ? 14.903 -0.250 -5.985 1.00 76.44 208 GLN A CA 1
ATOM 1705 C C . GLN A 1 208 ? 15.687 0.629 -6.966 1.00 76.44 208 GLN A C 1
ATOM 1707 O O . GLN A 1 208 ? 15.283 0.785 -8.110 1.00 76.44 208 GLN A O 1
ATOM 1712 N N . LEU A 1 209 ? 16.792 1.230 -6.526 1.00 84.81 209 LEU A N 1
ATOM 1713 C CA . LEU A 1 209 ? 17.558 2.165 -7.346 1.00 84.81 209 LEU A CA 1
ATOM 1714 C C . LEU A 1 209 ? 18.654 1.491 -8.184 1.00 84.81 209 LEU A C 1
ATOM 1716 O O . LEU A 1 209 ? 19.035 2.057 -9.200 1.00 84.81 209 LEU A O 1
ATOM 1720 N N . VAL A 1 210 ? 19.157 0.322 -7.779 1.00 87.69 210 VAL A N 1
ATOM 1721 C CA . VAL A 1 210 ? 20.355 -0.315 -8.367 1.00 87.69 210 VAL A CA 1
ATOM 1722 C C . VAL A 1 210 ? 20.055 -1.641 -9.073 1.00 87.69 210 VAL A C 1
ATOM 1724 O O . VAL A 1 210 ? 20.774 -2.034 -9.991 1.00 87.69 210 VAL A O 1
ATOM 1727 N N . ASP A 1 211 ? 19.035 -2.364 -8.618 1.00 84.69 211 ASP A N 1
ATOM 1728 C CA . ASP A 1 211 ? 18.724 -3.707 -9.098 1.00 84.69 211 ASP A CA 1
ATOM 1729 C C . ASP A 1 211 ? 17.990 -3.639 -10.443 1.00 84.69 211 ASP A C 1
ATOM 1731 O O . ASP A 1 211 ? 16.823 -3.254 -10.494 1.00 84.69 211 ASP A O 1
ATOM 1735 N N . LEU A 1 212 ? 18.650 -4.041 -11.534 1.00 84.50 212 LEU A N 1
ATOM 1736 C CA . LEU A 1 212 ? 18.044 -4.071 -12.873 1.00 84.50 212 LEU A CA 1
ATOM 1737 C C . LEU A 1 212 ? 16.942 -5.132 -13.004 1.00 84.50 212 LEU A C 1
ATOM 1739 O O . LEU A 1 212 ? 16.167 -5.108 -13.957 1.00 84.50 212 LEU A O 1
ATOM 1743 N N . THR A 1 213 ? 16.837 -6.058 -12.046 1.00 71.88 213 THR A N 1
ATOM 1744 C CA . THR A 1 213 ? 15.700 -6.984 -11.965 1.00 71.88 213 THR A CA 1
ATOM 1745 C C . THR A 1 213 ? 14.455 -6.325 -11.367 1.00 71.88 213 THR A C 1
ATOM 1747 O O . THR A 1 213 ? 13.361 -6.884 -11.443 1.00 71.88 213 THR A O 1
ATOM 1750 N N . TYR A 1 214 ? 14.599 -5.118 -10.813 1.00 73.81 214 TYR A N 1
ATOM 1751 C CA . TYR A 1 214 ? 13.510 -4.309 -10.293 1.00 73.81 214 TYR A CA 1
ATOM 1752 C C . TYR A 1 214 ? 13.261 -3.094 -11.196 1.00 73.81 214 TYR A C 1
ATOM 1754 O O . TYR A 1 214 ? 13.904 -2.053 -11.078 1.00 73.81 214 TYR A O 1
ATOM 1762 N N . VAL A 1 215 ? 12.262 -3.206 -12.072 1.00 75.56 215 VAL A N 1
ATOM 1763 C CA . VAL A 1 215 ? 11.732 -2.080 -12.856 1.00 75.56 215 VAL A CA 1
ATOM 1764 C C . VAL A 1 215 ? 10.225 -1.973 -12.593 1.00 75.56 215 VAL A C 1
ATOM 1766 O O . VAL A 1 215 ? 9.542 -2.995 -12.687 1.00 75.56 215 VAL A O 1
ATOM 1769 N N . PRO A 1 216 ? 9.655 -0.792 -12.275 1.00 70.12 216 PRO A N 1
ATOM 1770 C CA . PRO A 1 216 ? 8.222 -0.658 -12.025 1.00 70.12 216 PRO A CA 1
ATOM 1771 C C . PRO A 1 216 ? 7.411 -1.116 -13.229 1.00 70.12 216 PRO A C 1
ATOM 1773 O O . PRO A 1 216 ? 7.733 -0.776 -14.367 1.00 70.12 216 PRO A O 1
ATOM 1776 N N . ARG A 1 217 ? 6.318 -1.848 -13.028 1.00 68.75 217 ARG A N 1
ATOM 1777 C CA . ARG A 1 217 ? 5.658 -2.447 -14.191 1.00 68.75 217 ARG A CA 1
ATOM 1778 C C . ARG A 1 217 ? 4.852 -1.518 -15.072 1.00 68.75 217 ARG A C 1
ATOM 1780 O O . ARG A 1 217 ? 4.710 -1.848 -16.236 1.00 68.75 217 ARG A O 1
ATOM 1787 N N . TYR A 1 218 ? 4.478 -0.315 -14.642 1.00 67.62 218 TYR A N 1
ATOM 1788 C CA . TYR A 1 218 ? 4.016 0.674 -15.624 1.00 67.62 218 TYR A CA 1
ATOM 1789 C C . TYR A 1 218 ? 5.092 0.998 -16.677 1.00 67.62 218 TYR A C 1
ATOM 1791 O O . TYR A 1 218 ? 4.744 1.319 -17.810 1.00 67.62 218 TYR A O 1
ATOM 1799 N N . ILE A 1 219 ? 6.383 0.903 -16.329 1.00 77.00 219 ILE A N 1
ATOM 1800 C CA . ILE A 1 219 ? 7.491 1.003 -17.286 1.00 77.00 219 ILE A CA 1
ATOM 1801 C C . ILE A 1 219 ? 7.581 -0.280 -18.116 1.00 77.00 219 ILE A C 1
ATOM 1803 O O . ILE A 1 219 ? 7.662 -0.194 -19.339 1.00 77.00 219 ILE A O 1
ATOM 1807 N N . GLN A 1 220 ? 7.490 -1.455 -17.481 1.00 76.44 220 GLN A N 1
ATOM 1808 C CA . GLN A 1 220 ? 7.461 -2.743 -18.190 1.00 76.44 220 GLN A CA 1
ATOM 1809 C C . GLN A 1 220 ? 6.338 -2.799 -19.239 1.00 76.44 220 GLN A C 1
ATOM 1811 O O . GLN A 1 220 ? 6.595 -3.110 -20.396 1.00 76.44 220 GLN A O 1
ATOM 1816 N N . ASP A 1 221 ? 5.114 -2.410 -18.881 1.00 69.31 221 ASP A N 1
ATOM 1817 C CA . ASP A 1 221 ? 3.960 -2.357 -19.779 1.00 69.31 221 ASP A CA 1
ATOM 1818 C C . ASP A 1 221 ? 4.200 -1.420 -20.966 1.00 69.31 221 ASP A C 1
ATOM 1820 O O . ASP A 1 221 ? 3.849 -1.767 -22.091 1.00 69.31 221 ASP A O 1
ATOM 1824 N N . ARG A 1 222 ? 4.815 -0.250 -20.745 1.00 79.06 222 ARG A N 1
ATOM 1825 C CA . ARG A 1 222 ? 5.176 0.672 -21.834 1.00 79.06 222 ARG A CA 1
ATOM 1826 C C . ARG A 1 222 ? 6.213 0.058 -22.772 1.00 79.06 222 ARG A C 1
ATOM 1828 O O . ARG A 1 222 ? 6.084 0.215 -23.981 1.00 79.06 222 ARG A O 1
ATOM 1835 N N . VAL A 1 223 ? 7.209 -0.658 -22.239 1.00 83.44 223 VAL A N 1
ATOM 1836 C CA . VAL A 1 223 ? 8.183 -1.399 -23.062 1.00 83.44 223 VAL A CA 1
ATOM 1837 C C . VAL A 1 223 ? 7.475 -2.452 -23.909 1.00 83.44 223 VAL A C 1
ATOM 1839 O O . VAL A 1 223 ? 7.698 -2.507 -25.116 1.00 83.44 223 VAL A O 1
ATOM 1842 N N . LEU A 1 224 ? 6.603 -3.261 -23.303 1.00 76.94 224 LEU A N 1
ATOM 1843 C CA . LEU A 1 224 ? 5.897 -4.343 -23.993 1.00 76.94 224 LEU A CA 1
ATOM 1844 C C . LEU A 1 224 ? 4.912 -3.821 -25.049 1.00 76.94 224 LEU A C 1
ATOM 1846 O O . LEU A 1 224 ? 4.819 -4.398 -26.130 1.00 76.94 224 LEU A O 1
ATOM 1850 N N . GLN A 1 225 ? 4.234 -2.698 -24.787 1.00 75.50 225 GLN A N 1
ATOM 1851 C CA . GLN A 1 225 ? 3.377 -2.021 -25.770 1.00 75.50 225 GLN A CA 1
ATOM 1852 C C . GLN A 1 225 ? 4.149 -1.605 -27.027 1.00 75.50 225 GLN A C 1
ATOM 1854 O O . GLN A 1 225 ? 3.595 -1.651 -28.119 1.00 75.50 225 GLN A O 1
ATOM 1859 N N . CYS A 1 226 ? 5.435 -1.259 -26.909 1.00 76.62 226 CYS A N 1
ATOM 1860 C CA . CYS A 1 226 ? 6.273 -0.930 -28.064 1.00 76.62 226 CYS A CA 1
ATOM 1861 C C . CYS A 1 226 ? 6.690 -2.145 -28.909 1.00 76.62 226 CYS A C 1
ATOM 1863 O O . CYS A 1 226 ? 7.334 -1.961 -29.942 1.00 76.62 226 CYS A O 1
ATOM 1865 N N . LEU A 1 227 ? 6.389 -3.375 -28.483 1.00 74.56 227 LEU A N 1
ATOM 1866 C CA . LEU A 1 227 ? 6.778 -4.584 -29.209 1.00 74.56 227 LEU A CA 1
ATOM 1867 C C . LEU A 1 227 ? 5.687 -5.126 -30.150 1.00 74.56 227 LEU A C 1
ATOM 1869 O O . LEU A 1 227 ? 5.984 -6.071 -30.872 1.00 74.56 227 LEU A O 1
ATOM 1873 N N . ASP A 1 228 ? 4.475 -4.551 -30.174 1.00 60.12 228 ASP A N 1
ATOM 1874 C CA . ASP A 1 228 ? 3.327 -5.009 -30.992 1.00 60.12 228 ASP A CA 1
ATOM 1875 C C . ASP A 1 228 ? 2.899 -6.482 -30.757 1.00 60.12 228 ASP A C 1
ATOM 1877 O O . ASP A 1 228 ? 2.175 -7.086 -31.547 1.00 60.12 228 ASP A O 1
ATOM 1881 N N . TYR A 1 229 ? 3.288 -7.085 -29.627 1.00 60.22 229 TYR A N 1
ATOM 1882 C CA . TYR A 1 229 ? 2.867 -8.436 -29.234 1.00 60.22 229 TYR A CA 1
ATOM 1883 C C . TYR A 1 229 ? 1.515 -8.390 -28.512 1.00 60.22 229 TYR A C 1
ATOM 1885 O O . TYR A 1 229 ? 1.459 -8.499 -27.294 1.00 60.22 229 TYR A O 1
ATOM 1893 N N . SER A 1 230 ? 0.403 -8.234 -29.231 1.00 53.47 230 SER A N 1
ATOM 1894 C CA . SER A 1 230 ? -0.939 -8.243 -28.616 1.00 53.47 230 SER A CA 1
ATOM 1895 C C . SER A 1 230 ? -1.474 -9.649 -28.296 1.00 53.47 230 SER A C 1
ATOM 1897 O O . SER A 1 230 ? -2.323 -9.784 -27.417 1.00 53.47 230 SER A O 1
ATOM 1899 N N . ASN A 1 231 ? -0.957 -10.706 -28.942 1.00 47.53 231 ASN A N 1
ATOM 1900 C CA . ASN A 1 231 ? -1.598 -12.033 -28.923 1.00 47.53 231 ASN A CA 1
ATOM 1901 C C . ASN A 1 231 ? -0.827 -13.161 -28.203 1.00 47.53 231 ASN A C 1
ATOM 1903 O O . ASN A 1 231 ? -1.442 -14.174 -27.893 1.00 47.53 231 ASN A O 1
ATOM 1907 N N . ASN A 1 232 ? 0.464 -12.994 -27.881 1.00 55.25 232 ASN A N 1
ATOM 1908 C CA . ASN A 1 232 ? 1.305 -14.030 -27.240 1.00 55.25 232 ASN A CA 1
ATOM 1909 C C . ASN A 1 232 ? 2.098 -13.493 -26.037 1.00 55.25 232 ASN A C 1
ATOM 1911 O O . ASN A 1 232 ? 3.266 -13.809 -25.833 1.00 55.25 232 ASN A O 1
ATOM 1915 N N . ILE A 1 233 ? 1.458 -12.647 -25.238 1.00 55.69 233 ILE A N 1
ATOM 1916 C CA . ILE A 1 233 ? 2.003 -12.219 -23.952 1.00 55.69 233 ILE A CA 1
ATOM 1917 C C . ILE A 1 233 ? 1.879 -13.409 -22.973 1.00 55.69 233 ILE A C 1
ATOM 1919 O O . ILE A 1 233 ? 0.755 -13.904 -22.801 1.00 55.69 233 ILE A O 1
ATOM 1923 N N . PRO A 1 234 ? 2.975 -13.897 -22.346 1.00 53.47 234 PRO A N 1
ATOM 1924 C CA . PRO A 1 234 ? 2.902 -14.959 -21.340 1.00 53.47 234 PRO A CA 1
ATOM 1925 C C . PRO A 1 234 ? 1.849 -14.654 -20.267 1.00 53.47 234 PRO A C 1
ATOM 1927 O O . PRO A 1 234 ? 1.560 -13.492 -19.991 1.00 53.47 234 PRO A O 1
ATOM 1930 N N . HIS A 1 235 ? 1.257 -15.680 -19.645 1.00 51.34 235 HIS A N 1
ATOM 1931 C CA . HIS A 1 235 ? 0.184 -15.487 -18.655 1.00 51.34 235 HIS A CA 1
ATOM 1932 C C . HIS A 1 235 ? 0.595 -14.538 -17.511 1.00 51.34 235 HIS A C 1
ATOM 1934 O O . HIS A 1 235 ? -0.232 -13.741 -17.088 1.00 51.34 235 HIS A O 1
ATOM 1940 N N . TYR A 1 236 ? 1.882 -14.556 -17.133 1.00 46.94 236 TYR A N 1
ATOM 1941 C CA . TYR A 1 236 ? 2.529 -13.667 -16.153 1.00 46.94 236 TYR A CA 1
ATOM 1942 C C . TYR A 1 236 ? 2.828 -12.231 -16.638 1.00 46.94 236 TYR A C 1
ATOM 1944 O O . TYR A 1 236 ? 3.530 -11.470 -15.967 1.00 46.94 236 TYR A O 1
ATOM 1952 N N . TYR A 1 237 ? 2.355 -11.880 -17.830 1.00 48.91 237 TYR A N 1
ATOM 1953 C CA . TYR A 1 237 ? 2.334 -10.519 -18.357 1.00 48.91 237 TYR A CA 1
ATOM 1954 C C . TYR A 1 237 ? 0.897 -10.066 -18.697 1.00 48.91 237 TYR A C 1
ATOM 1956 O O . TYR A 1 237 ? 0.696 -8.959 -19.211 1.00 48.91 237 TYR A O 1
ATOM 1964 N N . LYS A 1 238 ? -0.130 -10.883 -18.406 1.00 54.53 238 LYS A N 1
ATOM 1965 C CA . LYS A 1 238 ? -1.530 -10.454 -18.518 1.00 54.53 238 LYS A CA 1
ATOM 1966 C C . LYS A 1 238 ? -1.884 -9.644 -17.269 1.00 54.53 238 LYS A C 1
ATOM 1968 O O . LYS A 1 238 ? -1.665 -10.130 -16.167 1.00 54.53 238 LYS A O 1
ATOM 1973 N N . PRO A 1 239 ? -2.448 -8.428 -17.406 1.00 55.78 239 PRO A N 1
ATOM 1974 C CA . PRO A 1 239 ? -2.842 -7.646 -16.241 1.00 55.78 239 PRO A CA 1
ATOM 1975 C C . PRO A 1 239 ? -3.804 -8.475 -15.389 1.00 55.78 239 PRO A C 1
ATOM 1977 O O . PRO A 1 239 ? -4.851 -8.909 -15.874 1.00 55.78 239 PRO A O 1
ATOM 1980 N N . LEU A 1 240 ? -3.415 -8.730 -14.143 1.00 66.94 240 LEU A N 1
ATOM 1981 C CA . LEU A 1 240 ? -4.250 -9.469 -13.211 1.00 66.94 240 LEU A CA 1
ATOM 1982 C C . LEU A 1 240 ? -5.459 -8.618 -12.826 1.00 66.94 240 LEU A C 1
ATOM 1984 O O . LEU A 1 240 ? -5.407 -7.388 -12.802 1.00 66.94 240 LEU A O 1
ATOM 1988 N N . ASN A 1 241 ? -6.563 -9.288 -12.505 1.00 79.75 241 ASN A N 1
ATOM 1989 C CA . ASN A 1 241 ? -7.822 -8.617 -12.182 1.00 79.75 241 ASN A CA 1
ATOM 1990 C C . ASN A 1 241 ? -7.808 -7.953 -10.794 1.00 79.75 241 ASN A C 1
ATOM 1992 O O . ASN A 1 241 ? -8.823 -7.416 -10.363 1.00 79.75 241 ASN A O 1
ATOM 1996 N N . PHE A 1 242 ? -6.685 -7.970 -10.078 1.00 89.00 242 PHE A N 1
ATOM 1997 C CA . PHE A 1 242 ? -6.592 -7.411 -8.738 1.00 89.00 242 PHE A CA 1
ATOM 1998 C C . PHE A 1 242 ? -5.338 -6.579 -8.527 1.00 89.00 242 PHE A C 1
ATOM 2000 O O . PHE A 1 242 ? -4.377 -6.647 -9.289 1.00 89.00 242 PHE A O 1
ATOM 2007 N N . GLN A 1 243 ? -5.370 -5.778 -7.469 1.00 89.00 243 GLN A N 1
ATOM 2008 C CA . GLN A 1 243 ? -4.302 -4.859 -7.094 1.00 89.00 243 GLN A CA 1
ATOM 2009 C C . GLN A 1 243 ? -3.968 -4.987 -5.609 1.00 89.00 243 GLN A C 1
ATOM 2011 O O . GLN A 1 243 ? -4.827 -5.326 -4.789 1.00 89.00 243 GLN A O 1
ATOM 2016 N N . LEU A 1 244 ? -2.711 -4.702 -5.269 1.00 93.81 244 LEU A N 1
ATOM 2017 C CA . LEU A 1 244 ? -2.205 -4.791 -3.903 1.00 93.81 244 LEU A CA 1
ATOM 2018 C C . LEU A 1 244 ? -2.480 -3.501 -3.118 1.00 93.81 244 LEU A C 1
ATOM 2020 O O . LEU A 1 244 ? -2.361 -2.392 -3.646 1.00 93.81 244 LEU A O 1
ATOM 2024 N N . GLY A 1 245 ? -2.847 -3.657 -1.847 1.00 95.44 245 GLY A N 1
ATOM 2025 C CA . GLY A 1 245 ? -3.202 -2.564 -0.948 1.00 95.44 245 GLY A CA 1
ATOM 2026 C C . GLY A 1 245 ? -2.197 -2.323 0.173 1.00 95.44 245 GLY A C 1
ATOM 2027 O O . GLY A 1 245 ? -1.688 -3.267 0.776 1.00 95.44 245 GLY A O 1
ATOM 2028 N N . LEU A 1 246 ? -1.951 -1.045 0.473 1.00 96.19 246 LEU A N 1
ATOM 2029 C CA . LEU A 1 246 ? -1.058 -0.577 1.537 1.00 96.19 246 LEU A CA 1
ATOM 2030 C C . LEU A 1 246 ? -1.765 -0.491 2.893 1.00 96.19 246 LEU A C 1
ATOM 2032 O O . LEU A 1 246 ? -2.813 0.137 3.014 1.00 96.19 246 LEU A O 1
ATOM 2036 N N . CYS A 1 247 ? -1.154 -1.042 3.944 1.00 93.50 247 CYS A N 1
ATOM 2037 C CA . CYS A 1 247 ? -1.744 -1.077 5.283 1.00 93.50 247 CYS A CA 1
ATOM 2038 C C . CYS A 1 247 ? -1.190 0.010 6.237 1.00 93.50 247 CYS A C 1
ATOM 2040 O O . CYS A 1 247 ? -0.103 -0.143 6.801 1.00 93.50 247 CYS A O 1
ATOM 2042 N N . CYS A 1 248 ? -1.981 1.055 6.505 1.00 90.06 248 CYS A N 1
ATOM 2043 C CA . CYS A 1 248 ? -1.817 2.126 7.512 1.00 90.06 248 CYS A CA 1
ATOM 2044 C C . CYS A 1 248 ? -0.661 3.115 7.312 1.00 90.06 248 CYS A C 1
ATOM 2046 O O . CYS A 1 248 ? -0.848 4.321 7.466 1.00 90.06 248 CYS A O 1
ATOM 2048 N N . MET A 1 249 ? 0.547 2.624 7.048 1.00 91.50 249 MET A N 1
ATOM 2049 C CA . MET A 1 249 ? 1.771 3.424 7.017 1.00 91.50 249 MET A CA 1
ATOM 2050 C C . MET A 1 249 ? 2.652 3.013 5.847 1.00 91.50 249 MET A C 1
ATOM 2052 O O . MET A 1 249 ? 2.589 1.878 5.385 1.00 91.50 249 MET A O 1
ATOM 2056 N N . HIS A 1 250 ? 3.519 3.932 5.437 1.00 92.69 250 HIS A N 1
ATOM 2057 C CA . HIS A 1 250 ? 4.536 3.705 4.423 1.00 92.69 250 HIS A CA 1
ATOM 2058 C C . HIS A 1 250 ? 5.919 3.787 5.078 1.00 92.69 250 HIS A C 1
ATOM 2060 O O . HIS A 1 250 ? 6.322 4.842 5.569 1.00 92.69 250 HIS A O 1
ATOM 2066 N N . THR A 1 251 ? 6.650 2.677 5.091 1.00 87.56 251 THR A N 1
ATOM 2067 C CA . THR A 1 251 ? 7.939 2.504 5.766 1.00 87.56 251 THR A CA 1
ATOM 2068 C C . THR A 1 251 ? 8.980 3.507 5.270 1.00 87.56 251 THR A C 1
ATOM 2070 O O . THR A 1 251 ? 9.622 4.160 6.091 1.00 87.56 251 THR A O 1
ATOM 2073 N N . VAL A 1 252 ? 9.114 3.700 3.950 1.00 79.56 252 VAL A N 1
ATOM 2074 C CA . VAL A 1 252 ? 10.053 4.698 3.390 1.00 79.56 252 VAL A CA 1
ATOM 2075 C C . VAL A 1 252 ? 9.714 6.123 3.843 1.00 79.56 252 VAL A C 1
ATOM 2077 O O . VAL A 1 252 ? 10.591 6.837 4.326 1.00 79.56 252 VAL A O 1
ATOM 2080 N N . LEU A 1 253 ? 8.444 6.529 3.767 1.00 83.44 253 LEU A N 1
ATOM 2081 C CA . LEU A 1 253 ? 8.006 7.856 4.214 1.00 83.44 253 LEU A CA 1
ATOM 2082 C C . LEU A 1 253 ? 8.180 8.077 5.725 1.00 83.44 253 LEU A C 1
ATOM 2084 O O . LEU A 1 253 ? 8.510 9.183 6.161 1.00 83.44 253 LEU A O 1
ATOM 2088 N N . CYS A 1 254 ? 8.018 7.025 6.530 1.00 87.81 254 CYS A N 1
ATOM 2089 C CA . CYS A 1 254 ? 8.275 7.067 7.971 1.00 87.81 254 CYS A CA 1
ATOM 2090 C C . CYS A 1 254 ? 9.765 7.246 8.306 1.00 87.81 254 CYS A C 1
ATOM 2092 O O . CYS A 1 254 ? 10.091 7.680 9.413 1.00 87.81 254 CYS A O 1
ATOM 2094 N N . ALA A 1 255 ? 10.661 6.911 7.373 1.00 77.06 255 ALA A N 1
ATOM 2095 C CA . ALA A 1 255 ? 12.105 7.051 7.526 1.00 77.06 255 ALA A CA 1
ATOM 2096 C C . ALA A 1 255 ? 12.642 8.423 7.074 1.00 77.06 255 ALA A C 1
ATOM 2098 O O . ALA A 1 255 ? 13.794 8.747 7.361 1.00 77.06 255 ALA A O 1
ATOM 2099 N N . TYR A 1 256 ? 11.841 9.241 6.384 1.00 74.62 256 TYR A N 1
ATOM 2100 C CA . TYR A 1 256 ? 12.241 10.594 5.993 1.00 74.62 256 TYR A CA 1
ATOM 2101 C C . TYR A 1 256 ? 12.274 11.576 7.170 1.00 74.62 256 TYR A C 1
ATOM 2103 O O . TYR A 1 256 ? 11.666 11.361 8.216 1.00 74.62 256 TYR A O 1
ATOM 2111 N N . THR A 1 257 ? 12.975 12.694 6.965 1.00 73.38 257 THR A N 1
ATOM 2112 C CA . THR A 1 257 ? 12.996 13.836 7.884 1.00 73.38 257 THR A CA 1
ATOM 2113 C C . THR A 1 257 ? 12.514 15.080 7.128 1.00 73.38 257 THR A C 1
ATOM 2115 O O . THR A 1 257 ? 13.208 15.511 6.205 1.00 73.38 257 THR A O 1
ATOM 2118 N N . PRO A 1 258 ? 11.355 15.666 7.492 1.00 85.25 258 PRO A N 1
ATOM 2119 C CA . PRO A 1 258 ? 10.431 15.209 8.538 1.00 85.25 258 PRO A CA 1
ATOM 2120 C C . PRO A 1 258 ? 9.723 13.889 8.176 1.00 85.25 258 PRO A C 1
ATOM 2122 O O . PRO A 1 258 ? 9.487 13.607 7.001 1.00 85.25 258 PRO A O 1
ATOM 2125 N N . LYS A 1 259 ? 9.367 13.100 9.200 1.00 90.06 259 LYS A N 1
ATOM 2126 C CA . LYS A 1 259 ? 8.648 11.823 9.044 1.00 90.06 259 LYS A CA 1
ATOM 2127 C C . LYS A 1 259 ? 7.224 12.070 8.566 1.00 90.06 259 LYS A C 1
ATOM 2129 O O . LYS A 1 259 ? 6.565 12.967 9.094 1.00 90.06 259 LYS A O 1
ATOM 2134 N N . VAL A 1 260 ? 6.737 11.233 7.653 1.00 92.56 260 VAL A N 1
ATOM 2135 C CA . VAL A 1 260 ? 5.351 11.280 7.166 1.00 92.56 260 VAL A CA 1
ATOM 2136 C C . VAL A 1 260 ? 4.613 10.008 7.583 1.00 92.56 260 VAL A C 1
ATOM 2138 O O . VAL A 1 260 ? 4.957 8.916 7.139 1.00 92.56 260 VAL A O 1
ATOM 2141 N N . PHE A 1 261 ? 3.613 10.148 8.457 1.00 95.25 261 PHE A N 1
ATOM 2142 C CA . PHE A 1 261 ? 2.757 9.054 8.943 1.00 95.25 261 PHE A CA 1
ATOM 2143 C C . PHE A 1 261 ? 1.440 9.605 9.508 1.00 95.25 261 PHE A C 1
ATOM 2145 O O . PHE A 1 261 ? 1.362 10.782 9.827 1.00 95.25 261 PHE A O 1
ATOM 2152 N N . CYS A 1 262 ? 0.399 8.778 9.638 1.00 96.31 262 CYS A N 1
ATOM 2153 C CA . CYS A 1 262 ? -0.959 9.249 9.975 1.00 96.31 262 CYS A CA 1
ATOM 2154 C C . CYS A 1 262 ? -1.497 8.691 11.302 1.00 96.31 262 CYS A C 1
ATOM 2156 O O . CYS A 1 262 ? -2.704 8.653 11.512 1.00 96.31 262 CYS A O 1
ATOM 2158 N N . SER A 1 263 ? -0.612 8.195 12.167 1.00 95.75 263 SER A N 1
ATOM 2159 C CA . SER A 1 263 ? -0.964 7.491 13.407 1.00 95.75 263 SER A CA 1
ATOM 2160 C C . SER A 1 263 ? -0.383 8.166 14.652 1.00 95.75 263 SER A C 1
ATOM 2162 O O . SER A 1 263 ? -0.043 7.504 15.634 1.00 95.75 263 SER A O 1
ATOM 2164 N N . ARG A 1 264 ? -0.172 9.490 14.614 1.00 94.94 264 ARG A N 1
ATOM 2165 C CA . ARG A 1 264 ? 0.266 10.229 15.803 1.00 94.94 264 ARG A CA 1
ATOM 2166 C C . ARG A 1 264 ? -0.854 10.196 16.822 1.00 94.94 264 ARG A C 1
ATOM 2168 O O . ARG A 1 264 ? -1.923 10.717 16.546 1.00 94.94 264 ARG A O 1
ATOM 2175 N N . THR A 1 265 ? -0.567 9.673 18.004 1.00 91.94 265 THR A N 1
ATOM 2176 C CA . THR A 1 265 ? -1.462 9.710 19.162 1.00 91.94 265 THR A CA 1
ATOM 2177 C C . THR A 1 265 ? -0.758 10.367 20.353 1.00 91.94 265 THR A C 1
ATOM 2179 O O . THR A 1 265 ? 0.409 10.772 20.261 1.00 91.94 265 THR A O 1
ATOM 2182 N N . ALA A 1 266 ? -1.464 10.506 21.469 1.00 88.25 266 ALA A N 1
ATOM 2183 C CA . ALA A 1 266 ? -0.927 10.985 22.733 1.00 88.25 266 ALA A CA 1
ATOM 2184 C C . ALA A 1 266 ? -1.334 10.023 23.853 1.00 88.25 266 ALA A C 1
ATOM 2186 O O . ALA A 1 266 ? -2.371 9.381 23.793 1.00 88.25 266 ALA A O 1
ATOM 2187 N N . ILE A 1 267 ? -0.498 9.883 24.879 1.00 89.31 267 ILE A N 1
ATOM 2188 C CA . ILE A 1 267 ? -0.850 9.070 26.046 1.00 89.31 267 ILE A CA 1
ATOM 2189 C C . ILE A 1 267 ? -1.722 9.934 26.958 1.00 89.31 267 ILE A C 1
ATOM 2191 O O . ILE A 1 267 ? -1.293 11.020 27.342 1.00 89.31 267 ILE A O 1
ATOM 2195 N N . ILE A 1 268 ? -2.899 9.444 27.360 1.00 86.19 268 ILE A N 1
ATOM 2196 C CA . ILE A 1 268 ? -3.843 10.175 28.232 1.00 86.19 268 ILE A CA 1
ATOM 2197 C C . ILE A 1 268 ? -3.146 10.734 29.475 1.00 86.19 268 ILE A C 1
ATOM 2199 O O . ILE A 1 268 ? -3.279 11.910 29.788 1.00 86.19 268 ILE A O 1
ATOM 2203 N N . GLN A 1 269 ? -2.330 9.919 30.148 1.00 84.81 269 GLN A N 1
ATOM 2204 C CA . GLN A 1 269 ? -1.591 10.354 31.334 1.00 84.81 269 GLN A CA 1
ATOM 2205 C C . GLN A 1 269 ? -0.606 11.493 31.031 1.00 84.81 269 GLN A C 1
ATOM 2207 O O . GLN A 1 269 ? -0.376 12.350 31.880 1.00 84.81 269 GLN A O 1
ATOM 2212 N N . THR A 1 270 ? -0.014 11.520 29.833 1.00 86.06 270 THR A N 1
ATOM 2213 C CA . THR A 1 270 ? 0.844 12.628 29.401 1.00 86.06 270 THR A CA 1
ATOM 2214 C C . THR A 1 270 ? 0.021 13.892 29.194 1.00 86.06 270 THR A C 1
ATOM 2216 O O . THR A 1 270 ? 0.437 14.925 29.701 1.00 86.06 270 THR A O 1
ATOM 2219 N N . ILE A 1 271 ? -1.141 13.795 28.536 1.00 86.12 271 ILE A N 1
ATOM 2220 C CA . ILE A 1 271 ? -2.075 14.917 28.334 1.00 86.12 271 ILE A CA 1
ATOM 2221 C C . ILE A 1 271 ? -2.498 15.508 29.688 1.00 86.12 271 ILE A C 1
ATOM 2223 O O . ILE A 1 271 ? -2.380 16.710 29.912 1.00 86.12 271 ILE A O 1
ATOM 2227 N N . GLU A 1 272 ? -2.937 14.655 30.618 1.00 84.94 272 GLU A N 1
ATOM 2228 C CA . GLU A 1 272 ? -3.359 15.074 31.959 1.00 84.94 272 GLU A CA 1
ATOM 2229 C C . GLU A 1 272 ? -2.197 15.715 32.730 1.00 84.94 272 GLU A C 1
ATOM 2231 O O . GLU A 1 272 ? -2.349 16.788 33.310 1.00 84.94 272 GLU A O 1
ATOM 2236 N N . LYS A 1 273 ? -1.005 15.103 32.693 1.00 86.50 273 LYS A N 1
ATOM 2237 C CA . LYS A 1 273 ? 0.184 15.626 33.377 1.00 86.50 273 LYS A CA 1
ATOM 2238 C C . LYS A 1 273 ? 0.598 16.995 32.841 1.00 86.50 273 LYS A C 1
ATOM 2240 O O . LYS A 1 273 ? 0.936 17.864 33.644 1.00 86.50 273 LYS A O 1
ATOM 2245 N N . THR A 1 274 ? 0.611 17.197 31.523 1.00 87.12 274 THR A N 1
ATOM 2246 C CA . THR A 1 274 ? 0.959 18.499 30.933 1.00 87.12 274 THR A CA 1
ATOM 2247 C C . THR A 1 274 ? -0.086 19.553 31.271 1.00 87.12 274 THR A C 1
ATOM 2249 O O . THR A 1 274 ? 0.295 20.668 31.604 1.00 87.12 274 THR A O 1
ATOM 2252 N N . GLY A 1 275 ? -1.370 19.175 31.314 1.00 86.62 275 GLY A N 1
ATOM 2253 C CA . GLY A 1 275 ? -2.452 20.038 31.788 1.00 86.62 275 GLY A CA 1
ATOM 2254 C C . GLY A 1 275 ? -2.219 20.571 33.204 1.00 86.62 275 GLY A C 1
ATOM 2255 O O . GLY A 1 275 ? -2.218 21.781 33.397 1.00 86.62 275 GLY A O 1
ATOM 2256 N N . ILE A 1 276 ? -1.938 19.703 34.186 1.00 85.50 276 ILE A N 1
ATOM 2257 C CA . ILE A 1 276 ? -1.650 20.157 35.567 1.00 85.50 276 ILE A CA 1
ATOM 2258 C C . ILE A 1 276 ? -0.370 20.999 35.618 1.00 85.50 276 ILE A C 1
ATOM 2260 O O . ILE A 1 276 ? -0.290 21.969 36.370 1.00 85.50 276 ILE A O 1
ATOM 2264 N N . SER A 1 277 ? 0.640 20.620 34.826 1.00 87.38 277 SER A N 1
ATOM 2265 C CA . SER A 1 277 ? 1.957 21.272 34.840 1.00 87.38 277 SER A CA 1
ATOM 2266 C C . SER A 1 277 ? 1.913 22.721 34.340 1.00 87.38 277 SER A C 1
ATOM 2268 O O . SER A 1 277 ? 2.867 23.457 34.572 1.00 87.38 277 SER A O 1
ATOM 2270 N N . LEU A 1 278 ? 0.824 23.144 33.682 1.00 86.38 278 LEU A N 1
ATOM 2271 C CA . LEU A 1 278 ? 0.567 24.557 33.385 1.00 86.38 278 LEU A CA 1
ATOM 2272 C C . LEU A 1 278 ? 0.278 25.382 34.640 1.00 86.38 278 LEU A C 1
ATOM 2274 O O . LEU A 1 278 ? 0.607 26.561 34.690 1.00 86.38 278 LEU A O 1
ATOM 2278 N N . ILE A 1 279 ? -0.350 24.766 35.641 1.00 85.75 279 ILE A N 1
ATOM 2279 C CA . ILE A 1 279 ? -0.840 25.456 36.837 1.00 85.75 279 ILE A CA 1
ATOM 2280 C C . ILE A 1 279 ? 0.211 25.434 37.943 1.00 85.75 279 ILE A C 1
ATOM 2282 O O . ILE A 1 279 ? 0.348 26.394 38.697 1.00 85.75 279 ILE A O 1
ATOM 2286 N N . THR A 1 280 ? 0.933 24.321 38.084 1.00 83.69 280 THR A N 1
ATOM 2287 C CA . THR A 1 280 ? 1.883 24.135 39.182 1.00 83.69 280 THR A CA 1
ATOM 2288 C C . THR A 1 280 ? 3.078 23.279 38.787 1.00 83.69 280 THR A C 1
ATOM 2290 O O . THR A 1 280 ? 2.968 22.333 38.009 1.00 83.69 280 THR A O 1
ATOM 2293 N N . SER A 1 281 ? 4.230 23.593 39.376 1.00 85.94 281 SER A N 1
ATOM 2294 C CA . SER A 1 281 ? 5.459 22.801 39.304 1.00 85.94 281 SER A CA 1
ATOM 2295 C C . SER A 1 281 ? 5.620 21.830 40.486 1.00 85.94 281 SER A C 1
ATOM 2297 O O . SER A 1 281 ? 6.594 21.070 40.526 1.00 85.94 281 SER A O 1
ATOM 2299 N N . ASP A 1 282 ? 4.671 21.810 41.431 1.00 88.12 282 ASP A N 1
ATOM 2300 C CA . ASP A 1 282 ? 4.690 20.914 42.588 1.00 88.12 282 ASP A CA 1
ATOM 2301 C C . ASP A 1 282 ? 4.430 19.455 42.175 1.00 88.12 282 ASP A C 1
ATOM 2303 O O . ASP A 1 282 ? 3.316 19.033 41.843 1.00 88.12 282 ASP A O 1
ATOM 2307 N N . LYS A 1 283 ? 5.490 18.646 42.248 1.00 87.81 283 LYS A N 1
ATOM 2308 C CA . LYS A 1 283 ? 5.460 17.220 41.906 1.00 87.81 283 LYS A CA 1
ATOM 2309 C C . LYS A 1 283 ? 4.557 16.396 42.829 1.00 87.81 283 LYS A C 1
ATOM 2311 O O . LYS A 1 283 ? 4.007 15.395 42.364 1.00 87.81 283 LYS A O 1
ATOM 2316 N N . ALA A 1 284 ? 4.421 16.764 44.104 1.00 85.56 284 ALA A N 1
ATOM 2317 C CA . ALA A 1 284 ? 3.583 16.039 45.055 1.00 85.56 284 ALA A CA 1
ATOM 2318 C C . ALA A 1 284 ? 2.100 16.241 44.725 1.00 85.56 284 ALA A C 1
ATOM 2320 O O . ALA A 1 284 ? 1.348 15.264 44.646 1.00 85.56 284 ALA A O 1
ATOM 2321 N N . LEU A 1 285 ? 1.713 17.483 44.426 1.00 82.88 285 LEU A N 1
ATOM 2322 C CA . LEU A 1 285 ? 0.363 17.827 43.987 1.00 82.88 285 LEU A CA 1
ATOM 2323 C C . LEU A 1 285 ? 0.012 17.144 42.661 1.00 82.88 285 LEU A C 1
ATOM 2325 O O . LEU A 1 285 ? -1.007 16.459 42.582 1.00 82.88 285 LEU A O 1
ATOM 2329 N N . ILE A 1 286 ? 0.888 17.232 41.650 1.00 86.69 286 ILE A N 1
ATOM 2330 C CA . ILE A 1 286 ? 0.697 16.556 40.352 1.00 86.69 286 ILE A CA 1
ATOM 2331 C C . ILE A 1 286 ? 0.454 15.055 40.549 1.00 86.69 286 ILE A C 1
ATOM 2333 O O . ILE A 1 286 ? -0.455 14.480 39.950 1.00 86.69 286 ILE A O 1
ATOM 2337 N N . LYS A 1 287 ? 1.255 14.404 41.401 1.00 87.25 287 LYS A N 1
ATOM 2338 C CA . LYS A 1 287 ? 1.126 12.968 41.671 1.00 87.25 287 LYS A CA 1
ATOM 2339 C C . LYS A 1 287 ? -0.206 12.633 42.347 1.00 87.25 287 LYS A C 1
ATOM 2341 O O . LYS A 1 287 ? -0.841 11.660 41.947 1.00 87.25 287 LYS A O 1
ATOM 2346 N N . ARG A 1 288 ? -0.629 13.422 43.341 1.00 86.06 288 ARG A N 1
ATOM 2347 C CA . ARG A 1 288 ? -1.920 13.240 44.026 1.00 86.06 288 ARG A CA 1
ATOM 2348 C C . ARG A 1 288 ? -3.091 13.424 43.054 1.00 86.06 288 ARG A C 1
ATOM 2350 O O . ARG A 1 288 ? -3.938 12.541 42.971 1.00 86.06 288 ARG A O 1
ATOM 2357 N N . ALA A 1 289 ? -3.077 14.481 42.241 1.00 81.00 289 ALA A N 1
ATOM 2358 C CA . ALA A 1 289 ? -4.123 14.753 41.255 1.00 81.00 289 ALA A CA 1
ATOM 2359 C C . ALA A 1 289 ? -4.256 13.632 40.202 1.00 81.00 289 ALA A C 1
ATOM 2361 O O . ALA A 1 289 ? -5.361 13.162 39.941 1.00 81.00 289 ALA A O 1
ATOM 2362 N N . LEU A 1 290 ? -3.137 13.125 39.666 1.00 83.50 290 LEU A N 1
ATOM 2363 C CA . LEU A 1 290 ? -3.148 11.985 38.733 1.00 83.50 290 LEU A CA 1
ATOM 2364 C C . LEU A 1 290 ? -3.615 10.667 39.384 1.00 83.50 290 LEU A C 1
ATOM 2366 O O . LEU A 1 290 ? -4.124 9.783 38.694 1.00 83.50 290 LEU A O 1
ATOM 2370 N N . CYS A 1 291 ? -3.427 10.495 40.697 1.00 83.19 291 CYS A N 1
ATOM 2371 C CA . CYS A 1 291 ? -3.958 9.336 41.421 1.00 83.19 291 CYS A CA 1
ATOM 2372 C C . CYS A 1 291 ? -5.489 9.376 41.506 1.00 83.19 291 CYS A C 1
ATOM 2374 O O . CYS A 1 291 ? -6.126 8.340 41.312 1.00 83.19 291 CYS A O 1
ATOM 2376 N N . ILE A 1 292 ? -6.066 10.555 41.754 1.00 75.88 292 ILE A N 1
ATOM 2377 C CA . ILE A 1 292 ? -7.520 10.751 41.834 1.00 75.88 292 ILE A CA 1
ATOM 2378 C C . ILE A 1 292 ? -8.166 10.427 40.480 1.00 75.88 292 ILE A C 1
ATOM 2380 O O . ILE A 1 292 ? -9.044 9.570 40.407 1.00 75.88 292 ILE A O 1
ATOM 2384 N N . THR A 1 293 ? -7.663 11.007 39.385 1.00 71.88 293 THR A N 1
ATOM 2385 C CA . THR A 1 293 ? -8.216 10.780 38.033 1.00 71.88 293 THR A CA 1
ATOM 2386 C C . THR A 1 293 ? -8.113 9.328 37.582 1.00 71.88 293 THR A C 1
ATOM 2388 O O . THR A 1 293 ? -9.013 8.796 36.931 1.00 71.88 293 THR A O 1
ATOM 2391 N N . LYS A 1 294 ? -7.027 8.641 37.956 1.00 75.12 294 LYS A N 1
ATOM 2392 C CA . LYS A 1 294 ? -6.853 7.217 37.660 1.00 75.12 294 LYS A CA 1
ATOM 2393 C C . LYS A 1 294 ? -7.864 6.345 38.405 1.00 75.12 294 LYS A C 1
ATOM 2395 O O . LYS A 1 294 ? -8.348 5.381 37.819 1.00 75.12 294 LYS A O 1
ATOM 2400 N N . LYS A 1 295 ? -8.147 6.650 39.675 1.00 71.81 295 LYS A N 1
ATOM 2401 C CA . LYS A 1 295 ? -9.082 5.881 40.508 1.00 71.81 295 LYS A CA 1
ATOM 2402 C C . LYS A 1 295 ? -10.520 6.028 40.009 1.00 71.81 295 LYS A C 1
ATOM 2404 O O . LYS A 1 295 ? -11.209 5.029 39.845 1.00 71.81 295 LYS A O 1
ATOM 2409 N N . GLU A 1 296 ? -10.921 7.256 39.703 1.00 67.56 296 GLU A N 1
ATOM 2410 C CA . GLU A 1 296 ? -12.299 7.586 39.325 1.00 67.56 296 GLU A CA 1
ATOM 2411 C C . GLU A 1 296 ? -12.571 7.413 37.819 1.00 67.56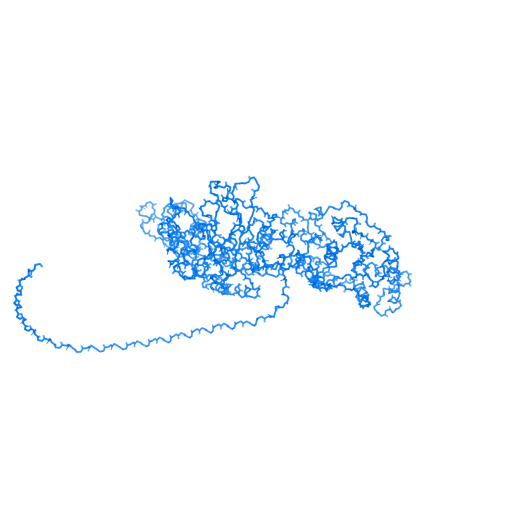 296 GLU A C 1
ATOM 2413 O O . GLU A 1 296 ? -13.699 7.560 37.361 1.00 67.56 296 GLU A O 1
ATOM 2418 N N . SER A 1 297 ? -11.545 7.087 37.020 1.00 69.31 297 SER A N 1
ATOM 2419 C CA . SER A 1 297 ? -11.622 7.028 35.549 1.00 69.31 297 SER A CA 1
ATOM 2420 C C . SER A 1 297 ? -12.143 8.321 34.901 1.00 69.31 297 SER A C 1
ATOM 2422 O O . SER A 1 297 ? -12.639 8.300 33.773 1.00 69.31 297 SER A O 1
ATOM 2424 N N . THR A 1 298 ? -11.990 9.455 35.585 1.00 69.75 298 THR A N 1
ATOM 2425 C CA . THR A 1 298 ? -12.422 10.780 35.137 1.00 69.75 298 THR A CA 1
ATOM 2426 C C . THR A 1 298 ? -11.232 11.598 34.628 1.00 69.75 298 THR A C 1
ATOM 2428 O O . THR A 1 298 ? -10.144 11.533 35.202 1.00 69.75 298 THR A O 1
ATOM 2431 N N . PRO A 1 299 ? -11.387 12.374 33.541 1.00 74.25 299 PRO A N 1
ATOM 2432 C CA . PRO A 1 299 ? -10.347 13.291 33.102 1.00 74.25 299 PRO A CA 1
ATOM 2433 C C . PRO A 1 299 ? -10.068 14.388 34.130 1.00 74.25 299 PRO A C 1
ATOM 2435 O O . PRO A 1 299 ? -10.980 14.892 34.782 1.00 74.25 299 PRO A O 1
ATOM 2438 N N . ILE A 1 300 ? -8.821 14.858 34.184 1.00 74.31 300 ILE A N 1
ATOM 2439 C CA . ILE A 1 300 ? -8.383 15.854 35.178 1.00 74.31 300 ILE A CA 1
ATOM 2440 C C . ILE A 1 300 ? -9.079 17.216 35.099 1.00 74.31 300 ILE A C 1
ATOM 2442 O O . ILE A 1 300 ? -9.155 17.953 36.078 1.00 74.31 300 ILE A O 1
ATOM 2446 N N . TYR A 1 301 ? -9.606 17.548 33.927 1.00 75.81 301 TYR A N 1
ATOM 2447 C CA . TYR A 1 301 ? -10.354 18.773 33.667 1.00 75.81 301 TYR A CA 1
ATOM 2448 C C . TYR A 1 301 ? -11.873 18.571 33.814 1.00 75.81 301 TYR A C 1
ATOM 2450 O O . TYR A 1 301 ? -12.635 19.504 33.553 1.00 75.81 301 TYR A O 1
ATOM 2458 N N . TRP A 1 302 ? -12.347 17.387 34.228 1.00 73.69 302 TRP A N 1
ATOM 2459 C CA . TRP A 1 302 ? -13.748 17.146 34.579 1.00 73.69 302 TRP A CA 1
ATOM 2460 C C . TRP A 1 302 ? -13.902 17.072 36.101 1.00 73.69 302 TRP A C 1
ATOM 2462 O O . TRP A 1 302 ? -13.769 16.027 36.729 1.00 73.69 302 TRP A O 1
ATOM 2472 N N . ILE A 1 303 ? -14.137 18.238 36.703 1.00 69.44 303 ILE A N 1
ATOM 2473 C CA . ILE A 1 303 ? -14.028 18.426 38.150 1.00 69.44 303 ILE A CA 1
ATOM 2474 C C . ILE A 1 303 ? -15.429 18.465 38.763 1.00 69.44 303 ILE A C 1
ATOM 2476 O O . ILE A 1 303 ? -16.122 19.484 38.652 1.00 69.44 303 ILE A O 1
ATOM 2480 N N . SER A 1 304 ? -15.825 17.355 39.395 1.00 66.94 304 SER A N 1
ATOM 2481 C CA . SER A 1 304 ? -17.033 17.249 40.228 1.00 66.94 304 SER A CA 1
ATOM 2482 C C . SER A 1 304 ? -16.644 17.179 41.709 1.00 66.94 304 SER A C 1
ATOM 2484 O O . SER A 1 304 ? -15.721 16.426 42.022 1.00 66.94 304 SER A O 1
ATOM 2486 N N . PRO A 1 305 ? -17.330 17.905 42.616 1.00 63.81 305 PRO A N 1
ATOM 2487 C CA . PRO A 1 305 ? -17.062 17.859 44.059 1.00 63.81 305 PRO A CA 1
ATOM 2488 C C . PRO A 1 305 ? -17.064 16.434 44.629 1.00 63.81 305 PRO A C 1
ATOM 2490 O O . PRO A 1 305 ? -16.241 16.094 45.471 1.00 63.81 305 PRO A O 1
ATOM 2493 N N . GLU A 1 306 ? -17.937 15.578 44.096 1.00 67.06 306 GLU A N 1
ATOM 2494 C CA . GLU A 1 306 ? -18.148 14.196 44.539 1.00 67.06 306 GLU A CA 1
ATOM 2495 C C . GLU A 1 306 ? -16.874 13.334 44.474 1.00 67.06 306 GLU A C 1
ATOM 2497 O O . GLU A 1 306 ? -16.696 12.442 45.300 1.00 67.06 306 GLU A O 1
ATOM 2502 N N . PHE A 1 307 ? -15.951 13.641 43.554 1.00 64.06 307 PHE A N 1
ATOM 2503 C CA . PHE A 1 307 ? -14.688 12.909 43.374 1.00 64.06 307 PHE A CA 1
ATOM 2504 C C . PHE A 1 307 ? -13.558 13.375 44.307 1.00 64.06 307 PHE A C 1
ATOM 2506 O O . PHE A 1 307 ? -12.503 12.744 44.356 1.00 64.06 307 PHE A O 1
ATOM 2513 N N . TYR A 1 308 ? -13.759 14.479 45.034 1.00 66.31 308 TYR A N 1
ATOM 2514 C CA . TYR A 1 308 ? -12.743 15.124 45.877 1.00 66.31 308 TYR A CA 1
ATOM 2515 C C . TYR A 1 308 ? -13.196 15.273 47.343 1.00 66.31 308 TYR A C 1
ATOM 2517 O O . TYR A 1 308 ? -12.555 15.985 48.109 1.00 66.31 308 TYR A O 1
ATOM 2525 N N . ASN A 1 309 ? -14.267 14.573 47.739 1.00 60.09 309 ASN A N 1
ATOM 2526 C CA . ASN A 1 309 ? -15.033 14.715 48.992 1.00 60.09 309 ASN A CA 1
ATOM 2527 C C . ASN A 1 309 ? -14.310 14.322 50.308 1.00 60.09 309 ASN A C 1
ATOM 2529 O O . ASN A 1 309 ? -14.954 14.025 51.311 1.00 60.09 309 ASN A O 1
ATOM 2533 N N . THR A 1 310 ? -12.980 14.312 50.332 1.00 63.31 310 THR A N 1
ATOM 2534 C CA . THR A 1 310 ? -12.172 14.139 51.550 1.00 63.31 310 THR A CA 1
ATOM 2535 C C . THR A 1 310 ? -11.434 15.445 51.833 1.00 63.31 310 THR A C 1
ATOM 2537 O O . THR A 1 310 ? -10.852 15.993 50.896 1.00 63.31 310 THR A O 1
ATOM 2540 N N . ASP A 1 311 ? -11.365 15.902 53.089 1.00 62.19 311 ASP A N 1
ATOM 2541 C CA . ASP A 1 311 ? -10.625 17.126 53.469 1.00 62.19 311 ASP A CA 1
ATOM 2542 C C . ASP A 1 311 ? -9.182 17.141 52.926 1.00 62.19 311 ASP A C 1
ATOM 2544 O O . ASP A 1 311 ? -8.667 18.183 52.523 1.00 62.19 311 ASP A O 1
ATOM 2548 N N . GLU A 1 312 ? -8.564 15.962 52.794 1.00 67.25 312 GLU A N 1
ATOM 2549 C CA . GLU A 1 312 ? -7.234 15.766 52.209 1.00 67.25 312 GLU A CA 1
ATOM 2550 C C . GLU A 1 312 ? -7.109 16.090 50.710 1.00 67.25 312 GLU A C 1
ATOM 2552 O O . GLU A 1 312 ? -5.991 16.097 50.217 1.00 67.25 312 GLU A O 1
ATOM 2557 N N . ASN A 1 313 ? -8.188 16.314 49.952 1.00 73.06 313 ASN A N 1
ATOM 2558 C CA . ASN A 1 313 ? -8.138 16.560 48.498 1.00 73.06 313 ASN A CA 1
ATOM 2559 C C . ASN A 1 313 ? -8.799 17.881 48.074 1.00 73.06 313 ASN A C 1
ATOM 2561 O O . ASN A 1 313 ? -8.861 18.190 46.877 1.00 73.06 313 ASN A O 1
ATOM 2565 N N . MET A 1 314 ? -9.271 18.682 49.035 1.00 76.81 314 MET A N 1
ATOM 2566 C CA . MET A 1 314 ? -9.925 19.958 48.744 1.00 76.81 314 MET A CA 1
ATOM 2567 C C . MET A 1 314 ? -8.966 21.036 48.239 1.00 76.81 314 MET A C 1
ATOM 2569 O O . MET A 1 314 ? -9.361 21.883 47.437 1.00 76.81 314 MET A O 1
ATOM 2573 N N . ASP A 1 315 ? -7.697 20.984 48.640 1.00 79.12 315 ASP A N 1
ATOM 2574 C CA . ASP A 1 315 ? -6.630 21.813 48.074 1.00 79.12 315 ASP A CA 1
ATOM 2575 C C . ASP A 1 315 ? -6.507 21.592 46.556 1.00 79.12 315 ASP A C 1
ATOM 2577 O O . ASP A 1 315 ? -6.527 22.548 45.776 1.00 79.12 315 ASP A O 1
ATOM 2581 N N . ILE A 1 316 ? -6.478 20.325 46.131 1.00 78.81 316 ILE A N 1
ATOM 2582 C CA . ILE A 1 316 ? -6.404 19.923 44.723 1.00 78.81 316 ILE A CA 1
ATOM 2583 C C . ILE A 1 316 ? -7.671 20.341 43.985 1.00 78.81 316 ILE A C 1
ATOM 2585 O O . ILE A 1 316 ? -7.572 20.946 42.917 1.00 78.81 316 ILE A O 1
ATOM 2589 N N . TYR A 1 317 ? -8.850 20.060 44.546 1.00 82.00 317 TYR A N 1
ATOM 2590 C CA . TYR A 1 317 ? -10.120 20.449 43.935 1.00 82.00 317 TYR A CA 1
ATOM 2591 C C . TYR A 1 317 ? -10.163 21.952 43.658 1.00 82.00 317 TYR A C 1
ATOM 2593 O O . TYR A 1 317 ? -10.446 22.355 42.533 1.00 82.00 317 TYR A O 1
ATOM 2601 N N . ASN A 1 318 ? -9.831 22.782 44.649 1.00 83.38 318 ASN A N 1
ATOM 2602 C CA . ASN A 1 318 ? -9.886 24.236 44.515 1.00 83.38 318 ASN A CA 1
ATOM 2603 C C . ASN A 1 318 ? -8.922 24.749 43.434 1.00 83.38 318 ASN A C 1
ATOM 2605 O O . ASN A 1 318 ? -9.298 25.601 42.624 1.00 83.38 318 ASN A O 1
ATOM 2609 N N . ILE A 1 319 ? -7.704 24.199 43.379 1.00 83.12 319 ILE A N 1
ATOM 2610 C CA . ILE A 1 319 ? -6.694 24.565 42.377 1.00 83.12 319 ILE A CA 1
ATOM 2611 C C . ILE A 1 319 ? -7.141 24.150 40.974 1.00 83.12 319 ILE A C 1
ATOM 2613 O O . ILE A 1 319 ? -7.168 24.978 40.062 1.00 83.12 319 ILE A O 1
ATOM 2617 N N . LEU A 1 320 ? -7.534 22.887 40.796 1.00 82.12 320 LEU A N 1
ATOM 2618 C CA . LEU A 1 320 ? -7.974 22.384 39.498 1.00 82.12 320 LEU A CA 1
ATOM 2619 C C . LEU A 1 320 ? -9.234 23.124 39.035 1.00 82.12 320 LEU A C 1
ATOM 2621 O O . LEU A 1 320 ? -9.339 23.484 37.862 1.00 82.12 320 LEU A O 1
ATOM 2625 N N . LYS A 1 321 ? -10.185 23.388 39.943 1.00 85.19 321 LYS A N 1
ATOM 2626 C CA . LYS A 1 321 ? -11.461 24.036 39.614 1.00 85.19 321 LYS A CA 1
ATOM 2627 C C . LYS A 1 321 ? -11.249 25.452 39.100 1.00 85.19 321 LYS A C 1
ATOM 2629 O O . LYS A 1 321 ? -11.891 25.845 38.129 1.00 85.19 321 LYS A O 1
ATOM 2634 N N . LYS A 1 322 ? -10.315 26.184 39.709 1.00 87.81 322 LYS A N 1
ATOM 2635 C CA . LYS A 1 322 ? -9.941 27.542 39.302 1.00 87.81 322 LYS A CA 1
ATOM 2636 C C . LYS A 1 322 ? -9.386 27.600 37.873 1.00 87.81 322 LYS A C 1
ATOM 2638 O O . LYS A 1 322 ? -9.683 28.547 37.155 1.00 87.81 322 LYS A O 1
ATOM 2643 N N . HIS A 1 323 ? -8.627 26.588 37.453 1.00 87.38 323 HIS A N 1
ATOM 2644 C CA . HIS A 1 323 ? -7.943 26.543 36.152 1.00 87.38 323 HIS A CA 1
ATOM 2645 C C . HIS A 1 323 ? -8.562 25.530 35.168 1.00 87.38 323 HIS A C 1
ATOM 2647 O O . HIS A 1 323 ? -7.930 25.121 34.193 1.00 87.38 323 HIS A O 1
ATOM 2653 N N . GLN A 1 324 ? -9.810 25.110 35.406 1.00 85.75 324 GLN A N 1
ATOM 2654 C CA . GLN A 1 324 ? -10.458 24.024 34.665 1.00 85.75 324 GLN A CA 1
ATOM 2655 C C . GLN A 1 324 ? -10.496 24.275 33.148 1.00 85.75 324 GLN A C 1
ATOM 2657 O O . GLN A 1 324 ? -10.185 23.374 32.366 1.00 85.75 324 GLN A O 1
ATOM 2662 N N . SER A 1 325 ? -10.870 25.489 32.732 1.00 86.44 325 SER A N 1
ATOM 2663 C CA . SER A 1 325 ? -10.987 25.860 31.315 1.00 86.44 325 SER A CA 1
ATOM 2664 C C . SER A 1 325 ? -9.632 25.868 30.607 1.00 86.44 325 SER A C 1
ATOM 2666 O O . SER A 1 325 ? -9.498 25.257 29.552 1.00 86.44 325 SER A O 1
ATOM 2668 N N . GLU A 1 326 ? -8.619 26.476 31.226 1.00 87.75 326 GLU A N 1
ATOM 2669 C CA . GLU A 1 326 ? -7.253 26.567 30.693 1.00 87.75 326 GLU A CA 1
ATOM 2670 C C . GLU A 1 326 ? -6.633 25.174 30.495 1.00 87.75 326 GLU A C 1
ATOM 2672 O O . GLU A 1 326 ? -6.112 24.857 29.424 1.00 87.75 326 GLU A O 1
ATOM 2677 N N . MET A 1 327 ? -6.779 24.285 31.487 1.00 87.12 327 MET A N 1
ATOM 2678 C CA . MET A 1 327 ? -6.345 22.892 31.348 1.00 87.12 327 MET A CA 1
ATOM 2679 C C . MET A 1 327 ? -7.075 22.175 30.223 1.00 87.12 327 MET A C 1
ATOM 2681 O O . MET A 1 327 ? -6.445 21.437 29.468 1.00 87.12 327 MET A O 1
ATOM 2685 N N . LYS A 1 328 ? -8.400 22.347 30.125 1.00 85.81 328 LYS A N 1
ATOM 2686 C CA . LYS A 1 328 ? -9.208 21.684 29.100 1.00 85.81 328 LYS A CA 1
ATOM 2687 C C . LYS A 1 328 ? -8.757 22.109 27.704 1.00 85.81 328 LYS A C 1
ATOM 2689 O O . LYS A 1 328 ? -8.570 21.244 26.854 1.00 85.81 328 LYS A O 1
ATOM 2694 N N . GLU A 1 329 ? -8.548 23.405 27.483 1.00 88.38 329 GLU A N 1
ATOM 2695 C CA . GLU A 1 329 ? -8.063 23.951 26.212 1.00 88.38 329 GLU A CA 1
ATOM 2696 C C . GLU A 1 329 ? -6.672 23.423 25.856 1.00 88.38 329 GLU A C 1
ATOM 2698 O O . GLU A 1 329 ? -6.463 22.959 24.735 1.00 88.38 329 GLU A O 1
ATOM 2703 N N . HIS A 1 330 ? -5.741 23.398 26.813 1.00 88.81 330 HIS A N 1
ATOM 2704 C CA . HIS A 1 330 ? -4.405 22.850 26.585 1.00 88.81 330 HIS A CA 1
ATOM 2705 C C . HIS A 1 330 ? -4.406 21.338 26.320 1.00 88.81 330 HIS A C 1
ATOM 2707 O O . HIS A 1 330 ? -3.747 20.856 25.403 1.00 88.81 330 HIS A O 1
ATOM 2713 N N . CYS A 1 331 ? -5.157 20.564 27.104 1.00 86.50 331 CYS A N 1
ATOM 2714 C CA . CYS A 1 331 ? -5.287 19.123 26.883 1.00 86.50 331 CYS A CA 1
ATOM 2715 C C . CYS A 1 331 ? -5.890 18.832 25.503 1.00 86.50 331 CYS A C 1
ATOM 2717 O O . CYS A 1 331 ? -5.454 17.908 24.814 1.00 86.50 331 CYS A O 1
ATOM 2719 N N . MET A 1 332 ? -6.875 19.638 25.097 1.00 87.88 332 MET A N 1
ATOM 2720 C CA . MET A 1 332 ? -7.517 19.530 23.795 1.00 87.88 332 MET A CA 1
ATOM 2721 C C . MET A 1 332 ? -6.555 19.875 22.655 1.00 87.88 332 MET A C 1
ATOM 2723 O O . MET A 1 332 ? -6.493 19.134 21.674 1.00 87.88 332 MET A O 1
ATOM 2727 N N . SER A 1 333 ? -5.772 20.953 22.775 1.00 91.12 333 SER A N 1
ATOM 2728 C CA . SER A 1 333 ? -4.862 21.380 21.706 1.00 91.12 333 SER A CA 1
ATOM 2729 C C . SER A 1 333 ? -3.840 20.300 21.349 1.00 91.12 333 SER A C 1
ATOM 2731 O O . SER A 1 333 ? -3.593 20.073 20.168 1.00 91.12 333 SER A O 1
ATOM 2733 N N . ILE A 1 334 ? -3.349 19.537 22.334 1.00 90.50 334 ILE A N 1
ATOM 2734 C CA . ILE A 1 334 ? -2.444 18.401 22.102 1.00 90.50 334 ILE A CA 1
ATOM 2735 C C . ILE A 1 334 ? -3.073 17.378 21.151 1.00 90.50 334 ILE A C 1
ATOM 2737 O O . ILE A 1 334 ? -2.414 16.919 20.221 1.00 90.50 334 ILE A O 1
ATOM 2741 N N . VAL A 1 335 ? -4.334 17.002 21.372 1.00 91.31 335 VAL A N 1
ATOM 2742 C CA . VAL A 1 335 ? -5.032 16.009 20.541 1.00 91.31 335 VAL A CA 1
ATOM 2743 C C . VAL A 1 335 ? -5.332 16.577 19.154 1.00 91.31 335 VAL A C 1
ATOM 2745 O O . VAL A 1 335 ? -5.067 15.917 18.145 1.00 91.31 335 VAL A O 1
ATOM 2748 N N . LEU A 1 336 ? -5.814 17.821 19.096 1.00 93.69 336 LEU A N 1
ATOM 2749 C CA . LEU A 1 336 ? -6.158 18.502 17.847 1.00 93.69 336 LEU A CA 1
ATOM 2750 C C . LEU A 1 336 ? -4.944 18.733 16.946 1.00 93.69 336 LEU A C 1
ATOM 2752 O O . LEU A 1 336 ? -5.039 18.544 15.734 1.00 93.69 336 LEU A O 1
ATOM 2756 N N . ASP A 1 337 ? -3.793 19.088 17.515 1.00 94.81 337 ASP A N 1
ATOM 2757 C CA . ASP A 1 337 ? -2.561 19.280 16.753 1.00 94.81 337 ASP A CA 1
ATOM 2758 C C . ASP A 1 337 ? -2.084 17.961 16.135 1.00 94.81 337 ASP A C 1
ATOM 2760 O O . ASP A 1 337 ? -1.695 17.930 14.967 1.00 94.81 337 ASP A O 1
ATOM 2764 N N . ARG A 1 338 ? -2.201 16.840 16.863 1.00 95.31 338 ARG A N 1
ATOM 2765 C CA . ARG A 1 338 ? -1.862 15.507 16.331 1.00 95.31 338 ARG A CA 1
ATOM 2766 C C . ARG A 1 338 ? -2.812 15.075 15.222 1.00 95.31 338 ARG A C 1
ATOM 2768 O O . ARG A 1 338 ? -2.336 14.606 14.190 1.00 95.31 338 ARG A O 1
ATOM 2775 N N . ALA A 1 339 ? -4.116 15.284 15.398 1.00 96.38 339 ALA A N 1
ATOM 2776 C CA . ALA A 1 339 ? -5.106 15.043 14.349 1.00 96.38 339 ALA A CA 1
ATOM 2777 C C . ALA A 1 339 ? -4.820 15.896 13.098 1.00 96.38 339 ALA A C 1
ATOM 2779 O O . ALA A 1 339 ? -4.846 15.385 11.976 1.00 96.38 339 ALA A O 1
ATOM 2780 N N . ARG A 1 340 ? -4.460 17.176 13.277 1.00 97.62 340 ARG A N 1
ATOM 2781 C CA . ARG A 1 340 ? -4.110 18.086 12.174 1.00 97.62 340 ARG A CA 1
ATOM 2782 C C . ARG A 1 340 ? -2.866 17.613 11.427 1.00 97.62 340 ARG A C 1
ATOM 2784 O O . ARG A 1 340 ? -2.861 17.607 10.196 1.00 97.62 340 ARG A O 1
ATOM 2791 N N . ASP A 1 341 ? -1.832 17.198 12.151 1.00 97.44 341 ASP A N 1
ATOM 2792 C CA . ASP A 1 341 ? -0.611 16.650 11.561 1.00 97.44 341 ASP A CA 1
ATOM 2793 C C . ASP A 1 341 ? -0.878 15.336 10.818 1.00 97.44 341 ASP A C 1
ATOM 2795 O O . ASP A 1 341 ? -0.372 15.151 9.710 1.00 97.44 341 ASP A O 1
ATOM 2799 N N . ASN A 1 342 ? -1.718 14.454 11.371 1.00 98.06 342 ASN A N 1
ATOM 2800 C CA . ASN A 1 342 ? -2.124 13.224 10.692 1.00 98.06 342 ASN A CA 1
ATOM 2801 C C . ASN A 1 342 ? -2.889 13.521 9.394 1.00 98.06 342 ASN A C 1
ATOM 2803 O O . ASN A 1 342 ? -2.581 12.922 8.369 1.00 98.06 342 ASN A O 1
ATOM 2807 N N . CYS A 1 343 ? -3.827 14.475 9.397 1.00 98.19 343 CYS A N 1
ATOM 2808 C CA . CYS A 1 343 ? -4.562 14.873 8.190 1.00 98.19 343 CYS A CA 1
ATOM 2809 C C . CYS A 1 343 ? -3.634 15.473 7.119 1.00 98.19 343 CYS A C 1
ATOM 2811 O O . CYS A 1 343 ? -3.742 15.139 5.940 1.00 98.19 343 CYS A O 1
ATOM 2813 N N . LYS A 1 344 ? -2.672 16.319 7.514 1.00 97.81 344 LYS A N 1
ATOM 2814 C CA . LYS A 1 344 ? -1.662 16.870 6.590 1.00 97.81 344 LYS A CA 1
ATOM 2815 C C . LYS A 1 344 ? -0.781 15.782 5.982 1.00 97.81 344 LYS A C 1
ATOM 2817 O O . LYS A 1 344 ? -0.442 15.846 4.800 1.00 97.81 344 LYS A O 1
ATOM 2822 N N . ASP A 1 345 ? -0.386 14.795 6.777 1.00 97.81 345 ASP A N 1
ATOM 2823 C CA . ASP A 1 345 ? 0.424 13.681 6.293 1.00 97.81 345 ASP A CA 1
ATOM 2824 C C . ASP A 1 345 ? -0.382 12.673 5.474 1.00 97.81 345 ASP A C 1
ATOM 2826 O O . ASP A 1 345 ? 0.182 12.082 4.555 1.00 97.81 345 ASP A O 1
ATOM 2830 N N . LEU A 1 346 ? -1.692 12.546 5.706 1.00 98.12 346 LEU A N 1
ATOM 2831 C CA . LEU A 1 346 ? -2.585 11.742 4.872 1.00 98.12 346 LEU A CA 1
ATOM 2832 C C . LEU A 1 346 ? -2.570 12.233 3.421 1.00 98.12 346 LEU A C 1
ATOM 2834 O O . LEU A 1 346 ? -2.456 11.422 2.506 1.00 98.12 346 LEU A O 1
ATOM 2838 N N . LEU A 1 347 ? -2.579 13.552 3.197 1.00 96.69 347 LEU A N 1
ATOM 2839 C CA . LEU A 1 347 ? -2.452 14.137 1.856 1.00 96.69 347 LEU A CA 1
ATOM 2840 C C . LEU A 1 347 ? -1.149 13.722 1.165 1.00 96.69 347 LEU A C 1
ATOM 2842 O O . LEU A 1 347 ? -1.150 13.364 -0.015 1.00 96.69 347 LEU A O 1
ATOM 2846 N N . LYS A 1 348 ? -0.030 13.771 1.897 1.00 93.12 348 LYS A N 1
ATOM 2847 C CA . LYS A 1 348 ? 1.290 13.383 1.378 1.00 93.12 348 LYS A CA 1
ATOM 2848 C C . LYS A 1 348 ? 1.347 11.888 1.092 1.00 93.12 348 LYS A C 1
ATOM 2850 O O . LYS A 1 348 ? 1.872 11.495 0.056 1.00 93.12 348 LYS A O 1
ATOM 2855 N N . LEU A 1 349 ? 0.792 11.075 1.989 1.00 95.19 349 LEU A N 1
ATOM 2856 C CA . LEU A 1 349 ? 0.744 9.626 1.861 1.00 95.19 349 LEU A CA 1
ATOM 2857 C C . LEU A 1 349 ? -0.103 9.204 0.656 1.00 95.19 349 LEU A C 1
ATOM 2859 O O . LEU A 1 349 ? 0.374 8.411 -0.144 1.00 95.19 349 LEU A O 1
ATOM 2863 N N . ILE A 1 350 ? -1.301 9.774 0.474 1.00 93.88 350 ILE A N 1
ATOM 2864 C CA . ILE A 1 350 ? -2.159 9.521 -0.697 1.00 93.88 350 ILE A CA 1
ATOM 2865 C C . ILE A 1 350 ? -1.427 9.894 -1.991 1.00 93.88 350 ILE A C 1
ATOM 2867 O O . ILE A 1 350 ? -1.373 9.083 -2.912 1.00 93.88 350 ILE A O 1
ATOM 2871 N N . LYS A 1 351 ? -0.831 11.096 -2.057 1.00 84.19 351 LYS A N 1
ATOM 2872 C CA . LYS A 1 351 ? -0.068 11.553 -3.234 1.00 84.19 351 LYS A CA 1
ATOM 2873 C C . LYS A 1 351 ? 1.092 10.606 -3.542 1.00 84.19 351 LYS A C 1
ATOM 2875 O O . LYS A 1 351 ? 1.219 10.161 -4.674 1.00 84.19 351 LYS A O 1
ATOM 2880 N N . HIS A 1 352 ? 1.896 10.248 -2.542 1.00 82.88 352 HIS A N 1
ATOM 2881 C CA . HIS A 1 352 ? 3.030 9.344 -2.733 1.00 82.88 352 HIS A CA 1
ATOM 2882 C C . HIS A 1 352 ? 2.576 7.950 -3.173 1.00 82.88 352 HIS A C 1
ATOM 2884 O O . HIS A 1 352 ? 2.988 7.479 -4.230 1.00 82.88 352 HIS A O 1
ATOM 2890 N N . ALA A 1 353 ? 1.651 7.341 -2.426 1.00 87.06 353 ALA A N 1
ATOM 2891 C CA . ALA A 1 353 ? 1.106 6.029 -2.743 1.00 87.06 353 ALA A CA 1
ATOM 2892 C C . ALA A 1 353 ? 0.562 5.996 -4.177 1.00 87.06 353 ALA A C 1
ATOM 2894 O O . ALA A 1 353 ? 0.822 5.051 -4.915 1.00 87.06 353 ALA A O 1
ATOM 2895 N N . ALA A 1 354 ? -0.137 7.046 -4.614 1.00 80.81 354 ALA A N 1
ATOM 2896 C CA . ALA A 1 354 ? -0.730 7.082 -5.939 1.00 80.81 354 ALA A CA 1
ATOM 2897 C C . ALA A 1 354 ? 0.247 7.409 -7.080 1.00 80.81 354 ALA A C 1
ATOM 2899 O O . ALA A 1 354 ? 0.172 6.775 -8.137 1.00 80.81 354 ALA A O 1
ATOM 2900 N N . GLU A 1 355 ? 1.094 8.425 -6.916 1.00 71.06 355 GLU A N 1
ATOM 2901 C CA . GLU A 1 355 ? 1.927 8.988 -7.990 1.00 71.06 355 GLU A CA 1
ATOM 2902 C C . GLU A 1 355 ? 3.292 8.311 -8.107 1.00 71.06 355 GLU A C 1
ATOM 2904 O O . GLU A 1 355 ? 3.864 8.259 -9.199 1.00 71.06 355 GLU A O 1
ATOM 2909 N N . VAL A 1 356 ? 3.810 7.820 -6.982 1.00 70.94 356 VAL A N 1
ATOM 2910 C CA . VAL A 1 356 ? 5.133 7.207 -6.879 1.00 70.94 356 VAL A CA 1
ATOM 2911 C C . VAL A 1 356 ? 4.996 5.692 -6.940 1.00 70.94 356 VAL A C 1
ATOM 2913 O O . VAL A 1 356 ? 5.544 5.075 -7.850 1.00 70.94 356 VAL A O 1
ATOM 2916 N N . ASP A 1 357 ? 4.196 5.101 -6.051 1.00 76.00 357 ASP A N 1
ATOM 2917 C CA . ASP A 1 357 ? 4.062 3.638 -5.995 1.00 76.00 357 ASP A CA 1
ATOM 2918 C C . ASP A 1 357 ? 3.018 3.101 -6.973 1.00 76.00 357 ASP A C 1
ATOM 2920 O O . ASP A 1 357 ? 3.029 1.920 -7.301 1.00 76.00 357 ASP A O 1
ATOM 2924 N N . GLY A 1 358 ? 2.086 3.953 -7.412 1.00 74.50 358 GLY A N 1
ATOM 2925 C CA . GLY A 1 358 ? 0.920 3.559 -8.200 1.00 74.50 358 GLY A CA 1
ATOM 2926 C C . GLY A 1 358 ? -0.165 2.827 -7.396 1.00 74.50 358 GLY A C 1
ATOM 2927 O O . GLY A 1 358 ? -1.162 2.402 -7.971 1.00 74.50 358 GLY A O 1
ATOM 2928 N N . THR A 1 359 ? -0.022 2.705 -6.079 1.00 86.12 359 THR A N 1
ATOM 2929 C CA . THR A 1 359 ? -1.001 2.094 -5.177 1.00 86.12 359 THR A CA 1
ATOM 2930 C C . THR A 1 359 ? -2.375 2.752 -5.329 1.00 86.12 359 THR A C 1
ATOM 2932 O O . THR A 1 359 ? -2.507 3.977 -5.429 1.00 86.12 359 THR A O 1
ATOM 2935 N N . ARG A 1 360 ? -3.425 1.927 -5.357 1.00 90.44 360 ARG A N 1
ATOM 2936 C CA . ARG A 1 360 ? -4.826 2.371 -5.474 1.00 90.44 360 ARG A CA 1
ATOM 2937 C C . ARG A 1 360 ? -5.723 1.855 -4.359 1.00 90.44 360 ARG A C 1
ATOM 2939 O O . ARG A 1 360 ? -6.908 2.158 -4.348 1.00 90.44 360 ARG A O 1
ATOM 2946 N N . VAL A 1 361 ? -5.177 1.092 -3.424 1.00 95.00 361 VAL A N 1
ATOM 2947 C CA . VAL A 1 361 ? -5.908 0.588 -2.265 1.00 95.00 361 VAL A CA 1
ATOM 2948 C C . VAL A 1 361 ? -5.066 0.888 -1.045 1.00 95.00 361 VAL A C 1
ATOM 2950 O O . VAL A 1 361 ? -3.881 0.564 -1.014 1.00 95.00 361 VAL A O 1
ATOM 2953 N N . MET A 1 362 ? -5.650 1.533 -0.045 1.00 97.06 362 MET A N 1
ATOM 2954 C CA . MET A 1 362 ? -4.925 1.846 1.176 1.00 97.06 362 MET A CA 1
ATOM 2955 C C . MET A 1 362 ? -5.847 1.784 2.383 1.00 97.06 362 MET A C 1
ATOM 2957 O O . MET A 1 362 ? -6.934 2.355 2.391 1.00 97.06 362 MET A O 1
ATOM 2961 N N . ARG A 1 363 ? -5.399 1.105 3.432 1.00 98.44 363 ARG A N 1
ATOM 2962 C CA . ARG A 1 363 ? -6.004 1.203 4.753 1.00 98.44 363 ARG A CA 1
ATOM 2963 C C . ARG A 1 363 ? -5.438 2.425 5.453 1.00 98.44 363 ARG A C 1
ATOM 2965 O O . ARG A 1 363 ? -4.224 2.535 5.604 1.00 98.44 363 ARG A O 1
ATOM 2972 N N . MET A 1 364 ? -6.301 3.336 5.869 1.00 98.12 364 MET A N 1
ATOM 2973 C CA . MET A 1 364 ? -5.942 4.468 6.707 1.00 98.12 364 MET A CA 1
ATOM 2974 C C . MET A 1 364 ? -5.733 4.020 8.155 1.00 98.12 364 MET A C 1
ATOM 2976 O O . MET A 1 364 ? -6.261 3.003 8.604 1.00 98.12 364 MET A O 1
ATOM 2980 N N . SER A 1 365 ? -4.940 4.793 8.889 1.00 96.56 365 SER A N 1
ATOM 2981 C CA . SER A 1 365 ? -4.710 4.560 10.312 1.00 96.56 365 SER A CA 1
ATOM 2982 C C . SER A 1 365 ? -5.973 4.847 11.124 1.00 96.56 365 SER A C 1
ATOM 2984 O O . SER A 1 365 ? -6.489 5.957 11.062 1.00 96.56 365 SER A O 1
ATOM 2986 N N . SER A 1 366 ? -6.407 3.905 11.959 1.00 95.19 366 SER A N 1
ATOM 2987 C CA . SER A 1 366 ? -7.493 4.124 12.931 1.00 95.19 366 SER A CA 1
ATOM 2988 C C . SER A 1 366 ? -7.113 5.144 14.023 1.00 95.19 366 SER A C 1
ATOM 2990 O O . SER A 1 366 ? -7.976 5.694 14.689 1.00 95.19 366 SER A O 1
ATOM 2992 N N . ASP A 1 367 ? -5.822 5.477 14.159 1.00 94.50 367 ASP A N 1
ATOM 2993 C CA . ASP A 1 367 ? -5.334 6.575 15.011 1.00 94.50 367 ASP A CA 1
ATOM 2994 C C . ASP A 1 367 ? -5.322 7.947 14.297 1.00 94.50 367 ASP A C 1
ATOM 2996 O O . ASP A 1 367 ? -4.686 8.885 14.781 1.00 94.50 367 ASP A O 1
ATOM 3000 N N . LEU A 1 368 ? -5.970 8.080 13.128 1.00 96.81 368 LEU A N 1
ATOM 3001 C CA . LEU A 1 368 ? -6.033 9.341 12.369 1.00 96.81 368 LEU A CA 1
ATOM 3002 C C . LEU A 1 368 ? -6.554 10.494 13.240 1.00 96.81 368 LEU A C 1
ATOM 3004 O O . LEU A 1 368 ? -5.968 11.579 13.229 1.00 96.81 368 LEU A O 1
ATOM 3008 N N . PHE A 1 369 ? -7.585 10.214 14.042 1.00 96.31 369 PHE A N 1
ATOM 3009 C CA . PHE A 1 369 ? -8.176 11.119 15.025 1.00 96.31 369 PHE A CA 1
ATOM 3010 C C . PHE A 1 369 ? -7.980 10.558 16.439 1.00 96.31 369 PHE A C 1
ATOM 3012 O O . PHE A 1 369 ? -8.764 9.722 16.898 1.00 96.31 369 PHE A O 1
ATOM 3019 N N . PRO A 1 370 ? -6.926 10.985 17.157 1.00 93.56 370 PRO A N 1
ATOM 3020 C CA . PRO A 1 370 ? -6.578 10.389 18.438 1.00 93.56 370 PRO A CA 1
ATOM 3021 C C . PRO A 1 370 ? -7.701 10.570 19.451 1.00 93.56 370 PRO A C 1
ATOM 3023 O O . PRO A 1 370 ? -8.225 11.670 19.622 1.00 93.56 370 PRO A O 1
ATOM 3026 N N . HIS A 1 371 ? -8.053 9.480 20.130 1.00 91.50 371 HIS A N 1
ATOM 3027 C CA . HIS A 1 371 ? -9.039 9.466 21.208 1.00 91.50 371 HIS A CA 1
ATOM 3028 C C . HIS A 1 371 ? -10.451 9.976 20.847 1.00 91.50 371 HIS A C 1
ATOM 3030 O O . HIS A 1 371 ? -11.223 10.284 21.749 1.00 91.50 371 HIS A O 1
ATOM 3036 N N . LYS A 1 372 ? -10.838 10.013 19.564 1.00 92.00 372 LYS A N 1
ATOM 3037 C CA . LYS A 1 372 ? -12.145 10.546 19.130 1.00 92.00 372 LYS A CA 1
ATOM 3038 C C . LYS A 1 372 ? -13.359 9.879 19.799 1.00 92.00 372 LYS A C 1
ATOM 3040 O O . LYS A 1 372 ? -14.370 10.538 20.018 1.00 92.00 372 LYS A O 1
ATOM 3045 N N . SER A 1 373 ? -13.253 8.593 20.128 1.00 90.56 373 SER A N 1
ATOM 3046 C CA . SER A 1 373 ? -14.289 7.778 20.784 1.00 90.56 373 SER A CA 1
ATOM 3047 C C . SER A 1 373 ? -14.041 7.550 22.286 1.00 90.56 373 SER A C 1
ATOM 3049 O O . SER A 1 373 ? -14.743 6.771 22.927 1.00 90.56 373 SER A O 1
ATOM 3051 N N . ASN A 1 374 ? -13.033 8.203 22.876 1.00 87.44 374 ASN A N 1
ATOM 3052 C CA . ASN A 1 374 ? -12.629 7.980 24.261 1.00 87.44 374 ASN A CA 1
ATOM 3053 C C . ASN A 1 374 ? -13.265 9.007 25.208 1.00 87.44 374 ASN A C 1
ATOM 3055 O O . ASN A 1 374 ? -12.964 10.196 25.140 1.00 87.44 374 ASN A O 1
ATOM 3059 N N . SER A 1 375 ? -14.054 8.537 26.174 1.00 79.81 375 SER A N 1
ATOM 3060 C CA . SER A 1 375 ? -14.710 9.384 27.181 1.00 79.81 375 SER A CA 1
ATOM 3061 C C . SER A 1 375 ? -13.749 10.116 28.129 1.00 79.81 375 SER A C 1
ATOM 3063 O O . SER A 1 375 ? -14.150 11.064 28.802 1.00 79.81 375 SER A O 1
ATOM 3065 N N . ARG A 1 376 ? -12.473 9.703 28.194 1.00 78.94 376 ARG A N 1
ATOM 3066 C CA . ARG A 1 376 ? -11.431 10.364 29.001 1.00 78.94 376 ARG A CA 1
ATOM 3067 C C . ARG A 1 376 ? -10.764 11.555 28.312 1.00 78.94 376 ARG A C 1
ATOM 3069 O O . ARG A 1 376 ? -9.928 12.227 28.917 1.00 78.94 376 ARG A O 1
ATOM 3076 N N . THR A 1 377 ? -11.094 11.806 27.055 1.00 77.94 377 THR A N 1
ATOM 3077 C CA . THR A 1 377 ? -10.693 13.008 26.319 1.00 77.94 377 THR A CA 1
ATOM 3078 C C . THR A 1 377 ? -11.931 13.835 26.018 1.00 77.94 377 THR A C 1
ATOM 3080 O O . THR A 1 377 ? -13.003 13.254 25.850 1.00 77.94 377 THR A O 1
ATOM 3083 N N . PRO A 1 378 ? -11.841 15.173 25.952 1.00 72.06 378 PRO A N 1
ATOM 3084 C CA . PRO A 1 378 ? -13.015 15.937 25.602 1.00 72.06 378 PRO A CA 1
ATOM 3085 C C . PRO A 1 378 ? -13.336 15.653 24.131 1.00 72.06 378 PRO A C 1
ATOM 3087 O O . PRO A 1 378 ? -12.432 15.546 23.299 1.00 72.06 378 PRO A O 1
ATOM 3090 N N . ASP A 1 379 ? -14.621 15.502 23.826 1.00 80.50 379 ASP A N 1
ATOM 3091 C CA . ASP A 1 379 ? -15.055 15.305 22.448 1.00 80.50 379 ASP A CA 1
ATOM 3092 C C . ASP A 1 379 ? -14.721 16.547 21.609 1.00 80.50 379 ASP A C 1
ATOM 3094 O O . ASP A 1 379 ? -14.788 17.686 22.089 1.00 80.50 379 ASP A O 1
ATOM 3098 N N . TYR A 1 380 ? -14.340 16.319 20.358 1.00 88.75 380 TYR A N 1
ATOM 3099 C CA . TYR A 1 380 ? -14.043 17.368 19.397 1.00 88.75 380 TYR A CA 1
ATOM 3100 C C . TYR A 1 380 ? -14.693 17.071 18.051 1.00 88.75 380 TYR A C 1
ATOM 3102 O O . TYR A 1 380 ? -14.712 15.937 17.572 1.00 88.75 380 TYR A O 1
ATOM 3110 N N . SER A 1 381 ? -15.206 18.131 17.431 1.00 91.88 381 SER A N 1
ATOM 3111 C CA . SER A 1 381 ? -15.842 18.067 16.118 1.00 91.88 381 SER A CA 1
ATOM 3112 C C . SER A 1 381 ? -14.809 17.853 15.010 1.00 91.88 381 SER A C 1
ATOM 3114 O O . SER A 1 381 ? -13.713 18.434 15.048 1.00 91.88 381 SER A O 1
ATOM 3116 N N . LEU A 1 382 ? -15.185 17.055 14.004 1.00 95.38 382 LEU A N 1
ATOM 3117 C CA . LEU A 1 382 ? -14.405 16.875 12.779 1.00 95.38 382 LEU A CA 1
ATOM 3118 C C . LEU A 1 382 ? -14.481 18.089 11.837 1.00 95.38 382 LEU A C 1
ATOM 3120 O O . LEU A 1 382 ? -13.637 18.206 10.950 1.00 95.38 382 LEU A O 1
ATOM 3124 N N . GLU A 1 383 ? -15.407 19.030 12.063 1.00 94.44 383 GLU A N 1
ATOM 3125 C CA . GLU A 1 383 ? -15.623 20.222 11.222 1.00 94.44 383 GLU A CA 1
ATOM 3126 C C . GLU A 1 383 ? -14.338 21.017 10.961 1.00 94.44 383 GLU A C 1
ATOM 3128 O O . GLU A 1 383 ? -14.069 21.438 9.838 1.00 94.44 383 GLU A O 1
ATOM 3133 N N . GLN A 1 384 ? -13.488 21.165 11.979 1.00 94.38 384 GLN A N 1
ATOM 3134 C CA . GLN A 1 384 ? -12.216 21.889 11.871 1.00 94.38 384 GLN A CA 1
ATOM 3135 C C . GLN A 1 384 ? -11.183 21.214 10.946 1.00 94.38 384 GLN A C 1
ATOM 3137 O O . GLN A 1 384 ? -10.164 21.819 10.614 1.00 94.38 384 GLN A O 1
ATOM 3142 N N . PHE A 1 385 ? -11.416 19.960 10.552 1.00 97.56 385 PHE A N 1
ATOM 3143 C CA . PHE A 1 385 ? -10.566 19.191 9.643 1.00 97.56 385 PHE A CA 1
ATOM 3144 C C . PHE A 1 385 ? -11.203 19.003 8.262 1.00 97.56 385 PHE A C 1
ATOM 3146 O O . PHE A 1 385 ? -10.568 18.400 7.396 1.00 97.56 385 PHE A O 1
ATOM 3153 N N . HIS A 1 386 ? -12.416 19.525 8.029 1.00 97.25 386 HIS A N 1
ATOM 3154 C CA . HIS A 1 386 ? -13.148 19.337 6.772 1.00 97.25 386 HIS A CA 1
ATOM 3155 C C . HIS A 1 386 ? -12.339 19.755 5.548 1.00 97.25 386 HIS A C 1
ATOM 3157 O O . HIS A 1 386 ? -12.311 19.006 4.585 1.00 97.25 386 HIS A O 1
ATOM 3163 N N . GLU A 1 387 ? -11.631 20.886 5.590 1.00 97.62 387 GLU A N 1
ATOM 3164 C CA . GLU A 1 387 ? -10.817 21.339 4.453 1.00 97.62 387 GLU A CA 1
ATOM 3165 C C . GLU A 1 387 ? -9.734 20.310 4.077 1.00 97.62 387 GLU A C 1
ATOM 3167 O O . GLU A 1 387 ? -9.583 19.947 2.910 1.00 97.62 387 GLU A O 1
ATOM 3172 N N . LEU A 1 388 ? -9.021 19.773 5.075 1.00 98.25 388 LEU A N 1
ATOM 3173 C CA . LEU A 1 388 ? -7.974 18.769 4.856 1.00 98.25 388 LEU A CA 1
ATOM 3174 C C . LEU A 1 388 ? -8.557 17.425 4.398 1.00 98.25 388 LEU A C 1
ATOM 3176 O O . LEU A 1 388 ? -7.991 16.774 3.520 1.00 98.25 388 LEU A O 1
ATOM 3180 N N . LEU A 1 389 ? -9.680 17.003 4.983 1.00 98.50 389 LEU A N 1
ATOM 3181 C CA . LEU A 1 389 ? -10.365 15.767 4.602 1.00 98.50 389 LEU A CA 1
ATOM 3182 C C . LEU A 1 389 ? -10.982 15.872 3.201 1.00 98.50 389 LEU A C 1
ATOM 3184 O O . LEU A 1 389 ? -10.890 14.926 2.422 1.00 98.50 389 LEU A O 1
ATOM 3188 N N . GLU A 1 390 ? -11.543 17.021 2.829 1.00 98.00 390 GLU A N 1
ATOM 3189 C CA . GLU A 1 390 ? -12.071 17.269 1.488 1.00 98.00 390 GLU A CA 1
ATOM 3190 C C . GLU A 1 390 ? -10.940 17.268 0.449 1.00 98.00 390 GLU A C 1
ATOM 3192 O O . GLU A 1 390 ? -11.084 16.655 -0.613 1.00 98.00 390 GLU A O 1
ATOM 3197 N N . GLU A 1 391 ? -9.778 17.865 0.753 1.00 97.69 391 GLU A N 1
ATOM 3198 C CA . GLU A 1 391 ? -8.592 17.756 -0.107 1.00 97.69 391 GLU A CA 1
ATOM 3199 C C . GLU A 1 391 ? -8.146 16.290 -0.256 1.00 97.69 391 GLU A C 1
ATOM 3201 O O . GLU A 1 391 ? -7.915 15.824 -1.377 1.00 97.69 391 GLU A O 1
ATOM 3206 N N . ALA A 1 392 ? -8.090 15.526 0.839 1.00 97.94 392 ALA A N 1
ATOM 3207 C CA . ALA A 1 392 ? -7.742 14.104 0.808 1.00 97.94 392 ALA A CA 1
ATOM 3208 C C . ALA A 1 392 ? -8.746 13.293 -0.026 1.00 97.94 392 ALA A C 1
ATOM 3210 O O . ALA A 1 392 ? -8.360 12.445 -0.835 1.00 97.94 392 ALA A O 1
ATOM 3211 N N . GLY A 1 393 ? -10.032 13.609 0.101 1.00 97.50 393 GLY A N 1
ATOM 3212 C CA . GLY A 1 393 ? -11.117 13.072 -0.707 1.00 97.50 393 GLY A CA 1
ATOM 3213 C C . GLY A 1 393 ? -10.987 13.387 -2.196 1.00 97.50 393 GLY A C 1
ATOM 3214 O O . GLY A 1 393 ? -11.146 12.510 -3.049 1.00 97.50 393 GLY A O 1
ATOM 3215 N N . ASN A 1 394 ? -10.632 14.630 -2.530 1.00 93.00 394 ASN A N 1
ATOM 3216 C CA . ASN A 1 394 ? -10.393 15.063 -3.905 1.00 93.00 394 ASN A CA 1
ATOM 3217 C C . ASN A 1 394 ? -9.236 14.289 -4.545 1.00 93.00 394 ASN A C 1
ATOM 3219 O O . ASN A 1 394 ? -9.356 13.846 -5.688 1.00 93.00 394 ASN A O 1
ATOM 3223 N N . LEU A 1 395 ? -8.143 14.074 -3.808 1.00 90.31 395 LEU A N 1
ATOM 3224 C CA . LEU A 1 395 ? -7.026 13.240 -4.260 1.00 90.31 395 LEU A CA 1
ATOM 3225 C C . LEU A 1 395 ? -7.456 11.779 -4.433 1.00 90.31 395 LEU A C 1
ATOM 3227 O O . LEU A 1 395 ? -7.177 11.176 -5.466 1.00 90.31 395 LEU A O 1
ATOM 3231 N N . THR A 1 396 ? -8.197 11.239 -3.465 1.00 92.94 396 THR A N 1
ATOM 3232 C CA . THR A 1 396 ? -8.720 9.865 -3.492 1.00 92.94 396 THR A CA 1
ATOM 3233 C C . THR A 1 396 ? -9.536 9.607 -4.757 1.00 92.94 396 THR A C 1
ATOM 3235 O O . THR A 1 396 ? -9.225 8.688 -5.515 1.00 92.94 396 THR A O 1
ATOM 3238 N N . ARG A 1 397 ? -10.512 10.472 -5.064 1.00 92.38 397 ARG A N 1
ATOM 3239 C CA . ARG A 1 397 ? -11.309 10.383 -6.300 1.00 92.38 397 ARG A CA 1
ATOM 3240 C C . ARG A 1 397 ? -10.469 10.599 -7.556 1.00 92.38 397 ARG A C 1
ATOM 3242 O O . ARG A 1 397 ? -10.625 9.859 -8.525 1.00 92.38 397 ARG A O 1
ATOM 3249 N N . ARG A 1 398 ? -9.558 11.581 -7.546 1.00 83.81 398 ARG A N 1
ATOM 3250 C CA . ARG A 1 398 ? -8.658 11.881 -8.675 1.00 83.81 398 ARG A CA 1
ATOM 3251 C C . ARG A 1 398 ? -7.826 10.665 -9.073 1.00 83.81 398 ARG A C 1
ATOM 3253 O O . ARG A 1 398 ? -7.696 10.384 -10.261 1.00 83.81 398 ARG A O 1
ATOM 3260 N N . TYR A 1 399 ? -7.275 9.955 -8.096 1.00 83.62 399 TYR A N 1
ATOM 3261 C CA . TYR A 1 399 ? -6.453 8.772 -8.331 1.00 83.62 399 TYR A CA 1
ATOM 3262 C C . TYR A 1 399 ? -7.263 7.473 -8.374 1.00 83.62 399 TYR A C 1
ATOM 3264 O O . TYR A 1 399 ? -6.671 6.420 -8.592 1.00 83.62 399 TYR A O 1
ATOM 3272 N N . LYS A 1 400 ? -8.594 7.529 -8.200 1.00 88.25 400 LYS A N 1
ATOM 3273 C CA . LYS A 1 400 ? -9.482 6.358 -8.094 1.00 88.25 400 LYS A CA 1
ATOM 3274 C C . LYS A 1 400 ? -8.999 5.369 -7.027 1.00 88.25 400 LYS A C 1
ATOM 3276 O O . LYS A 1 400 ? -8.909 4.166 -7.271 1.00 88.25 400 LYS A O 1
ATOM 3281 N N . MET A 1 401 ? -8.615 5.899 -5.867 1.00 92.50 401 MET A N 1
ATOM 3282 C CA . MET A 1 401 ? -8.162 5.090 -4.743 1.00 92.50 401 MET A CA 1
ATOM 3283 C C . MET A 1 401 ? -9.341 4.597 -3.910 1.00 92.50 401 MET A C 1
ATOM 3285 O O . MET A 1 401 ? -10.246 5.365 -3.596 1.00 92.50 401 MET A O 1
ATOM 3289 N N . ARG A 1 402 ? -9.271 3.340 -3.477 1.00 96.94 402 ARG A N 1
ATOM 3290 C CA . ARG A 1 402 ? -10.109 2.782 -2.419 1.00 96.94 402 ARG A CA 1
ATOM 3291 C C . ARG A 1 402 ? -9.413 2.978 -1.078 1.00 96.94 402 ARG A C 1
ATOM 3293 O O . ARG A 1 402 ? -8.347 2.404 -0.842 1.00 96.94 402 ARG A O 1
ATOM 3300 N N . LEU A 1 403 ? -10.020 3.764 -0.195 1.00 97.81 403 LEU A N 1
ATOM 3301 C CA . LEU A 1 403 ? -9.535 3.934 1.175 1.00 97.81 403 LEU A CA 1
ATOM 3302 C C . LEU A 1 403 ? -10.382 3.134 2.154 1.00 97.81 403 LEU A C 1
ATOM 3304 O O . LEU A 1 403 ? -11.602 3.159 2.066 1.00 97.81 403 LEU A O 1
ATOM 3308 N N . THR A 1 404 ? -9.750 2.434 3.085 1.00 98.44 404 THR A N 1
ATOM 3309 C CA . THR A 1 404 ? -10.443 1.592 4.073 1.00 98.44 404 THR A CA 1
ATOM 3310 C C . THR A 1 404 ? -9.984 1.921 5.484 1.00 98.44 404 THR A C 1
ATOM 3312 O O . THR A 1 404 ? -8.931 2.528 5.668 1.00 98.44 404 THR A O 1
ATOM 3315 N N . PHE A 1 405 ? -10.737 1.483 6.485 1.00 98.69 405 PHE A N 1
ATOM 3316 C CA . PHE A 1 405 ? -10.269 1.401 7.865 1.00 98.69 405 PHE A CA 1
ATOM 3317 C C . PHE A 1 405 ? -10.306 -0.044 8.346 1.00 98.69 405 PHE A C 1
ATOM 3319 O O . PHE A 1 405 ? -11.069 -0.862 7.837 1.00 98.69 405 PHE A O 1
ATOM 3326 N N . HIS A 1 406 ? -9.508 -0.333 9.368 1.00 98.06 406 HIS A N 1
ATOM 3327 C CA . HIS A 1 406 ? -9.691 -1.519 10.195 1.00 98.06 406 HIS A CA 1
ATOM 3328 C C . HIS A 1 406 ? -9.677 -1.070 11.659 1.00 98.06 406 HIS A C 1
ATOM 3330 O O . HIS A 1 406 ? -8.612 -1.018 12.286 1.00 98.06 406 HIS A O 1
ATOM 3336 N N . PRO A 1 407 ? -10.833 -0.642 12.198 1.00 96.56 407 PRO A N 1
ATOM 3337 C CA . PRO A 1 407 ? -10.957 -0.280 13.603 1.00 96.56 407 PRO A CA 1
ATOM 3338 C C . PRO A 1 407 ? -10.486 -1.431 14.503 1.00 96.56 407 PRO A C 1
ATOM 3340 O O . PRO A 1 407 ? -10.599 -2.607 14.149 1.00 96.56 407 PRO A O 1
ATOM 3343 N N . GLY A 1 408 ? -9.880 -1.091 15.642 1.00 89.69 408 GLY A N 1
ATOM 3344 C CA . GLY A 1 408 ? -9.159 -2.060 16.472 1.00 89.69 408 GLY A CA 1
ATOM 3345 C C . GLY A 1 408 ? -10.061 -3.111 17.132 1.00 89.69 408 GLY A C 1
ATOM 3346 O O . GLY A 1 408 ? -11.282 -2.977 17.164 1.00 89.69 408 GLY A O 1
ATOM 3347 N N . GLN A 1 409 ? -9.437 -4.118 17.753 1.00 91.62 409 GLN A N 1
ATOM 3348 C CA . GLN A 1 409 ? -10.080 -5.287 18.389 1.00 91.62 409 GLN A CA 1
ATOM 3349 C C . GLN A 1 409 ? -11.137 -4.989 19.476 1.00 91.62 409 GLN A C 1
ATOM 3351 O O . GLN A 1 409 ? -11.809 -5.903 19.944 1.00 91.62 409 GLN A O 1
ATOM 3356 N N . TYR A 1 410 ? -11.260 -3.737 19.921 1.00 93.50 410 TYR A N 1
ATOM 3357 C CA . TYR A 1 410 ? -12.269 -3.313 20.896 1.00 93.50 410 TYR A CA 1
ATOM 3358 C C . TYR A 1 410 ? -13.651 -3.083 20.272 1.00 93.50 410 TYR A C 1
ATOM 3360 O O . TYR A 1 410 ? -14.624 -2.942 21.007 1.00 93.50 410 TYR A O 1
ATOM 3368 N N . ASN A 1 411 ? -13.737 -3.067 18.940 1.00 96.81 411 ASN A N 1
ATOM 3369 C CA . ASN A 1 411 ? -14.987 -2.991 18.198 1.00 96.81 411 ASN A CA 1
ATOM 3370 C C . ASN A 1 411 ? -15.630 -4.378 18.135 1.00 96.81 411 ASN A C 1
ATOM 3372 O O . ASN A 1 411 ? -15.247 -5.221 17.328 1.00 96.81 411 ASN A O 1
ATOM 3376 N N . VAL A 1 412 ? -16.589 -4.624 19.026 1.00 96.75 412 VAL A N 1
ATOM 3377 C CA . VAL A 1 412 ? -17.181 -5.946 19.260 1.00 96.75 412 VAL A CA 1
ATOM 3378 C C . VAL A 1 412 ? -18.697 -5.906 19.097 1.00 96.75 412 VAL A C 1
ATOM 3380 O O . VAL A 1 412 ? -19.445 -5.885 20.069 1.00 96.75 412 VAL A O 1
ATOM 3383 N N . VAL A 1 413 ? -19.169 -5.926 17.850 1.00 97.94 413 VAL A N 1
ATOM 3384 C CA . VAL A 1 413 ? -20.602 -5.783 17.526 1.00 97.94 413 VAL A CA 1
ATOM 3385 C C . VAL A 1 413 ? -21.466 -6.877 18.163 1.00 97.94 413 VAL A C 1
ATOM 3387 O O . VAL A 1 413 ? -22.572 -6.576 18.572 1.00 97.94 413 VAL A O 1
ATOM 3390 N N . GLY A 1 414 ? -20.985 -8.119 18.316 1.00 97.00 414 GLY A N 1
ATOM 3391 C CA . GLY A 1 414 ? -21.737 -9.230 18.938 1.00 97.00 414 GLY A CA 1
ATOM 3392 C C . GLY A 1 414 ? -21.677 -9.309 20.475 1.00 97.00 414 GLY A C 1
ATOM 3393 O O . GLY A 1 414 ? -22.132 -10.298 21.068 1.00 97.00 414 GLY A O 1
ATOM 3394 N N . THR A 1 415 ? -21.080 -8.316 21.141 1.00 97.56 415 THR A N 1
ATOM 3395 C CA . THR A 1 415 ? -20.931 -8.304 22.606 1.00 97.56 415 THR A CA 1
ATOM 3396 C C . THR A 1 415 ? -22.286 -8.312 23.324 1.00 97.56 415 THR A C 1
ATOM 3398 O O . THR A 1 415 ? -23.198 -7.611 22.891 1.00 97.56 415 THR A O 1
ATOM 3401 N N . PRO A 1 416 ? -22.447 -9.054 24.437 1.00 97.50 416 PRO A N 1
ATOM 3402 C CA . PRO A 1 416 ? -23.631 -8.947 25.293 1.00 97.50 416 PRO A CA 1
ATOM 3403 C C . PRO A 1 416 ? -23.589 -7.708 26.209 1.00 97.50 416 PRO A C 1
ATOM 3405 O O . PRO A 1 416 ? -24.580 -7.372 26.857 1.00 97.50 416 PRO A O 1
ATOM 3408 N N . HIS A 1 417 ? -22.438 -7.034 26.308 1.00 97.56 417 HIS A N 1
ATOM 3409 C CA . HIS A 1 417 ? -22.241 -5.890 27.196 1.00 97.56 417 HIS A CA 1
ATOM 3410 C C . HIS A 1 417 ? -22.624 -4.575 26.509 1.00 97.56 417 HIS A C 1
ATOM 3412 O O . HIS A 1 417 ? -21.927 -4.113 25.602 1.00 97.56 417 HIS A O 1
ATOM 3418 N N . LYS A 1 418 ? -23.709 -3.945 26.976 1.00 97.12 418 LYS A N 1
ATOM 3419 C CA . LYS A 1 418 ? -24.276 -2.721 26.380 1.00 97.12 418 LYS A CA 1
ATOM 3420 C C . LYS A 1 418 ? -23.289 -1.552 26.312 1.00 97.12 418 LYS A C 1
ATOM 3422 O O . LYS A 1 418 ? -23.271 -0.834 25.320 1.00 97.12 418 LYS A O 1
ATOM 3427 N N . ASP A 1 419 ? -22.447 -1.375 27.329 1.00 95.25 419 ASP A N 1
ATOM 3428 C CA . ASP A 1 419 ? -21.417 -0.329 27.360 1.00 95.25 419 ASP A CA 1
ATOM 3429 C C . ASP A 1 419 ? -20.353 -0.544 26.269 1.00 95.25 419 ASP A C 1
ATOM 3431 O O . ASP A 1 419 ? -19.936 0.401 25.601 1.00 95.25 419 ASP A O 1
ATOM 3435 N N . LYS A 1 420 ? -19.947 -1.798 26.032 1.00 96.38 420 LYS A N 1
ATOM 3436 C CA . LYS A 1 420 ? -18.991 -2.149 24.970 1.00 96.38 420 LYS A CA 1
ATOM 3437 C C . LYS A 1 420 ? -19.601 -1.994 23.581 1.00 96.38 420 LYS A C 1
ATOM 3439 O O . LYS A 1 420 ? -18.915 -1.517 22.676 1.00 96.38 420 LYS A O 1
ATOM 3444 N N . PHE A 1 421 ? -20.876 -2.347 23.420 1.00 98.00 421 PHE A N 1
ATOM 3445 C CA . PHE A 1 421 ? -21.596 -2.131 22.168 1.00 98.00 421 PHE A CA 1
ATOM 3446 C C . PHE A 1 421 ? -21.746 -0.634 21.862 1.00 98.00 421 PHE A C 1
ATOM 3448 O O . PHE A 1 421 ? -21.451 -0.202 20.751 1.00 98.00 421 PHE A O 1
ATOM 3455 N N . HIS A 1 422 ? -22.091 0.180 22.864 1.00 96.88 422 HIS A N 1
ATOM 3456 C CA . HIS A 1 422 ? -22.163 1.633 22.718 1.00 96.88 422 HIS A CA 1
ATOM 3457 C C . HIS A 1 422 ? -20.818 2.244 22.292 1.00 96.88 422 HIS A C 1
ATOM 3459 O O . HIS A 1 422 ? -20.769 3.007 21.330 1.00 96.88 422 HIS A O 1
ATOM 3465 N N . ASN A 1 423 ? -19.713 1.849 22.932 1.00 95.62 423 ASN A N 1
ATOM 3466 C CA . ASN A 1 423 ? -18.378 2.313 22.539 1.00 95.62 423 ASN A CA 1
ATOM 3467 C C . ASN A 1 423 ? -17.993 1.857 21.124 1.00 95.62 423 ASN A C 1
ATOM 3469 O O . ASN A 1 423 ? -17.374 2.620 20.390 1.00 95.62 423 ASN A O 1
ATOM 3473 N N . THR A 1 424 ? -18.395 0.643 20.727 1.00 97.62 424 THR A N 1
ATOM 3474 C CA . THR A 1 424 ? -18.232 0.156 19.346 1.00 97.62 424 THR A CA 1
ATOM 3475 C C . THR A 1 424 ? -19.001 1.046 18.367 1.00 97.62 424 THR A C 1
ATOM 3477 O O . THR A 1 424 ? -18.462 1.422 17.334 1.00 97.62 424 THR A O 1
ATOM 3480 N N . CYS A 1 425 ? -20.231 1.450 18.698 1.00 98.00 425 CYS A N 1
ATOM 3481 C CA . CYS A 1 425 ? -21.001 2.372 17.861 1.00 98.00 425 CYS A CA 1
ATOM 3482 C C . CYS A 1 425 ? -20.280 3.715 17.699 1.00 98.00 425 CYS A C 1
ATOM 3484 O O . CYS A 1 425 ? -20.122 4.172 16.574 1.00 98.00 425 CYS A O 1
ATOM 3486 N N . LEU A 1 426 ? -19.813 4.319 18.799 1.00 95.81 426 LEU A N 1
ATOM 3487 C CA . LEU A 1 426 ? -19.103 5.603 18.769 1.00 95.81 426 LEU A CA 1
ATOM 3488 C C . LEU A 1 426 ? -17.804 5.538 17.961 1.00 95.81 426 LEU A C 1
ATOM 3490 O O . LEU A 1 426 ? -17.504 6.458 17.201 1.00 95.81 426 LEU A O 1
ATOM 3494 N N . ASP A 1 427 ? -17.026 4.464 18.124 1.00 96.88 427 ASP A N 1
ATOM 3495 C CA . ASP A 1 427 ? -15.765 4.303 17.408 1.00 96.88 427 ASP A CA 1
ATOM 3496 C C . ASP A 1 427 ? -15.995 4.069 15.914 1.00 96.88 427 ASP A C 1
ATOM 3498 O O . ASP A 1 427 ? -15.386 4.740 15.087 1.00 96.88 427 ASP A O 1
ATOM 3502 N N . LEU A 1 428 ? -16.923 3.192 15.534 1.00 98.38 428 LEU A N 1
ATOM 3503 C CA . LEU A 1 428 ? -17.235 2.970 14.121 1.00 98.38 428 LEU A CA 1
ATOM 3504 C C . LEU A 1 428 ? -17.867 4.202 13.453 1.00 98.38 428 LEU A C 1
ATOM 3506 O O . LEU A 1 428 ? -17.622 4.437 12.267 1.00 98.38 428 LEU A O 1
ATOM 3510 N N . ASP A 1 429 ? -18.655 4.994 14.186 1.00 97.94 429 ASP A N 1
ATOM 3511 C CA . ASP A 1 429 ? -19.371 6.143 13.623 1.00 97.94 429 ASP A CA 1
ATOM 3512 C C . ASP A 1 429 ? -18.422 7.215 13.087 1.00 97.94 429 ASP A C 1
ATOM 3514 O O . ASP A 1 429 ? -18.588 7.660 11.950 1.00 97.94 429 ASP A O 1
ATOM 3518 N N . TRP A 1 430 ? -17.383 7.579 13.847 1.00 96.75 430 TRP A N 1
ATOM 3519 C CA . TRP A 1 430 ? -16.450 8.614 13.397 1.00 96.75 430 TRP A CA 1
ATOM 3520 C C . TRP A 1 430 ? -15.609 8.143 12.202 1.00 96.75 430 TRP A C 1
ATOM 3522 O O . TRP A 1 430 ? -15.336 8.928 11.296 1.00 96.75 430 TRP A O 1
ATOM 3532 N N . HIS A 1 431 ? -15.228 6.859 12.145 1.00 98.38 431 HIS A N 1
ATOM 3533 C CA . HIS A 1 431 ? -14.518 6.310 10.984 1.00 98.38 431 HIS A CA 1
ATOM 3534 C C . HIS A 1 431 ? -15.387 6.409 9.718 1.00 98.38 431 HIS A C 1
ATOM 3536 O O . HIS A 1 431 ? -14.897 6.788 8.650 1.00 98.38 431 HIS A O 1
ATOM 3542 N N . ALA A 1 432 ? -16.687 6.112 9.835 1.00 98.50 432 ALA A N 1
ATOM 3543 C CA . ALA A 1 432 ? -17.638 6.260 8.739 1.00 98.50 432 ALA A CA 1
ATOM 3544 C C . ALA A 1 432 ? -17.859 7.733 8.359 1.00 98.50 432 ALA A C 1
ATOM 3546 O O . ALA A 1 432 ? -17.936 8.040 7.169 1.00 98.50 432 ALA A O 1
ATOM 3547 N N . GLU A 1 433 ? -17.920 8.633 9.343 1.00 98.12 433 GLU A N 1
ATOM 3548 C CA . GLU A 1 433 ? -18.038 10.080 9.142 1.00 98.12 433 GLU A CA 1
ATOM 3549 C C . GLU A 1 433 ? -16.841 10.640 8.362 1.00 98.12 433 GLU A C 1
ATOM 3551 O O . GLU A 1 433 ? -17.031 11.395 7.413 1.00 98.12 433 GLU A O 1
ATOM 3556 N N . VAL A 1 434 ? -15.613 10.211 8.672 1.00 98.50 434 VAL A N 1
ATOM 3557 C CA . VAL A 1 434 ? -14.414 10.598 7.908 1.00 98.50 434 VAL A CA 1
ATOM 3558 C C . VAL A 1 434 ? -14.544 10.202 6.437 1.00 98.50 434 VAL A C 1
ATOM 3560 O O . VAL A 1 434 ? -14.270 11.019 5.559 1.00 98.50 434 VAL A O 1
ATOM 3563 N N . LEU A 1 435 ? -15.001 8.979 6.150 1.00 98.50 435 LEU A N 1
ATOM 3564 C CA . LEU A 1 435 ? -15.213 8.517 4.773 1.00 98.50 435 LEU A CA 1
ATOM 3565 C C . LEU A 1 435 ? -16.344 9.286 4.064 1.00 98.50 435 LEU A C 1
ATOM 3567 O O . LEU A 1 435 ? -16.245 9.525 2.858 1.00 98.50 435 LEU A O 1
ATOM 3571 N N . ASP A 1 436 ? -17.387 9.703 4.793 1.00 98.25 436 ASP A N 1
ATOM 3572 C CA . ASP A 1 436 ? -18.447 10.585 4.282 1.00 98.25 436 ASP A CA 1
ATOM 3573 C C . ASP A 1 436 ? -17.902 11.988 3.948 1.00 98.25 436 ASP A C 1
ATOM 3575 O O . ASP A 1 436 ? -18.119 12.467 2.835 1.00 98.25 436 ASP A O 1
ATOM 3579 N N . ILE A 1 437 ? -17.148 12.627 4.856 1.00 98.38 437 ILE A N 1
ATOM 3580 C CA . ILE A 1 437 ? -16.543 13.961 4.651 1.00 98.38 437 ILE A CA 1
ATOM 3581 C C . ILE A 1 437 ? -15.576 13.937 3.464 1.00 98.38 437 ILE A C 1
ATOM 3583 O O . ILE A 1 437 ? -15.580 14.833 2.620 1.00 98.38 437 ILE A O 1
ATOM 3587 N N . MET A 1 438 ? -14.766 12.882 3.361 1.00 98.31 438 MET A N 1
ATOM 3588 C CA . MET A 1 438 ? -13.867 12.682 2.229 1.00 98.31 438 MET A CA 1
ATOM 3589 C C . MET A 1 438 ? -14.624 12.411 0.924 1.00 98.31 438 MET A C 1
ATOM 3591 O O . MET A 1 438 ? -14.007 12.451 -0.136 1.00 98.31 438 MET A O 1
ATOM 3595 N N . GLY A 1 439 ? -15.933 12.141 0.945 1.00 97.75 439 GLY A N 1
ATOM 3596 C CA . GLY A 1 439 ? -16.719 11.795 -0.240 1.00 97.75 439 GLY A CA 1
ATOM 3597 C C . GLY A 1 439 ? -16.206 10.528 -0.929 1.00 97.75 439 GLY A C 1
ATOM 3598 O O . GLY A 1 439 ? -16.082 10.502 -2.159 1.00 97.75 439 GLY A O 1
ATOM 3599 N N . CYS A 1 440 ? -15.821 9.529 -0.133 1.00 97.56 440 CYS A N 1
ATOM 3600 C CA . CYS A 1 440 ? -15.457 8.199 -0.606 1.00 97.56 440 CYS A CA 1
ATOM 3601 C C . CYS A 1 440 ? -16.712 7.408 -1.013 1.00 97.56 440 CYS A C 1
ATOM 3603 O O . CYS A 1 440 ? -17.781 7.580 -0.423 1.00 97.56 440 CYS A O 1
ATOM 3605 N N . ASP A 1 441 ? -16.579 6.545 -2.020 1.00 95.44 441 ASP A N 1
ATOM 3606 C CA . ASP A 1 441 ? -17.678 5.720 -2.533 1.00 95.44 441 ASP A CA 1
ATOM 3607 C C . ASP A 1 441 ? -17.971 4.494 -1.643 1.00 95.44 441 ASP A C 1
ATOM 3609 O O . ASP A 1 441 ? -17.440 4.361 -0.535 1.00 95.44 441 ASP A O 1
ATOM 3613 N N . GLN A 1 442 ? -18.856 3.603 -2.105 1.00 94.62 442 GLN A N 1
ATOM 3614 C CA . GLN A 1 442 ? -19.249 2.420 -1.337 1.00 94.62 442 GLN A CA 1
ATOM 3615 C C . GLN A 1 442 ? -18.125 1.393 -1.144 1.00 94.62 442 GLN A C 1
ATOM 3617 O O . GLN A 1 442 ? -18.204 0.602 -0.209 1.00 94.62 442 GLN A O 1
ATOM 3622 N N . ASP A 1 443 ? -17.079 1.392 -1.979 1.00 96.81 443 ASP A N 1
ATOM 3623 C CA . ASP A 1 443 ? -15.978 0.435 -1.837 1.00 96.81 443 ASP A CA 1
ATOM 3624 C C . ASP A 1 443 ? -15.097 0.790 -0.630 1.00 96.81 443 ASP A C 1
ATOM 3626 O O . ASP A 1 443 ? -14.375 -0.062 -0.104 1.00 96.81 443 ASP A O 1
ATOM 3630 N N . SER A 1 444 ? -15.165 2.026 -0.138 1.00 97.56 444 SER A N 1
ATOM 3631 C CA . SER A 1 444 ? -14.485 2.443 1.083 1.00 97.56 444 SER A CA 1
ATOM 3632 C C . SER A 1 444 ? -15.126 1.847 2.338 1.00 97.56 444 SER A C 1
ATOM 3634 O O . SER A 1 444 ? -16.088 2.379 2.895 1.00 97.56 444 SER A O 1
ATOM 3636 N N . THR A 1 445 ? -14.557 0.731 2.791 1.00 98.00 445 THR A N 1
ATOM 3637 C CA . THR A 1 445 ? -15.089 -0.115 3.865 1.00 98.00 445 THR A CA 1
ATOM 3638 C C . THR A 1 445 ? -14.367 0.045 5.198 1.00 98.00 445 THR A C 1
ATOM 3640 O O . THR A 1 445 ? -13.216 0.481 5.269 1.00 98.00 445 THR A O 1
ATOM 3643 N N . MET A 1 446 ? -15.042 -0.383 6.264 1.00 98.50 446 MET A N 1
ATOM 3644 C CA . MET A 1 446 ? -14.476 -0.546 7.602 1.00 98.50 446 MET A CA 1
ATOM 3645 C C . MET A 1 446 ? -14.491 -2.028 7.961 1.00 98.50 446 MET A C 1
ATOM 3647 O O . MET A 1 446 ? -15.562 -2.620 8.076 1.00 98.50 446 MET A O 1
ATOM 3651 N N . VAL A 1 447 ? -13.311 -2.623 8.103 1.00 98.62 447 VAL A N 1
ATOM 3652 C CA . VAL A 1 447 ? -13.163 -4.051 8.393 1.00 98.62 447 VAL A CA 1
ATOM 3653 C C . VAL A 1 447 ? -13.139 -4.277 9.901 1.00 98.62 447 VAL A C 1
ATOM 3655 O O . VAL A 1 447 ? -12.394 -3.605 10.614 1.00 98.62 447 VAL A O 1
ATOM 3658 N N . VAL A 1 448 ? -13.954 -5.211 10.391 1.00 98.38 448 VAL A N 1
ATOM 3659 C CA . VAL A 1 448 ? -13.950 -5.653 11.792 1.00 98.38 448 VAL A CA 1
ATOM 3660 C C . VAL A 1 448 ? -13.968 -7.173 11.873 1.00 98.38 448 VAL A C 1
ATOM 3662 O O . VAL A 1 448 ? -14.541 -7.848 11.021 1.00 98.38 448 VAL A O 1
ATOM 3665 N N . HIS A 1 449 ? -13.397 -7.722 12.941 1.00 97.81 449 HIS A N 1
ATOM 3666 C CA . HIS A 1 449 ? -13.612 -9.125 13.285 1.00 97.81 449 HIS A CA 1
ATOM 3667 C C . HIS A 1 449 ? -14.961 -9.315 13.985 1.00 97.81 449 HIS A C 1
ATOM 3669 O O . HIS A 1 449 ? -15.534 -8.381 14.549 1.00 97.81 449 HIS A O 1
ATOM 3675 N N . ALA A 1 450 ? -15.431 -10.561 14.043 1.00 93.94 450 ALA A N 1
ATOM 3676 C CA . ALA A 1 450 ? -16.647 -10.902 14.778 1.00 93.94 450 ALA A CA 1
ATOM 3677 C C . ALA A 1 450 ? -16.522 -10.720 16.311 1.00 93.94 450 ALA A C 1
ATOM 3679 O O . ALA A 1 450 ? -17.531 -10.547 16.995 1.00 93.94 450 ALA A O 1
ATOM 3680 N N . GLY A 1 451 ? -15.298 -10.699 16.854 1.00 91.25 451 GLY A N 1
ATOM 3681 C CA . GLY A 1 451 ? -15.029 -10.463 18.275 1.00 91.25 451 GLY A CA 1
ATOM 3682 C C . GLY A 1 451 ? -14.917 -11.746 19.108 1.00 91.25 451 GLY A C 1
ATOM 3683 O O . GLY A 1 451 ? -14.374 -12.755 18.657 1.00 91.25 451 GLY A O 1
ATOM 3684 N N . GLY A 1 452 ? -15.357 -11.685 20.369 1.00 91.75 452 GLY A N 1
ATOM 3685 C CA . GLY A 1 452 ? -15.297 -12.809 21.313 1.00 91.75 452 GLY A CA 1
ATOM 3686 C C . GLY A 1 452 ? -16.494 -13.759 21.205 1.00 91.75 452 GLY A C 1
ATOM 3687 O O . GLY A 1 452 ? -17.537 -13.385 20.691 1.00 91.75 452 GLY A O 1
ATOM 3688 N N . MET A 1 453 ? -16.362 -14.986 21.721 1.00 92.88 453 MET A N 1
ATOM 3689 C CA . MET A 1 453 ? -17.465 -15.966 21.749 1.00 92.88 453 MET A CA 1
ATOM 3690 C C . MET A 1 453 ? -18.429 -15.770 22.930 1.00 92.88 453 MET A C 1
ATOM 3692 O O . MET A 1 453 ? -19.528 -16.304 22.909 1.00 92.88 453 MET A O 1
ATOM 3696 N N . TYR A 1 454 ? -18.007 -15.065 23.988 1.00 94.06 454 TYR A N 1
ATOM 3697 C CA . TYR A 1 454 ? -18.808 -14.805 25.199 1.00 94.06 454 TYR A CA 1
ATOM 3698 C C . TYR A 1 454 ? -19.473 -16.056 25.811 1.00 94.06 454 TYR A C 1
ATOM 3700 O O . TYR A 1 454 ? -20.586 -15.985 26.320 1.00 94.06 454 TYR A O 1
ATOM 3708 N N . GLY A 1 455 ? -18.793 -17.205 25.739 1.00 92.75 455 GLY A N 1
ATOM 3709 C CA . GLY A 1 455 ? -19.286 -18.498 26.231 1.00 92.75 455 GLY A CA 1
ATOM 3710 C C . GLY A 1 455 ? -20.188 -19.267 25.258 1.00 92.75 455 GLY A C 1
ATOM 3711 O O . GLY A 1 455 ? -20.271 -20.484 25.377 1.00 92.75 455 GLY A O 1
ATOM 3712 N N . ASP A 1 456 ? -20.793 -18.604 24.268 1.00 95.19 456 ASP A N 1
ATOM 3713 C CA . ASP A 1 456 ? -21.664 -19.227 23.265 1.00 95.19 456 ASP A CA 1
ATOM 3714 C C . ASP A 1 456 ? -21.513 -18.542 21.895 1.00 95.19 456 ASP A C 1
ATOM 3716 O O . ASP A 1 456 ? -21.974 -17.415 21.659 1.00 95.19 456 ASP A O 1
ATOM 3720 N N . LYS A 1 457 ? -20.865 -19.254 20.967 1.00 95.50 457 LYS A N 1
ATOM 3721 C CA . LYS A 1 457 ? -20.614 -18.779 19.604 1.00 95.50 457 LYS A CA 1
ATOM 3722 C C . LYS A 1 457 ? -21.915 -18.582 18.818 1.00 95.50 457 LYS A C 1
ATOM 3724 O O . LYS A 1 457 ? -22.059 -17.548 18.171 1.00 95.50 457 LYS A O 1
ATOM 3729 N N . ASN A 1 458 ? -22.872 -19.508 18.906 1.00 96.62 458 ASN A N 1
ATOM 3730 C CA . ASN A 1 458 ? -24.125 -19.425 18.149 1.00 96.62 458 ASN A CA 1
ATOM 3731 C C . ASN A 1 458 ? -24.991 -18.266 18.651 1.00 96.62 458 ASN A C 1
ATOM 3733 O O . ASN A 1 458 ? -25.463 -17.460 17.850 1.00 96.62 458 ASN A O 1
ATOM 3737 N N . ALA A 1 459 ? -25.119 -18.104 19.972 1.00 97.56 459 ALA A N 1
ATOM 3738 C CA . ALA A 1 459 ? -25.806 -16.941 20.534 1.00 97.56 459 ALA A CA 1
ATOM 3739 C C . ALA A 1 459 ? -25.126 -15.625 20.121 1.00 97.56 459 ALA A C 1
ATOM 3741 O O . ALA A 1 459 ? -25.797 -14.622 19.880 1.00 97.56 459 ALA A O 1
ATOM 3742 N N . THR A 1 460 ? -23.794 -15.616 20.007 1.00 97.88 460 THR A N 1
ATOM 3743 C CA . THR A 1 460 ? -23.054 -14.442 19.530 1.00 97.88 460 THR A CA 1
ATOM 3744 C C . THR A 1 460 ? -23.313 -14.142 18.055 1.00 97.88 460 THR A C 1
ATOM 3746 O O . THR A 1 460 ? -23.487 -12.974 17.726 1.00 97.88 460 THR A O 1
ATOM 3749 N N . ILE A 1 461 ? -23.394 -15.157 17.188 1.00 98.19 461 ILE A N 1
ATOM 3750 C CA . ILE A 1 461 ? -23.753 -15.002 15.766 1.00 98.19 461 ILE A CA 1
ATOM 3751 C C . ILE A 1 461 ? -25.128 -14.331 15.628 1.00 98.19 461 ILE A C 1
ATOM 3753 O O . ILE A 1 461 ? -25.256 -13.343 14.904 1.00 98.19 461 ILE A O 1
ATOM 3757 N N . HIS A 1 462 ? -26.132 -14.799 16.377 1.00 97.81 462 HIS A N 1
ATOM 3758 C CA . HIS A 1 462 ? -27.470 -14.198 16.361 1.00 97.81 462 HIS A CA 1
ATOM 3759 C C . HIS A 1 462 ? -27.479 -12.762 16.899 1.00 97.81 462 HIS A C 1
ATOM 3761 O O . HIS A 1 462 ? -28.058 -11.880 16.265 1.00 97.81 462 HIS A O 1
ATOM 3767 N N . ARG A 1 463 ? -26.775 -12.489 18.009 1.00 98.06 463 ARG A N 1
ATOM 3768 C CA . ARG A 1 463 ? -26.622 -11.111 18.512 1.00 98.06 463 ARG A CA 1
ATOM 3769 C C . ARG A 1 463 ? -25.916 -10.204 17.513 1.00 98.06 463 ARG A C 1
ATOM 3771 O O . ARG A 1 463 ? -26.250 -9.030 17.435 1.00 98.06 463 ARG A O 1
ATOM 3778 N N . TRP A 1 464 ? -24.948 -10.719 16.758 1.00 97.69 464 TRP A N 1
ATOM 3779 C CA . TRP A 1 464 ? -24.277 -9.963 15.700 1.00 97.69 464 TRP A CA 1
ATOM 3780 C C . TRP A 1 464 ? -25.276 -9.501 14.638 1.00 97.69 464 TRP A C 1
ATOM 3782 O O . TRP A 1 464 ? -25.287 -8.323 14.287 1.00 97.69 464 TRP A O 1
ATOM 3792 N N . ALA A 1 465 ? -26.133 -10.415 14.169 1.00 97.00 465 ALA A N 1
ATOM 3793 C CA . ALA A 1 465 ? -27.155 -10.112 13.174 1.00 97.00 465 ALA A CA 1
ATOM 3794 C C . ALA A 1 465 ? -28.179 -9.086 13.687 1.00 97.00 465 ALA A C 1
ATOM 3796 O O . ALA A 1 465 ? -28.518 -8.154 12.964 1.00 97.00 465 ALA A O 1
ATOM 3797 N N . GLU A 1 466 ? -28.612 -9.201 14.945 1.00 97.25 466 GLU A N 1
ATOM 3798 C CA . GLU A 1 466 ? -29.531 -8.242 15.572 1.00 97.25 466 GLU A CA 1
ATOM 3799 C C . GLU A 1 466 ? -28.884 -6.861 15.775 1.00 97.25 466 GLU A C 1
ATOM 3801 O O . GLU A 1 466 ? -29.437 -5.834 15.378 1.00 97.25 466 GLU A O 1
ATOM 3806 N N . GLN A 1 467 ? -27.693 -6.820 16.379 1.00 98.31 467 GLN A N 1
ATOM 3807 C CA . GLN A 1 467 ? -27.018 -5.571 16.736 1.00 98.31 467 GLN A CA 1
ATOM 3808 C C . GLN A 1 467 ? -26.458 -4.831 15.517 1.00 98.31 467 GLN A C 1
ATOM 3810 O O . GLN A 1 467 ? -26.304 -3.613 15.581 1.00 98.31 467 GLN A O 1
ATOM 3815 N N . PHE A 1 468 ? -26.222 -5.507 14.387 1.00 98.19 468 PHE A N 1
ATOM 3816 C CA . PHE A 1 468 ? -25.863 -4.845 13.129 1.00 98.19 468 PHE A CA 1
ATOM 3817 C C . PHE A 1 468 ? -26.871 -3.750 12.748 1.00 98.19 468 PHE A C 1
ATOM 3819 O O . PHE A 1 468 ? -26.468 -2.645 12.393 1.00 98.19 468 PHE A O 1
ATOM 3826 N N . PHE A 1 469 ? -28.171 -4.017 12.902 1.00 97.69 469 PHE A N 1
ATOM 3827 C CA . PHE A 1 469 ? -29.235 -3.056 12.593 1.00 97.69 469 PHE A CA 1
ATOM 3828 C C . PHE A 1 469 ? -29.371 -1.924 13.620 1.00 97.69 469 PHE A C 1
ATOM 3830 O O . PHE A 1 469 ? -30.082 -0.954 13.371 1.00 97.69 469 PHE A O 1
ATOM 3837 N N . GLN A 1 470 ? -28.688 -2.031 14.762 1.00 97.88 470 GLN A N 1
ATOM 3838 C CA . GLN A 1 470 ? -28.628 -0.988 15.789 1.00 97.88 470 GLN A CA 1
ATOM 3839 C C . GLN A 1 470 ? -27.423 -0.053 15.596 1.00 97.88 470 GLN A C 1
ATOM 3841 O O . GLN A 1 470 ? -27.331 0.979 16.261 1.00 97.88 470 GLN A O 1
ATOM 3846 N N . LEU A 1 471 ? -26.492 -0.397 14.697 1.00 98.38 471 LEU A N 1
ATOM 3847 C CA . LEU A 1 471 ? -25.382 0.478 14.330 1.00 98.38 471 LEU A CA 1
ATOM 3848 C C . LEU A 1 471 ? -25.898 1.702 13.553 1.00 98.38 471 LEU A C 1
ATOM 3850 O O . LEU A 1 471 ? -26.888 1.587 12.830 1.00 98.38 471 LEU A O 1
ATOM 3854 N N . PRO A 1 472 ? -25.214 2.858 13.608 1.00 98.06 472 PRO A N 1
ATOM 3855 C CA . PRO A 1 472 ? -25.579 4.011 12.787 1.00 98.06 472 PRO A CA 1
ATOM 3856 C C . PRO A 1 472 ? -25.633 3.671 11.289 1.00 98.06 472 PRO A C 1
ATOM 3858 O O . PRO A 1 472 ? -24.790 2.926 10.785 1.00 98.06 472 PRO A O 1
ATOM 3861 N N . ASP A 1 473 ? -26.561 4.270 10.537 1.00 96.75 473 ASP A N 1
ATOM 3862 C CA . ASP A 1 473 ? -26.764 3.955 9.112 1.00 96.75 473 ASP A CA 1
ATOM 3863 C C . ASP A 1 473 ? -25.478 4.067 8.280 1.00 96.75 473 ASP A C 1
ATOM 3865 O O . ASP A 1 473 ? -25.212 3.249 7.399 1.00 96.75 473 ASP A O 1
ATOM 3869 N N . ARG A 1 474 ? -24.639 5.077 8.552 1.00 97.00 474 ARG A N 1
ATOM 3870 C CA . ARG A 1 474 ? -23.355 5.256 7.848 1.00 97.00 474 ARG A CA 1
ATOM 3871 C C . ARG A 1 474 ? -22.331 4.170 8.150 1.00 97.00 474 ARG A C 1
ATOM 3873 O O . ARG A 1 474 ? -21.498 3.884 7.290 1.00 97.00 474 ARG A O 1
ATOM 3880 N N . VAL A 1 475 ? -22.431 3.541 9.319 1.00 98.31 475 VAL A N 1
ATOM 3881 C CA . VAL A 1 475 ? -21.643 2.365 9.683 1.00 98.31 475 VAL A CA 1
ATOM 3882 C C . VAL A 1 475 ? -22.163 1.153 8.918 1.00 98.31 475 VAL A C 1
ATOM 3884 O O . VAL A 1 475 ? -21.384 0.511 8.218 1.00 98.31 475 VAL A O 1
ATOM 3887 N N . GLN A 1 476 ? -23.476 0.890 8.940 1.00 97.50 476 GLN A N 1
ATOM 3888 C CA . GLN A 1 476 ? -24.091 -0.242 8.224 1.00 97.50 476 GLN A CA 1
ATOM 3889 C C . GLN A 1 476 ? -23.804 -0.233 6.710 1.00 97.50 476 GLN A C 1
ATOM 3891 O O . GLN A 1 476 ? -23.709 -1.286 6.069 1.00 97.50 476 GLN A O 1
ATOM 3896 N N . ARG A 1 477 ? -23.645 0.954 6.108 1.00 95.94 477 ARG A N 1
ATOM 3897 C CA . ARG A 1 477 ? -23.287 1.089 4.686 1.00 95.94 477 ARG A CA 1
ATOM 3898 C C . ARG A 1 477 ? -21.877 0.593 4.353 1.00 95.94 477 ARG A C 1
ATOM 3900 O O . ARG A 1 477 ? -21.672 0.170 3.220 1.00 95.94 477 ARG A O 1
ATOM 3907 N N . ARG A 1 478 ? -20.939 0.644 5.306 1.00 97.69 478 ARG A N 1
ATOM 3908 C CA . ARG A 1 478 ? -19.492 0.454 5.074 1.00 97.69 478 ARG A CA 1
ATOM 3909 C C . ARG A 1 478 ? -18.864 -0.708 5.831 1.00 97.69 478 ARG A C 1
ATOM 3911 O O . ARG A 1 478 ? -17.743 -1.097 5.501 1.00 97.69 478 ARG A O 1
ATOM 3918 N N . LEU A 1 479 ? -19.526 -1.206 6.870 1.00 98.38 479 LEU A N 1
ATOM 3919 C CA . LEU A 1 479 ? -18.988 -2.261 7.715 1.00 98.38 479 LEU A CA 1
ATOM 3920 C C . LEU A 1 479 ? -18.880 -3.572 6.932 1.00 98.38 479 LEU A C 1
ATOM 3922 O O . LEU A 1 479 ? -19.814 -3.958 6.231 1.00 98.38 479 LEU A O 1
ATOM 3926 N N . VAL A 1 480 ? -17.746 -4.249 7.077 1.00 98.56 480 VAL A N 1
ATOM 3927 C CA . VAL A 1 480 ? -17.496 -5.586 6.530 1.00 98.56 480 VAL A CA 1
ATOM 3928 C C . VAL A 1 480 ? -16.866 -6.469 7.603 1.00 98.56 480 VAL A C 1
ATOM 3930 O O . VAL A 1 480 ? -16.195 -5.971 8.510 1.00 98.56 480 VAL A O 1
ATOM 3933 N N . LEU A 1 481 ? -17.105 -7.774 7.511 1.00 98.44 481 LEU A N 1
ATOM 3934 C CA . LEU A 1 481 ? -16.729 -8.750 8.529 1.00 98.44 481 LEU A CA 1
ATOM 3935 C C . LEU A 1 481 ? -15.547 -9.601 8.070 1.00 98.44 481 LEU A C 1
ATOM 3937 O O . LEU A 1 481 ? -15.569 -10.116 6.962 1.00 98.44 481 LEU A O 1
ATOM 3941 N N . GLU A 1 482 ? -14.549 -9.808 8.917 1.00 98.75 482 GLU A N 1
ATOM 3942 C CA . GLU A 1 482 ? -13.373 -10.624 8.601 1.00 98.75 482 GLU A CA 1
ATOM 3943 C C . GLU A 1 482 ? -13.278 -11.869 9.490 1.00 98.75 482 GLU A C 1
ATOM 3945 O O . GLU A 1 482 ? -13.509 -11.786 10.705 1.00 98.75 482 GLU A O 1
ATOM 3950 N N . ASN A 1 483 ? -12.892 -13.008 8.901 1.00 98.31 483 ASN A N 1
ATOM 3951 C CA . ASN A 1 483 ? -12.550 -14.216 9.657 1.00 98.31 483 ASN A CA 1
ATOM 3952 C C . ASN A 1 483 ? -11.297 -13.999 10.517 1.00 98.31 483 ASN A C 1
ATOM 3954 O O . ASN A 1 483 ? -10.383 -13.283 10.126 1.00 98.31 483 ASN A O 1
ATOM 3958 N N . CYS A 1 484 ? -11.237 -14.640 11.683 1.00 96.31 484 CYS A N 1
ATOM 3959 C CA . CYS A 1 484 ? -10.086 -14.568 12.582 1.00 96.31 484 CYS A CA 1
ATOM 3960 C C . CYS A 1 484 ? -9.536 -15.955 12.922 1.00 96.31 484 CYS A C 1
ATOM 3962 O O . CYS A 1 484 ? -10.186 -16.980 12.729 1.00 96.31 484 CYS A O 1
ATOM 3964 N N . GLU A 1 485 ? -8.327 -15.980 13.470 1.00 95.56 485 GLU A N 1
ATOM 3965 C CA . GLU A 1 485 ? -7.578 -17.198 13.759 1.00 95.56 485 GLU A CA 1
ATOM 3966 C C . GLU A 1 485 ? -8.008 -17.923 15.044 1.00 95.56 485 GLU A C 1
ATOM 3968 O O . GLU A 1 485 ? -7.572 -19.046 15.276 1.00 95.56 485 GLU A O 1
ATOM 3973 N N . LYS A 1 486 ? -8.835 -17.289 15.894 1.00 94.12 486 LYS A N 1
ATOM 3974 C CA . LYS A 1 486 ? -9.134 -17.783 17.258 1.00 94.12 486 LYS A CA 1
ATOM 3975 C C . LYS A 1 486 ? -10.587 -18.122 17.556 1.00 94.12 486 LYS A C 1
ATOM 3977 O O . LYS A 1 486 ? -10.854 -18.984 18.386 1.00 94.12 486 LYS A O 1
ATOM 3982 N N . CYS A 1 487 ? -11.521 -17.339 17.026 1.00 94.50 487 CYS A N 1
ATOM 3983 C CA . CYS A 1 487 ? -12.903 -17.349 17.509 1.00 94.50 487 CYS A CA 1
ATOM 3984 C C . CYS A 1 487 ? -13.883 -17.680 16.387 1.00 94.50 487 CYS A C 1
ATOM 3986 O O . CYS A 1 487 ? -14.650 -18.629 16.520 1.00 94.50 487 CYS A O 1
ATOM 3988 N N . PHE A 1 488 ? -13.860 -16.908 15.301 1.00 97.25 488 PHE A N 1
ATOM 3989 C CA . PHE A 1 488 ? -14.823 -16.995 14.207 1.00 97.25 488 PHE A CA 1
ATOM 3990 C C . PHE A 1 488 ? -14.082 -17.290 12.911 1.00 97.25 488 PHE A C 1
ATOM 3992 O O . PHE A 1 488 ? -13.373 -16.430 12.386 1.00 97.25 488 PHE A O 1
ATOM 3999 N N . ASN A 1 489 ? -14.246 -18.512 12.412 1.00 97.75 489 ASN A N 1
ATOM 4000 C CA . ASN A 1 489 ? -13.707 -18.898 11.116 1.00 97.75 489 ASN A CA 1
ATOM 4001 C C . ASN A 1 489 ? -14.555 -18.311 9.973 1.00 97.75 489 ASN A C 1
ATOM 4003 O O . ASN A 1 489 ? -15.552 -17.619 10.189 1.00 97.75 489 ASN A O 1
ATOM 4007 N N . ILE A 1 490 ? -14.166 -18.610 8.735 1.00 98.50 490 ILE A N 1
ATOM 4008 C CA . ILE A 1 490 ? -14.874 -18.115 7.553 1.00 98.50 490 ILE A CA 1
ATOM 4009 C C . ILE A 1 490 ? -16.336 -18.582 7.472 1.00 98.50 490 ILE A C 1
ATOM 4011 O O . ILE A 1 490 ? -17.196 -17.798 7.074 1.00 98.50 490 ILE A O 1
ATOM 4015 N N . GLU A 1 491 ? -16.653 -19.813 7.881 1.00 98.50 491 GLU A N 1
ATOM 4016 C CA . GLU A 1 491 ? -18.030 -20.318 7.866 1.00 98.50 491 GLU A CA 1
ATOM 4017 C C . GLU A 1 491 ? -18.908 -19.579 8.879 1.00 98.50 491 GLU A C 1
ATOM 4019 O O . GLU A 1 491 ? -20.058 -19.262 8.583 1.00 98.50 491 GLU A O 1
ATOM 4024 N N . ASP A 1 492 ? -18.365 -19.247 10.051 1.00 98.38 492 ASP A N 1
ATOM 4025 C CA . ASP A 1 492 ? -19.068 -18.458 11.062 1.00 98.38 492 ASP A CA 1
ATOM 4026 C C . ASP A 1 492 ? -19.370 -17.035 10.558 1.00 98.38 492 ASP A C 1
ATOM 4028 O O . ASP A 1 492 ? -20.485 -16.537 10.722 1.00 98.38 492 ASP A O 1
ATOM 4032 N N . CYS A 1 493 ? -18.410 -16.391 9.886 1.00 98.62 493 CYS A N 1
ATOM 4033 C CA . CYS A 1 493 ? -18.614 -15.076 9.271 1.00 98.62 493 CYS A CA 1
ATOM 4034 C C . CYS A 1 493 ? -19.653 -15.111 8.140 1.00 98.62 493 CYS A C 1
ATOM 4036 O O . CYS A 1 493 ? -20.489 -14.210 8.043 1.00 98.62 493 CYS A O 1
ATOM 4038 N N . LEU A 1 494 ? -19.644 -16.159 7.309 1.00 98.69 494 LEU A N 1
ATOM 4039 C CA . LEU A 1 494 ? -20.653 -16.361 6.266 1.00 98.69 494 LEU A CA 1
ATOM 4040 C C . LEU A 1 494 ? -22.052 -16.573 6.864 1.00 98.69 494 LEU A C 1
ATOM 4042 O O . LEU A 1 494 ? -23.012 -16.020 6.337 1.00 98.69 494 LEU A O 1
ATOM 4046 N N . LYS A 1 495 ? -22.177 -17.283 7.995 1.00 98.31 495 LYS A N 1
ATOM 4047 C CA . LYS A 1 495 ? -23.457 -17.419 8.718 1.00 98.31 495 LYS A CA 1
ATOM 4048 C C . LYS A 1 495 ? -23.983 -16.073 9.217 1.00 98.31 495 LYS A C 1
ATOM 4050 O O . LYS A 1 495 ? -25.162 -15.789 9.040 1.00 98.31 495 LYS A O 1
ATOM 4055 N N . VAL A 1 496 ? -23.126 -15.225 9.798 1.00 98.50 496 VAL A N 1
ATOM 4056 C CA . VAL A 1 496 ? -23.520 -13.855 10.192 1.00 98.50 496 VAL A CA 1
ATOM 4057 C C . VAL A 1 496 ? -24.000 -13.059 8.972 1.00 98.50 496 VAL A C 1
ATOM 4059 O O . VAL A 1 496 ? -25.038 -12.400 9.038 1.00 98.50 496 VAL A O 1
ATOM 4062 N N . SER A 1 497 ? -23.272 -13.145 7.852 1.00 98.50 497 SER A N 1
ATOM 4063 C CA . SER A 1 497 ? -23.652 -12.496 6.592 1.00 98.50 497 SER A CA 1
ATOM 4064 C C . SER A 1 497 ? -25.020 -12.945 6.088 1.00 98.50 497 SER A C 1
ATOM 4066 O O . SER A 1 497 ? -25.831 -12.100 5.701 1.00 98.50 497 SER A O 1
ATOM 4068 N N . GLU A 1 498 ? -25.291 -14.249 6.142 1.00 98.38 498 GLU A N 1
ATOM 4069 C CA . GLU A 1 498 ? -26.550 -14.825 5.680 1.00 98.38 498 GLU A CA 1
ATOM 4070 C C . GLU A 1 498 ? -27.731 -14.422 6.564 1.00 98.38 498 GLU A C 1
ATOM 4072 O O . GLU A 1 498 ? -28.728 -13.949 6.037 1.00 98.38 498 GLU A O 1
ATOM 4077 N N . LEU A 1 499 ? -27.600 -14.471 7.894 1.00 98.31 499 LEU A N 1
ATOM 4078 C CA . LEU A 1 499 ? -28.673 -14.039 8.805 1.00 98.31 499 LEU A CA 1
ATOM 4079 C C . LEU A 1 499 ? -29.062 -12.564 8.602 1.00 98.31 499 LEU A C 1
ATOM 4081 O O . LEU A 1 499 ? -30.238 -12.195 8.662 1.00 98.31 499 LEU A O 1
ATOM 4085 N N . ILE A 1 500 ? -28.078 -11.698 8.337 1.00 97.94 500 ILE A N 1
ATOM 4086 C CA . ILE A 1 500 ? -28.339 -10.290 8.008 1.00 97.94 500 ILE A CA 1
ATOM 4087 C C . ILE A 1 500 ? -28.999 -10.182 6.627 1.00 97.94 500 ILE A C 1
ATOM 4089 O O . ILE A 1 500 ? -29.930 -9.393 6.462 1.00 97.94 500 ILE A O 1
ATOM 4093 N N . TYR A 1 501 ? -28.552 -10.974 5.645 1.00 97.69 501 TYR A N 1
ATOM 4094 C CA . TYR A 1 501 ? -29.134 -11.013 4.301 1.00 97.69 501 TYR A CA 1
ATOM 4095 C C . TYR A 1 501 ? -30.596 -11.468 4.316 1.00 97.69 501 TYR A C 1
ATOM 4097 O O . TYR A 1 501 ? -31.429 -10.810 3.702 1.00 97.69 501 TYR A O 1
ATOM 4105 N N . GLU A 1 502 ? -30.934 -12.511 5.068 1.00 97.12 502 GLU A N 1
ATOM 4106 C CA . GLU A 1 502 ? -32.315 -12.972 5.261 1.00 97.12 502 GLU A CA 1
ATOM 4107 C C . GLU A 1 502 ? -33.213 -11.870 5.847 1.00 97.12 502 GLU A C 1
ATOM 4109 O O . GLU A 1 502 ? -34.401 -11.802 5.539 1.00 97.12 502 GLU A O 1
ATOM 4114 N N . SER A 1 503 ? -32.634 -10.967 6.644 1.00 93.56 503 SER A N 1
ATOM 4115 C CA . SER A 1 503 ? -33.357 -9.870 7.291 1.00 93.56 503 SER A CA 1
ATOM 4116 C C . SER A 1 503 ? -33.518 -8.621 6.408 1.00 93.56 503 SER A C 1
ATOM 4118 O O . SER A 1 503 ? -34.504 -7.902 6.558 1.00 93.56 503 SER A O 1
ATOM 4120 N N . ASN A 1 504 ? -32.568 -8.315 5.509 1.00 90.69 504 ASN A N 1
ATOM 4121 C CA . ASN A 1 504 ? -32.548 -7.042 4.758 1.00 90.69 504 ASN A CA 1
ATOM 4122 C C . ASN A 1 504 ? -32.296 -7.141 3.242 1.00 90.69 504 ASN A C 1
ATOM 4124 O O . ASN A 1 504 ? -32.239 -6.114 2.567 1.00 90.69 504 ASN A O 1
ATOM 4128 N N . GLY A 1 505 ? -32.097 -8.341 2.700 1.00 91.62 505 GLY A N 1
ATOM 4129 C CA . GLY A 1 505 ? -31.835 -8.591 1.281 1.00 91.62 505 GLY A CA 1
ATOM 4130 C C . GLY A 1 505 ? -30.453 -8.167 0.768 1.00 91.62 505 GLY A C 1
ATOM 4131 O O . GLY A 1 505 ? -30.198 -8.286 -0.428 1.00 91.62 505 GLY A O 1
ATOM 4132 N N . LEU A 1 506 ? -29.550 -7.682 1.627 1.00 87.31 506 LEU A N 1
ATOM 4133 C CA . LEU A 1 506 ? -28.223 -7.180 1.243 1.00 87.31 506 LEU A CA 1
ATOM 4134 C C . LEU A 1 506 ? -27.064 -7.862 1.988 1.00 87.31 506 LEU A C 1
ATOM 4136 O O . LEU A 1 506 ? -26.008 -8.076 1.395 1.00 87.31 506 LEU A O 1
ATOM 4140 N N . GLY A 1 507 ? -27.246 -8.224 3.261 1.00 92.31 507 GLY A N 1
ATOM 4141 C CA . GLY A 1 507 ? -26.200 -8.834 4.088 1.00 92.31 507 GLY A CA 1
ATOM 4142 C C . GLY A 1 507 ? -25.049 -7.883 4.440 1.00 92.31 507 GLY A C 1
ATOM 4143 O O . GLY A 1 507 ? -25.056 -6.692 4.097 1.00 92.31 507 GLY A O 1
ATOM 4144 N N . ILE A 1 508 ? -24.046 -8.432 5.130 1.00 97.38 508 ILE A N 1
ATOM 4145 C CA . ILE A 1 508 ? -22.745 -7.792 5.381 1.00 97.38 508 ILE A CA 1
ATOM 4146 C C . ILE A 1 508 ? -21.663 -8.490 4.536 1.00 97.38 508 ILE A C 1
ATOM 4148 O O . ILE A 1 508 ? -21.582 -9.720 4.576 1.00 97.38 508 ILE A O 1
ATOM 4152 N N . PRO A 1 509 ? -20.828 -7.767 3.764 1.00 98.62 509 PRO A N 1
ATOM 4153 C CA . PRO A 1 509 ? -19.728 -8.391 3.033 1.00 98.62 509 PRO A CA 1
ATOM 4154 C C . PRO A 1 509 ? -18.711 -9.051 3.965 1.00 98.62 509 PRO A C 1
ATOM 4156 O O . PRO A 1 509 ? -18.430 -8.533 5.048 1.00 98.62 509 PRO A O 1
ATOM 4159 N N . VAL A 1 510 ? -18.132 -10.165 3.519 1.00 98.81 510 VAL A N 1
ATOM 4160 C CA . VAL A 1 510 ? -17.121 -10.914 4.272 1.00 98.81 510 VAL A CA 1
ATOM 4161 C C . VAL A 1 510 ? -15.752 -10.768 3.608 1.00 98.81 510 VAL A C 1
ATOM 4163 O O . VAL A 1 510 ? -15.574 -11.142 2.452 1.00 98.81 510 VAL A O 1
ATOM 4166 N N . VAL A 1 511 ? -14.776 -10.223 4.330 1.00 98.81 511 VAL A N 1
ATOM 4167 C CA . VAL A 1 511 ? -13.359 -10.228 3.954 1.00 98.81 511 VAL A CA 1
ATOM 4168 C C . VAL A 1 511 ? -12.788 -11.598 4.302 1.00 98.81 511 VAL A C 1
ATOM 4170 O O . VAL A 1 511 ? -12.861 -12.028 5.451 1.00 98.81 511 VAL A O 1
ATOM 4173 N N . PHE A 1 512 ? -12.211 -12.274 3.311 1.00 98.81 512 PHE A N 1
ATOM 4174 C CA . PHE A 1 512 ? -11.439 -13.488 3.550 1.00 98.81 512 PHE A CA 1
ATOM 4175 C C . PHE A 1 512 ? -9.976 -13.106 3.786 1.00 98.81 512 PHE A C 1
ATOM 4177 O O . PHE A 1 512 ? -9.301 -12.626 2.869 1.00 98.81 512 PHE A O 1
ATOM 4184 N N . ASP A 1 513 ? -9.502 -13.310 5.012 1.00 98.69 513 ASP A N 1
ATOM 4185 C CA . ASP A 1 513 ? -8.088 -13.246 5.362 1.00 98.69 513 ASP A CA 1
ATOM 4186 C C . ASP A 1 513 ? -7.471 -14.644 5.267 1.00 98.69 513 ASP A C 1
ATOM 4188 O O . ASP A 1 513 ? -7.868 -15.585 5.971 1.00 98.69 513 ASP A O 1
ATOM 4192 N N . THR A 1 514 ? -6.497 -14.773 4.365 1.00 98.25 514 THR A N 1
ATOM 4193 C CA . THR A 1 514 ? -5.846 -16.050 4.057 1.00 98.25 514 THR A CA 1
ATOM 4194 C C . THR A 1 514 ? -5.013 -16.577 5.221 1.00 98.25 514 THR A C 1
ATOM 4196 O O . THR A 1 514 ? -4.964 -17.781 5.454 1.00 98.25 514 THR A O 1
ATOM 4199 N N . HIS A 1 515 ? -4.370 -15.684 5.970 1.00 97.94 515 HIS A N 1
ATOM 4200 C CA . HIS A 1 515 ? -3.486 -16.034 7.077 1.00 97.94 515 HIS A CA 1
ATOM 4201 C C . HIS A 1 515 ? -4.282 -16.434 8.315 1.00 97.94 515 HIS A C 1
ATOM 4203 O O . HIS A 1 515 ? -3.943 -17.413 8.978 1.00 97.94 515 HIS A O 1
ATOM 4209 N N . HIS A 1 516 ? -5.382 -15.736 8.599 1.00 98.25 516 HIS A N 1
ATOM 4210 C CA . HIS A 1 516 ? -6.316 -16.128 9.648 1.00 98.25 516 HIS A CA 1
ATOM 4211 C C . HIS A 1 516 ? -6.957 -17.482 9.360 1.00 98.25 516 HIS A C 1
ATOM 4213 O O . HIS A 1 516 ? -7.110 -18.276 10.284 1.00 98.25 516 HIS A O 1
ATOM 4219 N N . TYR A 1 517 ? -7.287 -17.774 8.099 1.00 98.38 517 TYR A N 1
ATOM 4220 C CA . TYR A 1 517 ? -7.780 -19.091 7.700 1.00 98.38 517 TYR A CA 1
ATOM 4221 C C . TYR A 1 517 ? -6.753 -20.198 8.000 1.00 98.38 517 TYR A C 1
ATOM 4223 O O . TYR A 1 517 ? -7.081 -21.177 8.676 1.00 98.38 517 TYR A O 1
ATOM 4231 N N . ASP A 1 518 ? -5.498 -20.021 7.578 1.00 97.31 518 ASP A N 1
ATOM 4232 C CA . ASP A 1 518 ? -4.433 -20.999 7.829 1.00 97.31 518 ASP A CA 1
ATOM 4233 C C . ASP A 1 518 ? -4.153 -21.162 9.332 1.00 97.31 518 ASP A C 1
ATOM 4235 O O . ASP A 1 518 ? -4.035 -22.278 9.844 1.00 97.31 518 ASP A O 1
ATOM 4239 N N . CYS A 1 519 ? -4.106 -20.051 10.070 1.00 98.00 519 CYS A N 1
ATOM 4240 C CA . CYS A 1 519 ? -3.888 -20.065 11.511 1.00 98.00 519 CYS A CA 1
ATOM 4241 C C . CYS A 1 519 ? -5.051 -20.714 12.271 1.00 98.00 519 CYS A C 1
ATOM 4243 O O . CYS A 1 519 ? -4.794 -21.442 13.230 1.00 98.00 519 CYS A O 1
ATOM 4245 N N . TYR A 1 520 ? -6.302 -20.517 11.838 1.00 98.00 520 TYR A N 1
ATOM 4246 C CA . TYR A 1 520 ? -7.463 -21.182 12.434 1.00 98.00 520 TYR A CA 1
ATOM 4247 C C . TYR A 1 520 ? -7.338 -22.705 12.320 1.00 98.00 520 TYR A C 1
ATOM 4249 O O . TYR A 1 520 ? -7.488 -23.400 13.320 1.00 98.00 520 TYR A O 1
ATOM 4257 N N . ASN A 1 521 ? -6.969 -23.228 11.144 1.00 97.00 521 ASN A N 1
ATOM 4258 C CA . ASN A 1 521 ? -6.781 -24.672 10.935 1.00 97.00 521 ASN A CA 1
ATOM 4259 C C . ASN A 1 521 ? -5.702 -25.271 11.853 1.00 97.00 521 ASN A C 1
ATOM 4261 O O . ASN A 1 521 ? -5.823 -26.408 12.304 1.00 97.00 521 ASN A O 1
ATOM 4265 N N . ILE A 1 522 ? -4.656 -24.499 12.163 1.00 96.25 522 ILE A N 1
ATOM 4266 C CA . ILE A 1 522 ? -3.604 -24.905 13.106 1.00 96.25 522 ILE A CA 1
ATOM 4267 C C . ILE A 1 522 ? -4.115 -24.864 14.552 1.00 96.25 522 ILE A C 1
ATOM 4269 O O . ILE A 1 522 ? -3.816 -25.758 15.344 1.00 96.25 522 ILE A O 1
ATOM 4273 N N . MET A 1 523 ? -4.855 -23.816 14.920 1.00 96.88 523 MET A N 1
ATOM 4274 C CA . MET A 1 523 ? -5.323 -23.595 16.293 1.00 96.88 523 MET A CA 1
ATOM 4275 C C . MET A 1 523 ? -6.529 -24.468 16.668 1.00 96.88 523 MET A C 1
ATOM 4277 O O . MET A 1 523 ? -6.716 -24.773 17.846 1.00 96.88 523 MET A O 1
ATOM 4281 N N . HIS A 1 524 ? -7.310 -24.906 15.679 1.00 96.44 524 HIS A N 1
ATOM 4282 C CA . HIS A 1 52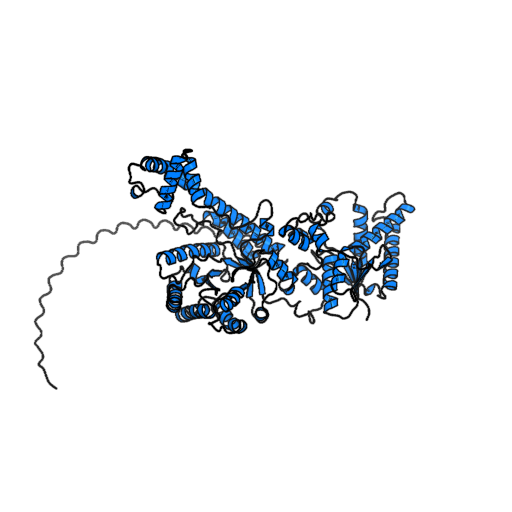4 ? -8.545 -25.672 15.841 1.00 96.44 524 HIS A CA 1
ATOM 4283 C C . HIS A 1 524 ? -8.512 -26.972 15.017 1.00 96.44 524 HIS A C 1
ATOM 4285 O O . HIS A 1 524 ? -9.375 -27.187 14.173 1.00 96.44 524 HIS A O 1
ATOM 4291 N N . PRO A 1 525 ? -7.573 -27.904 15.272 1.00 95.25 525 PRO A N 1
ATOM 4292 C CA . PRO A 1 525 ? -7.371 -29.091 14.427 1.00 95.25 525 PRO A CA 1
ATOM 4293 C C . PRO A 1 525 ? -8.548 -30.085 14.425 1.00 95.25 525 PRO A C 1
ATOM 4295 O O . PRO A 1 525 ? -8.552 -31.036 13.650 1.00 95.25 525 PRO A O 1
ATOM 4298 N N . LYS A 1 526 ? -9.525 -29.906 15.325 1.00 96.12 526 LYS A N 1
ATOM 4299 C CA . LYS A 1 526 ? -10.762 -30.701 15.376 1.00 96.12 526 LYS A CA 1
ATOM 4300 C C . LYS A 1 526 ? -11.845 -30.169 14.434 1.00 96.12 526 LYS A C 1
ATOM 4302 O O . LYS A 1 526 ? -12.764 -30.915 14.105 1.00 96.12 526 LYS A O 1
ATOM 4307 N N . ASP A 1 527 ? -11.734 -28.913 14.015 1.00 94.31 527 ASP A N 1
ATOM 4308 C CA . ASP A 1 527 ? -12.664 -28.282 13.091 1.00 94.31 527 ASP A CA 1
ATOM 4309 C C . ASP A 1 527 ? -12.175 -28.571 11.667 1.00 94.31 527 ASP A C 1
ATOM 4311 O O . ASP A 1 527 ? -11.144 -28.063 11.228 1.00 94.31 527 ASP A O 1
ATOM 4315 N N . ILE A 1 528 ? -12.895 -29.426 10.938 1.00 94.19 528 ILE A N 1
ATOM 4316 C CA . ILE A 1 528 ? -12.526 -29.802 9.568 1.00 94.19 528 ILE A CA 1
ATOM 4317 C C . ILE A 1 528 ? -13.078 -28.748 8.607 1.00 94.19 528 ILE A C 1
ATOM 4319 O O . ILE A 1 528 ? -14.243 -28.800 8.215 1.00 94.19 528 ILE A O 1
ATOM 4323 N N . MET A 1 529 ? -12.233 -27.794 8.223 1.00 97.00 529 MET A N 1
ATOM 4324 C CA . MET A 1 529 ? -12.582 -26.763 7.246 1.00 97.00 529 MET A CA 1
ATOM 4325 C C . MET A 1 529 ? -12.472 -27.299 5.813 1.00 97.00 529 MET A C 1
ATOM 4327 O O . MET A 1 529 ? -11.547 -28.042 5.477 1.00 97.00 529 MET A O 1
ATOM 4331 N N . LYS A 1 530 ? -13.383 -26.868 4.933 1.00 97.31 530 LYS A N 1
ATOM 4332 C CA . LYS A 1 530 ? -13.254 -27.078 3.480 1.00 97.31 530 LYS A CA 1
ATOM 4333 C C . LYS A 1 530 ? -11.993 -26.398 2.934 1.00 97.31 530 LYS A C 1
ATOM 4335 O O . LYS A 1 530 ? -11.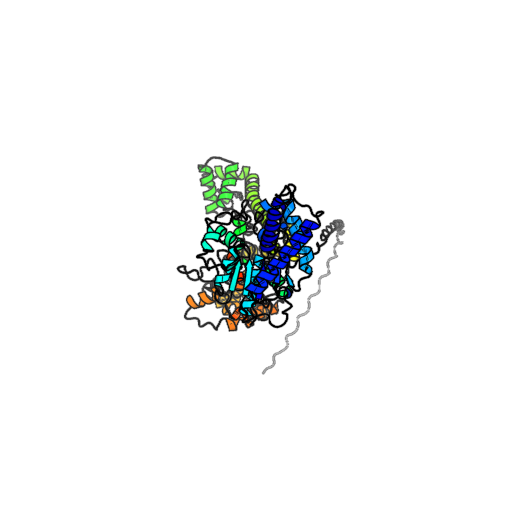572 -25.395 3.505 1.00 97.31 530 LYS A O 1
ATOM 4340 N N . PRO A 1 531 ? -11.428 -26.859 1.807 1.00 97.38 531 PRO A N 1
ATOM 4341 C CA . PRO A 1 531 ? -10.358 -26.158 1.103 1.00 97.38 531 PRO A CA 1
ATOM 4342 C C . PRO A 1 531 ? -10.677 -24.679 0.830 1.00 97.38 531 PRO A C 1
ATOM 4344 O O . PRO A 1 531 ? -11.781 -24.339 0.410 1.00 97.38 531 PRO A O 1
ATOM 4347 N N . ALA A 1 532 ? -9.678 -23.799 0.974 1.00 97.50 532 ALA A N 1
ATOM 4348 C CA . ALA A 1 532 ? -9.839 -22.346 0.832 1.00 97.50 532 ALA A CA 1
ATOM 4349 C C . ALA A 1 532 ? -10.527 -21.909 -0.480 1.00 97.50 532 ALA A C 1
ATOM 4351 O O . ALA A 1 532 ? -11.344 -20.989 -0.482 1.00 97.50 532 ALA A O 1
ATOM 4352 N N . ILE A 1 533 ? -10.231 -22.599 -1.590 1.00 97.62 533 ILE A N 1
ATOM 4353 C CA . ILE A 1 533 ? -10.819 -22.336 -2.913 1.00 97.62 533 ILE A CA 1
ATOM 4354 C C . ILE A 1 533 ? -12.355 -22.413 -2.907 1.00 97.62 533 ILE A C 1
ATOM 4356 O O . ILE A 1 533 ? -13.006 -21.640 -3.608 1.00 97.62 533 ILE A O 1
ATOM 4360 N N . GLU A 1 534 ? -12.945 -23.287 -2.087 1.00 98.12 534 GLU A N 1
ATOM 4361 C CA . GLU A 1 534 ? -14.398 -23.473 -2.020 1.00 98.12 534 GLU A CA 1
ATOM 4362 C C . GLU A 1 534 ? -15.115 -22.283 -1.372 1.00 98.12 534 GLU A C 1
ATOM 4364 O O . GLU A 1 534 ? -16.293 -22.054 -1.646 1.00 98.12 534 GLU A O 1
ATOM 4369 N N . TYR A 1 535 ? -14.413 -21.471 -0.572 1.00 98.38 535 TYR A N 1
ATOM 4370 C CA . TYR A 1 535 ? -14.988 -20.263 0.025 1.00 98.38 535 TYR A CA 1
ATOM 4371 C C . TYR A 1 535 ? -14.967 -19.054 -0.904 1.00 98.38 535 TYR A C 1
ATOM 4373 O O . TYR A 1 535 ? -15.677 -18.088 -0.632 1.00 98.38 535 TYR A O 1
ATOM 4381 N N . MET A 1 536 ? -14.217 -19.085 -2.012 1.00 97.62 536 MET A N 1
ATOM 4382 C CA . MET A 1 536 ? -14.113 -17.927 -2.905 1.00 97.62 536 MET A CA 1
ATOM 4383 C C . MET A 1 536 ? -15.485 -17.528 -3.459 1.00 97.62 536 MET A C 1
ATOM 4385 O O . MET A 1 536 ? -15.861 -16.364 -3.381 1.00 97.62 536 MET A O 1
ATOM 4389 N N . SER A 1 537 ? -16.286 -18.479 -3.949 1.00 97.81 537 SER A N 1
ATOM 4390 C CA . SER A 1 537 ? -17.618 -18.170 -4.490 1.00 97.81 537 SER A CA 1
ATOM 4391 C C . SER A 1 537 ? -18.609 -17.647 -3.427 1.00 97.81 537 SER A C 1
ATOM 4393 O O . SER A 1 537 ? -19.207 -16.590 -3.668 1.00 97.81 537 SER A O 1
ATOM 4395 N N . PRO A 1 538 ? -18.759 -18.280 -2.244 1.00 98.38 538 PRO A N 1
ATOM 4396 C CA . PRO A 1 538 ? -19.559 -17.727 -1.149 1.00 98.38 538 PRO A CA 1
ATOM 4397 C C . PRO A 1 538 ? -19.113 -16.327 -0.718 1.00 98.38 538 PRO A C 1
ATOM 4399 O O . PRO A 1 538 ? -19.943 -15.428 -0.607 1.00 98.38 538 PRO A O 1
ATOM 4402 N N . VAL A 1 539 ? -17.805 -16.106 -0.553 1.00 98.56 539 VAL A N 1
ATOM 4403 C CA . VAL A 1 539 ? -17.248 -14.795 -0.191 1.00 98.56 539 VAL A CA 1
ATOM 4404 C C . VAL A 1 539 ? -17.626 -13.751 -1.233 1.00 98.56 539 VAL A C 1
ATOM 4406 O O . VAL A 1 539 ? -18.244 -12.747 -0.884 1.00 98.56 539 VAL A O 1
ATOM 4409 N N . LEU A 1 540 ? -17.347 -14.001 -2.516 1.00 98.44 540 LEU A N 1
ATOM 4410 C CA . LEU A 1 540 ? -17.687 -13.083 -3.609 1.00 98.44 540 LEU A CA 1
ATOM 4411 C C . LEU A 1 540 ? -19.192 -12.779 -3.663 1.00 98.44 540 LEU A C 1
ATOM 4413 O O . LEU A 1 540 ? -19.578 -11.644 -3.936 1.00 98.44 540 LEU A O 1
ATOM 4417 N N . THR A 1 541 ? -20.045 -13.754 -3.333 1.00 98.38 541 THR A N 1
ATOM 4418 C CA . THR A 1 541 ? -21.502 -13.564 -3.258 1.00 98.38 541 THR A CA 1
ATOM 4419 C C . THR A 1 541 ? -21.882 -12.487 -2.239 1.00 98.38 541 THR A C 1
ATOM 4421 O O . THR A 1 541 ? -22.707 -11.627 -2.552 1.00 98.38 541 THR A O 1
ATOM 4424 N N . THR A 1 542 ? -21.239 -12.459 -1.065 1.00 98.56 542 THR A N 1
ATOM 4425 C CA . THR A 1 542 ? -21.510 -11.437 -0.032 1.00 98.56 542 THR A CA 1
ATOM 4426 C C . THR A 1 542 ? -21.211 -10.009 -0.509 1.00 98.56 542 THR A C 1
ATOM 4428 O O . THR A 1 542 ? -21.941 -9.079 -0.174 1.00 98.56 542 THR A O 1
ATOM 4431 N N . TRP A 1 543 ? -20.186 -9.829 -1.348 1.00 98.38 543 TRP A N 1
ATOM 4432 C CA . TRP A 1 543 ? -19.827 -8.535 -1.942 1.00 98.38 543 TRP A CA 1
ATOM 4433 C C . TRP A 1 543 ? -20.743 -8.153 -3.105 1.00 98.38 543 TRP A C 1
ATOM 4435 O O . TRP A 1 543 ? -21.186 -7.006 -3.207 1.00 98.38 543 TRP A O 1
ATOM 4445 N N . ASN A 1 544 ? -21.075 -9.124 -3.959 1.00 97.25 544 ASN A N 1
ATOM 4446 C CA . ASN A 1 544 ? -21.927 -8.916 -5.127 1.00 97.25 544 ASN A CA 1
ATOM 4447 C C . ASN A 1 544 ? -23.344 -8.469 -4.726 1.00 97.25 544 ASN A C 1
ATOM 4449 O O . ASN A 1 544 ? -23.905 -7.603 -5.395 1.00 97.25 544 ASN A O 1
ATOM 4453 N N . ARG A 1 545 ? -23.879 -8.967 -3.597 1.00 96.94 545 ARG A N 1
ATOM 4454 C CA . ARG A 1 545 ? -25.157 -8.511 -3.004 1.00 96.94 545 ARG A CA 1
ATOM 4455 C C . ARG A 1 545 ? -25.190 -7.002 -2.728 1.00 96.94 545 ARG A C 1
ATOM 4457 O O . ARG A 1 545 ? -26.253 -6.397 -2.774 1.00 96.94 545 ARG A O 1
ATOM 4464 N N . ARG A 1 546 ? -24.033 -6.387 -2.459 1.00 95.31 546 ARG A N 1
ATOM 4465 C CA . ARG A 1 546 ? -23.892 -4.949 -2.174 1.00 95.31 546 ARG A CA 1
ATOM 4466 C C . ARG A 1 546 ? -23.409 -4.131 -3.371 1.00 95.31 546 ARG A C 1
ATOM 4468 O O . ARG A 1 546 ? -23.241 -2.924 -3.230 1.00 95.31 546 ARG A O 1
ATOM 4475 N N . HIS A 1 547 ? -23.164 -4.763 -4.521 1.00 95.25 547 HIS A N 1
ATOM 4476 C CA . HIS A 1 547 ? -22.515 -4.138 -5.682 1.00 95.25 547 HIS A CA 1
ATOM 4477 C C . HIS A 1 547 ? -21.183 -3.454 -5.326 1.00 95.25 547 HIS A C 1
ATOM 4479 O O . HIS A 1 547 ? -20.875 -2.357 -5.798 1.00 95.25 547 HIS A O 1
ATOM 4485 N N . MET A 1 548 ? -20.409 -4.109 -4.461 1.00 96.25 548 MET A N 1
ATOM 4486 C CA . MET A 1 548 ? -19.113 -3.631 -3.987 1.00 96.25 548 MET A CA 1
ATOM 4487 C C . MET A 1 548 ? -17.992 -4.486 -4.562 1.00 96.25 548 MET A C 1
ATOM 4489 O O . MET A 1 548 ? -18.140 -5.700 -4.725 1.00 96.25 548 MET A O 1
ATOM 4493 N N . LYS A 1 549 ? -16.841 -3.869 -4.825 1.00 97.00 549 LYS A N 1
ATOM 4494 C CA . LYS A 1 549 ? -15.643 -4.601 -5.227 1.00 97.00 549 LYS A CA 1
ATOM 4495 C C . LYS A 1 549 ? -15.103 -5.411 -4.036 1.00 97.00 549 LYS A C 1
ATOM 4497 O O . LYS A 1 549 ? -14.837 -4.823 -2.979 1.00 97.00 549 LYS A O 1
ATOM 4502 N N . PRO A 1 550 ? -14.881 -6.730 -4.180 1.00 98.31 550 PRO A N 1
ATOM 4503 C CA . PRO A 1 550 ? -14.361 -7.558 -3.098 1.00 98.31 550 PRO A CA 1
ATOM 4504 C C . PRO A 1 550 ? -13.027 -7.066 -2.537 1.00 98.31 550 PRO A C 1
ATOM 4506 O O . PRO A 1 550 ? -12.174 -6.576 -3.281 1.00 98.31 550 PRO A O 1
ATOM 4509 N N . LEU A 1 551 ? -12.859 -7.208 -1.223 1.00 98.56 551 LEU A N 1
ATOM 4510 C CA . LEU A 1 551 ? -11.606 -6.984 -0.510 1.00 98.56 551 LEU A CA 1
ATOM 4511 C C . LEU A 1 551 ? -11.189 -8.282 0.179 1.00 98.56 551 LEU A C 1
ATOM 4513 O O . LEU A 1 551 ? -11.980 -8.890 0.897 1.00 98.56 551 LEU A O 1
ATOM 4517 N N . PHE A 1 552 ? -9.936 -8.660 -0.022 1.00 98.62 552 PHE A N 1
ATOM 4518 C CA . PHE A 1 552 ? -9.278 -9.785 0.631 1.00 98.62 552 PHE A CA 1
ATOM 4519 C C . PHE A 1 552 ? -8.083 -9.275 1.426 1.00 98.62 552 PHE A C 1
ATOM 4521 O O . PHE A 1 552 ? -7.506 -8.240 1.077 1.00 98.62 552 PHE A O 1
ATOM 4528 N N . HIS A 1 553 ? -7.684 -10.007 2.459 1.00 98.69 553 HIS A N 1
ATOM 4529 C CA . HIS A 1 553 ? -6.458 -9.736 3.203 1.00 98.69 553 HIS A CA 1
ATOM 4530 C C . HIS A 1 553 ? -5.471 -10.890 3.023 1.00 98.69 553 HIS A C 1
ATOM 4532 O O . HIS A 1 553 ? -5.863 -12.054 2.941 1.00 98.69 553 HIS A O 1
ATOM 4538 N N . ILE A 1 554 ? -4.184 -10.556 2.932 1.00 98.12 554 ILE A N 1
ATOM 4539 C CA . ILE A 1 554 ? -3.100 -11.534 2.848 1.00 98.12 554 ILE A CA 1
ATOM 4540 C C . ILE A 1 554 ? -2.009 -11.215 3.862 1.00 98.12 554 ILE A C 1
ATOM 4542 O O . ILE A 1 554 ? -1.515 -10.088 3.945 1.00 98.12 554 ILE A O 1
ATOM 4546 N N . SER A 1 555 ? -1.573 -12.250 4.569 1.00 97.38 555 SER A N 1
ATOM 4547 C CA . SER A 1 555 ? -0.349 -12.255 5.361 1.00 97.38 555 SER A CA 1
ATOM 4548 C C . SER A 1 555 ? 0.303 -13.638 5.308 1.00 97.38 555 SER A C 1
ATOM 4550 O O . SER A 1 555 ? -0.192 -14.546 4.640 1.00 97.38 555 SER A O 1
ATOM 4552 N N . GLU A 1 556 ? 1.420 -13.789 6.010 1.00 94.56 556 GLU A N 1
ATOM 4553 C CA . GLU A 1 556 ? 2.076 -15.072 6.252 1.00 94.56 556 GLU A CA 1
ATOM 4554 C C . GLU A 1 556 ? 2.513 -15.166 7.715 1.00 94.56 556 GLU A C 1
ATOM 4556 O O . GLU A 1 556 ? 2.811 -14.161 8.371 1.00 94.56 556 GLU A O 1
ATOM 4561 N N . GLN A 1 557 ? 2.632 -16.398 8.210 1.00 96.06 557 GLN A N 1
ATOM 4562 C CA . GLN A 1 557 ? 3.166 -16.662 9.537 1.00 96.06 557 GLN A CA 1
ATOM 4563 C C . GLN A 1 557 ? 4.638 -16.247 9.626 1.00 96.06 557 GLN A C 1
ATOM 4565 O O . GLN A 1 557 ? 5.490 -16.666 8.841 1.00 96.06 557 GLN A O 1
ATOM 4570 N N . ARG A 1 558 ? 4.963 -15.467 10.656 1.00 94.69 558 ARG A N 1
ATOM 4571 C CA . ARG A 1 558 ? 6.343 -15.195 11.042 1.00 94.69 558 ARG A CA 1
ATOM 4572 C C . ARG A 1 558 ? 6.955 -16.442 11.671 1.00 94.69 558 ARG A C 1
ATOM 4574 O O . ARG A 1 558 ? 6.478 -16.936 12.696 1.00 94.69 558 ARG A O 1
ATOM 4581 N N . GLU A 1 559 ? 8.042 -16.905 11.071 1.00 90.44 559 GLU A N 1
ATOM 4582 C CA . GLU A 1 559 ? 8.826 -18.040 11.551 1.00 90.44 559 GLU A CA 1
ATOM 4583 C C . GLU A 1 559 ? 9.304 -17.825 12.999 1.00 90.44 559 GLU A C 1
ATOM 4585 O O . GLU A 1 559 ? 9.659 -16.712 13.396 1.00 90.44 559 GLU A O 1
ATOM 4590 N N . GLY A 1 560 ? 9.238 -18.878 13.819 1.00 92.50 560 GLY A N 1
ATOM 4591 C CA . GLY A 1 560 ? 9.638 -18.844 15.232 1.00 92.50 560 GLY A CA 1
ATOM 4592 C C . GLY A 1 560 ? 8.761 -17.986 16.157 1.00 92.50 560 GLY A C 1
ATOM 4593 O O . GLY A 1 560 ? 9.090 -17.825 17.329 1.00 92.50 560 GLY A O 1
ATOM 4594 N N . SER A 1 561 ? 7.658 -17.414 15.665 1.00 95.44 561 SER A N 1
ATOM 4595 C CA . SER A 1 561 ? 6.724 -16.607 16.464 1.00 95.44 561 SER A CA 1
ATOM 4596 C C . SER A 1 561 ? 5.428 -17.358 16.763 1.00 95.44 561 SER A C 1
ATOM 4598 O O . SER A 1 561 ? 5.114 -18.353 16.116 1.00 95.44 561 SER A O 1
ATOM 4600 N N . ARG A 1 562 ? 4.639 -16.854 17.724 1.00 95.12 562 ARG A N 1
ATOM 4601 C CA . ARG A 1 562 ? 3.302 -17.397 18.020 1.00 95.12 562 ARG A CA 1
ATOM 4602 C C . ARG A 1 562 ? 2.422 -17.438 16.765 1.00 95.12 562 ARG A C 1
ATOM 4604 O O . ARG A 1 562 ? 2.503 -16.525 15.936 1.00 95.12 562 ARG A O 1
ATOM 4611 N N . THR A 1 563 ? 1.545 -18.436 16.671 1.00 96.25 563 THR A N 1
ATOM 4612 C CA . THR A 1 563 ? 0.539 -18.533 15.603 1.00 96.25 563 THR A CA 1
ATOM 4613 C C . THR A 1 563 ? -0.279 -17.241 15.511 1.00 96.25 563 THR A C 1
ATOM 4615 O O . THR A 1 563 ? -0.624 -16.634 16.535 1.00 96.25 563 THR A O 1
ATOM 4618 N N . GLY A 1 564 ? -0.508 -16.778 14.282 1.00 94.44 564 GLY A N 1
ATOM 4619 C CA . GLY A 1 564 ? -1.149 -15.499 13.975 1.00 94.44 564 GLY A CA 1
ATOM 4620 C C . GLY A 1 564 ? -0.180 -14.314 13.877 1.00 94.44 564 GLY A C 1
ATOM 4621 O O . GLY A 1 564 ? -0.590 -13.216 13.519 1.00 94.44 564 GLY A O 1
ATOM 4622 N N . ALA A 1 565 ? 1.116 -14.472 14.164 1.00 95.81 565 ALA A N 1
ATOM 4623 C CA . ALA A 1 565 ? 2.074 -13.375 14.003 1.00 95.81 565 ALA A CA 1
ATOM 4624 C C . ALA A 1 565 ? 2.388 -13.115 12.520 1.00 95.81 565 ALA A C 1
ATOM 4626 O O . ALA A 1 565 ? 2.907 -13.998 11.846 1.00 95.81 565 ALA A O 1
ATOM 4627 N N . HIS A 1 566 ? 2.147 -11.891 12.040 1.00 95.56 566 HIS A N 1
ATOM 4628 C CA . HIS A 1 566 ? 2.433 -11.513 10.649 1.00 95.56 566 HIS A CA 1
ATOM 4629 C C . HIS A 1 566 ? 3.940 -11.418 10.386 1.00 95.56 566 HIS A C 1
ATOM 4631 O O . HIS A 1 566 ? 4.690 -10.838 11.187 1.00 95.56 566 HIS A O 1
ATOM 4637 N N . SER A 1 567 ? 4.362 -11.936 9.238 1.00 93.94 567 SER A N 1
ATOM 4638 C CA . SER A 1 567 ? 5.722 -11.851 8.717 1.00 93.94 567 SER A CA 1
ATOM 4639 C C . SER A 1 567 ? 6.132 -10.417 8.343 1.00 93.94 567 SER A C 1
ATOM 4641 O O . SER A 1 567 ? 5.322 -9.485 8.252 1.00 93.94 567 SER A O 1
ATOM 4643 N N . ASP A 1 568 ? 7.436 -10.219 8.137 1.00 91.25 568 ASP A N 1
ATOM 4644 C CA . ASP A 1 568 ? 7.967 -8.927 7.692 1.00 91.25 568 ASP A CA 1
ATOM 4645 C C . ASP A 1 568 ? 7.702 -8.674 6.203 1.00 91.25 568 ASP A C 1
ATOM 4647 O O . ASP A 1 568 ? 7.331 -7.562 5.822 1.00 91.25 568 ASP A O 1
ATOM 4651 N N . LEU A 1 569 ? 7.837 -9.722 5.387 1.00 90.62 569 LEU A N 1
ATOM 4652 C CA . LEU A 1 569 ? 7.576 -9.763 3.949 1.00 90.62 569 LEU A CA 1
ATOM 4653 C C . LEU A 1 569 ? 6.722 -10.993 3.621 1.00 90.62 569 LEU A C 1
ATOM 4655 O O . LEU A 1 569 ? 6.798 -11.994 4.331 1.00 90.62 569 LEU A O 1
ATOM 4659 N N . ILE A 1 570 ? 5.989 -10.938 2.510 1.00 91.19 570 ILE A N 1
ATOM 4660 C CA . ILE A 1 570 ? 5.199 -12.059 1.983 1.00 91.19 570 ILE A CA 1
ATOM 4661 C C . ILE A 1 570 ? 5.974 -12.719 0.840 1.00 91.19 570 ILE A C 1
ATOM 4663 O O . ILE A 1 570 ? 6.512 -12.029 -0.035 1.00 91.19 570 ILE A O 1
ATOM 4667 N N . LYS A 1 571 ? 6.070 -14.048 0.868 1.00 88.38 571 LYS A N 1
ATOM 4668 C CA . LYS A 1 571 ? 6.801 -14.865 -0.105 1.00 88.38 571 LYS A CA 1
ATOM 4669 C C . LYS A 1 571 ? 5.920 -15.310 -1.268 1.00 88.38 571 LYS A C 1
ATOM 4671 O O . LYS A 1 571 ? 6.448 -15.444 -2.370 1.00 88.38 571 LYS A O 1
ATOM 4676 N N . LYS A 1 572 ? 4.625 -15.555 -1.050 1.00 91.12 572 LYS A N 1
ATOM 4677 C CA . LYS A 1 572 ? 3.721 -16.060 -2.091 1.00 91.12 572 LYS A CA 1
ATOM 4678 C C . LYS A 1 572 ? 2.280 -15.580 -1.882 1.00 91.12 572 LYS A C 1
ATOM 4680 O O . LYS A 1 572 ? 1.786 -15.539 -0.764 1.00 91.12 572 LYS A O 1
ATOM 4685 N N . ILE A 1 573 ? 1.587 -15.268 -2.976 1.00 94.62 573 ILE A N 1
ATOM 4686 C CA . ILE A 1 573 ? 0.126 -15.117 -2.994 1.00 94.62 573 ILE A CA 1
ATOM 4687 C C . ILE A 1 573 ? -0.496 -16.508 -3.204 1.00 94.62 573 ILE A C 1
ATOM 4689 O O . ILE A 1 573 ? -0.053 -17.216 -4.112 1.00 94.62 573 ILE A O 1
ATOM 4693 N N . PRO A 1 574 ? -1.496 -16.926 -2.406 1.00 94.88 574 PRO A N 1
ATOM 4694 C CA . PRO A 1 574 ? -2.149 -18.219 -2.585 1.00 94.88 574 PRO A CA 1
ATOM 4695 C C . PRO A 1 574 ? -2.759 -18.407 -3.980 1.00 94.88 574 PRO A C 1
ATOM 4697 O O . PRO A 1 574 ? -3.469 -17.536 -4.484 1.00 94.88 574 PRO A O 1
ATOM 4700 N N . ASP A 1 575 ? -2.526 -19.578 -4.584 1.00 92.00 575 ASP A N 1
ATOM 4701 C CA . ASP A 1 575 ? -2.872 -19.852 -5.989 1.00 92.00 575 ASP A CA 1
ATOM 4702 C C . ASP A 1 575 ? -4.383 -19.725 -6.268 1.00 92.00 575 ASP A C 1
ATOM 4704 O O . ASP A 1 575 ? -4.795 -19.298 -7.346 1.00 92.00 575 ASP A O 1
ATOM 4708 N N . TYR A 1 576 ? -5.227 -20.016 -5.271 1.00 93.75 576 TYR A N 1
ATOM 4709 C CA . TYR A 1 576 ? -6.681 -19.896 -5.398 1.00 93.75 576 TYR A CA 1
ATOM 4710 C C . TYR A 1 576 ? -7.156 -18.454 -5.627 1.00 93.75 576 TYR A C 1
ATOM 4712 O O . TYR A 1 576 ? -8.186 -18.266 -6.274 1.00 93.75 576 TYR A O 1
ATOM 4720 N N . LEU A 1 577 ? -6.416 -17.432 -5.181 1.00 94.62 577 LEU A N 1
ATOM 4721 C CA . LEU A 1 577 ? -6.784 -16.034 -5.434 1.00 94.62 577 LEU A CA 1
ATOM 4722 C C . LEU A 1 577 ? -6.647 -15.669 -6.919 1.00 94.62 577 LEU A C 1
ATOM 4724 O O . LEU A 1 577 ? -7.423 -14.864 -7.426 1.00 94.62 577 LEU A O 1
ATOM 4728 N N . PHE A 1 578 ? -5.729 -16.310 -7.649 1.00 90.38 578 PHE A N 1
ATOM 4729 C CA . PHE A 1 578 ? -5.573 -16.110 -9.095 1.00 90.38 578 PHE A CA 1
ATOM 4730 C C . PHE A 1 578 ? -6.705 -16.742 -9.914 1.00 90.38 578 PHE A C 1
ATOM 4732 O O . PHE A 1 578 ? -6.901 -16.387 -11.074 1.00 90.38 578 PHE A O 1
ATOM 4739 N N . SER A 1 579 ? -7.480 -17.657 -9.321 1.00 89.19 579 SER A N 1
ATOM 4740 C CA . SER A 1 579 ? -8.652 -18.250 -9.977 1.00 89.19 579 SER A CA 1
ATOM 4741 C C . SER A 1 579 ? -9.860 -17.302 -10.028 1.00 89.19 579 SER A C 1
ATOM 4743 O O . SER A 1 579 ? -10.797 -17.529 -10.801 1.00 89.19 579 SER A O 1
ATOM 4745 N N . ILE A 1 580 ? -9.845 -16.223 -9.233 1.00 92.44 580 ILE A N 1
ATOM 4746 C CA . ILE A 1 580 ? -10.929 -15.243 -9.172 1.00 92.44 580 ILE A CA 1
ATOM 4747 C C . ILE A 1 580 ? -10.929 -14.403 -10.454 1.00 92.44 580 ILE A C 1
ATOM 4749 O O . ILE A 1 580 ? -10.000 -13.652 -10.751 1.00 92.44 580 ILE A O 1
ATOM 4753 N N . LYS A 1 581 ? -12.016 -14.515 -11.222 1.00 89.12 581 LYS A N 1
ATOM 4754 C CA . LYS A 1 581 ? -12.154 -13.841 -12.521 1.00 89.12 581 LYS A CA 1
ATOM 4755 C C . LYS A 1 581 ? -12.645 -12.397 -12.419 1.00 89.12 581 LYS A C 1
ATOM 4757 O O . LYS A 1 581 ? -12.345 -11.606 -13.305 1.00 89.12 581 LYS A O 1
ATOM 4762 N N . GLN A 1 582 ? -13.420 -12.058 -11.389 1.00 91.44 582 GLN A N 1
ATOM 4763 C CA . GLN A 1 582 ? -13.910 -10.690 -11.202 1.00 91.44 582 GLN A CA 1
ATOM 4764 C C . GLN A 1 582 ? -12.840 -9.803 -10.553 1.00 91.44 582 GLN A C 1
ATOM 4766 O O . GLN A 1 582 ? -12.011 -10.322 -9.805 1.00 91.44 582 GLN A O 1
ATOM 4771 N N . PRO A 1 583 ? -12.855 -8.479 -10.783 1.00 93.00 583 PRO A N 1
ATOM 4772 C CA . PRO A 1 583 ? -11.899 -7.602 -10.133 1.00 93.00 583 PRO A CA 1
ATOM 4773 C C . PRO A 1 583 ? -12.041 -7.569 -8.611 1.00 93.00 583 PRO A C 1
ATOM 4775 O O . PRO A 1 583 ? -13.161 -7.542 -8.101 1.00 93.00 583 PRO A O 1
ATOM 4778 N N . PHE A 1 584 ? -10.919 -7.527 -7.892 1.00 96.50 584 PHE A N 1
ATOM 4779 C CA . PHE A 1 584 ? -10.889 -7.409 -6.430 1.00 96.50 584 PHE A CA 1
ATOM 4780 C C . PHE A 1 584 ? -9.654 -6.643 -5.938 1.00 96.50 584 PHE A C 1
ATOM 4782 O O . PHE A 1 584 ? -8.739 -6.348 -6.703 1.00 96.50 584 PHE A O 1
ATOM 4789 N N . ASP A 1 585 ? -9.633 -6.302 -4.654 1.00 97.56 585 ASP A N 1
ATOM 4790 C CA . ASP A 1 585 ? -8.484 -5.685 -3.991 1.00 97.56 585 ASP A CA 1
ATOM 4791 C C . ASP A 1 585 ? -7.888 -6.636 -2.948 1.00 97.56 585 ASP A C 1
ATOM 4793 O O . ASP A 1 585 ? -8.627 -7.314 -2.232 1.00 97.56 585 ASP A O 1
ATOM 4797 N N . LEU A 1 586 ? -6.557 -6.664 -2.833 1.00 97.81 586 LEU A N 1
ATOM 4798 C CA . LEU A 1 586 ? -5.837 -7.517 -1.886 1.00 97.81 586 LEU A CA 1
ATOM 4799 C C . LEU A 1 586 ? -4.995 -6.667 -0.929 1.00 97.81 586 LEU A C 1
ATOM 4801 O O . LEU A 1 586 ? -3.932 -6.166 -1.297 1.00 97.81 586 LEU A O 1
ATOM 4805 N N . MET A 1 587 ? -5.459 -6.486 0.305 1.00 98.38 587 MET A N 1
ATOM 4806 C CA . MET A 1 587 ? -4.727 -5.746 1.331 1.00 98.38 587 MET A CA 1
ATOM 4807 C C . MET A 1 587 ? -3.542 -6.562 1.851 1.00 98.38 587 MET A C 1
ATOM 4809 O O . MET A 1 587 ? -3.717 -7.674 2.342 1.00 98.38 587 MET A O 1
ATOM 4813 N N . VAL A 1 588 ? -2.339 -5.988 1.781 1.00 97.94 588 VAL A N 1
ATOM 4814 C CA . VAL A 1 588 ? -1.095 -6.645 2.198 1.00 97.94 588 VAL A CA 1
ATOM 4815 C C . VAL A 1 588 ? -0.804 -6.338 3.668 1.00 97.94 588 VAL A C 1
ATOM 4817 O O . VAL A 1 588 ? -0.424 -5.225 4.043 1.00 97.94 588 VAL A O 1
ATOM 4820 N N . GLU A 1 589 ? -0.946 -7.353 4.513 1.00 97.38 589 GLU A N 1
ATOM 4821 C CA . GLU A 1 589 ? -0.839 -7.275 5.969 1.00 97.38 589 GLU A CA 1
ATOM 4822 C C . GLU A 1 589 ? 0.523 -7.754 6.491 1.00 97.38 589 GLU A C 1
ATOM 4824 O O . GLU A 1 589 ? 0.623 -8.667 7.307 1.00 97.38 589 GLU A O 1
ATOM 4829 N N . ALA A 1 590 ? 1.603 -7.108 6.056 1.00 95.44 590 ALA A N 1
ATOM 4830 C CA . ALA A 1 590 ? 2.963 -7.421 6.502 1.00 95.44 590 ALA A CA 1
ATOM 4831 C C . ALA A 1 590 ? 3.549 -6.320 7.398 1.00 95.44 590 ALA A C 1
ATOM 4833 O O . ALA A 1 590 ? 3.086 -5.173 7.391 1.00 95.44 590 ALA A O 1
ATOM 4834 N N . LYS A 1 591 ? 4.607 -6.623 8.159 1.00 92.25 591 LYS A N 1
ATOM 4835 C CA . LYS A 1 591 ? 5.238 -5.616 9.034 1.00 92.25 591 LYS A CA 1
ATOM 4836 C C . LYS A 1 591 ? 6.004 -4.547 8.265 1.00 92.25 591 LYS A C 1
ATOM 4838 O O . LYS A 1 591 ? 6.002 -3.406 8.718 1.00 92.25 591 LYS A O 1
ATOM 4843 N N . PHE A 1 592 ? 6.593 -4.870 7.110 1.00 91.12 592 PHE A N 1
ATOM 4844 C CA . PHE A 1 592 ? 7.351 -3.894 6.311 1.00 91.12 592 PHE A CA 1
ATOM 4845 C C . PHE A 1 592 ? 6.517 -3.120 5.277 1.00 91.12 592 PHE A C 1
ATOM 4847 O O . PHE A 1 592 ? 7.072 -2.306 4.539 1.00 91.12 592 PHE A O 1
ATOM 4854 N N . LYS A 1 593 ? 5.187 -3.276 5.279 1.00 93.62 593 LYS A N 1
ATOM 4855 C CA . LYS A 1 593 ? 4.245 -2.401 4.555 1.00 93.62 593 LYS A CA 1
ATOM 4856 C C . LYS A 1 593 ? 4.494 -2.348 3.038 1.00 93.62 593 LYS A C 1
ATOM 4858 O O . LYS A 1 593 ? 4.470 -3.390 2.389 1.00 93.62 593 LYS A O 1
ATOM 4863 N N . ASP A 1 594 ? 4.732 -1.163 2.477 1.00 89.50 594 ASP A N 1
ATOM 4864 C CA . ASP A 1 594 ? 5.050 -0.909 1.063 1.00 89.50 594 ASP A CA 1
ATOM 4865 C C . ASP A 1 594 ? 6.189 -1.794 0.547 1.00 89.50 594 ASP A C 1
ATOM 4867 O O . ASP A 1 594 ? 6.178 -2.240 -0.595 1.00 89.50 594 ASP A O 1
ATOM 4871 N N . LEU A 1 595 ? 7.144 -2.142 1.403 1.00 83.31 595 LEU A N 1
ATOM 4872 C CA . LEU A 1 595 ? 8.263 -2.996 1.027 1.00 83.31 595 LEU A CA 1
ATOM 4873 C C . LEU A 1 595 ? 7.833 -4.443 0.751 1.00 83.31 595 LEU A C 1
ATOM 4875 O O . LEU A 1 595 ? 8.399 -5.094 -0.127 1.00 83.31 595 LEU A O 1
ATOM 4879 N N . ALA A 1 596 ? 6.820 -4.941 1.466 1.00 88.25 596 ALA A N 1
ATOM 4880 C CA . ALA A 1 596 ? 6.228 -6.246 1.189 1.00 88.25 596 ALA A CA 1
ATOM 4881 C C . ALA A 1 596 ? 5.459 -6.229 -0.137 1.00 88.25 596 ALA A C 1
ATOM 4883 O O . ALA A 1 596 ? 5.573 -7.172 -0.916 1.00 88.25 596 ALA A O 1
ATOM 4884 N N . ILE A 1 597 ? 4.766 -5.127 -0.439 1.00 89.81 597 ILE A N 1
ATOM 4885 C CA . ILE A 1 597 ? 4.117 -4.908 -1.739 1.00 89.81 597 ILE A CA 1
ATOM 4886 C C . ILE A 1 597 ? 5.162 -4.906 -2.863 1.00 89.81 597 ILE A C 1
ATOM 4888 O O . ILE A 1 597 ? 5.017 -5.635 -3.837 1.00 89.81 597 ILE A O 1
ATOM 4892 N N . ASN A 1 598 ? 6.265 -4.173 -2.702 1.00 76.06 598 ASN A N 1
ATOM 4893 C CA . ASN A 1 598 ? 7.342 -4.116 -3.696 1.00 76.06 598 ASN A CA 1
ATOM 4894 C C . ASN A 1 598 ? 8.015 -5.481 -3.909 1.00 76.06 598 ASN A C 1
ATOM 4896 O O . ASN A 1 598 ? 8.357 -5.851 -5.036 1.00 76.06 598 ASN A O 1
ATOM 4900 N N . LYS A 1 599 ? 8.171 -6.269 -2.837 1.00 77.44 599 LYS A N 1
ATOM 4901 C CA . LYS A 1 599 ? 8.628 -7.659 -2.933 1.00 77.44 599 LYS A CA 1
ATOM 4902 C C . LYS A 1 599 ? 7.639 -8.512 -3.730 1.00 77.44 599 LYS A C 1
ATOM 4904 O O . LYS A 1 599 ? 8.083 -9.265 -4.595 1.00 77.44 599 LYS A O 1
ATOM 4909 N N . LEU A 1 600 ? 6.336 -8.364 -3.491 1.00 82.75 600 LEU A N 1
ATOM 4910 C CA . LEU A 1 600 ? 5.299 -9.051 -4.258 1.00 82.75 600 LEU A CA 1
ATOM 4911 C C . LEU A 1 600 ? 5.279 -8.613 -5.723 1.00 82.75 600 LEU A C 1
ATOM 4913 O O . LEU A 1 600 ? 5.177 -9.483 -6.570 1.00 82.75 600 LEU A O 1
ATOM 4917 N N . TYR A 1 601 ? 5.486 -7.337 -6.055 1.00 76.44 601 TYR A N 1
ATOM 4918 C CA . TYR A 1 601 ? 5.650 -6.900 -7.451 1.00 76.44 601 TYR A CA 1
ATOM 4919 C C . TYR A 1 601 ? 6.894 -7.492 -8.123 1.00 76.44 601 TYR A C 1
ATOM 4921 O O . TYR A 1 601 ? 6.895 -7.718 -9.326 1.00 76.44 601 TYR A O 1
ATOM 4929 N N . THR A 1 602 ? 7.945 -7.803 -7.359 1.00 66.88 602 THR A N 1
ATOM 4930 C CA . THR A 1 602 ? 9.115 -8.516 -7.901 1.00 66.88 602 THR A CA 1
ATOM 4931 C C . THR A 1 602 ? 8.783 -9.979 -8.229 1.00 66.88 602 THR A C 1
ATOM 4933 O O . THR A 1 602 ? 9.334 -10.538 -9.169 1.00 66.88 602 THR A O 1
ATOM 4936 N N . ILE A 1 603 ? 7.905 -10.615 -7.445 1.00 72.00 603 ILE A N 1
ATOM 4937 C CA . ILE A 1 603 ? 7.496 -12.021 -7.628 1.00 72.00 603 ILE A CA 1
ATOM 4938 C C . ILE A 1 603 ? 6.369 -12.142 -8.667 1.00 72.00 603 ILE A C 1
ATOM 4940 O O . ILE A 1 603 ? 6.353 -13.079 -9.459 1.00 72.00 603 ILE A O 1
ATOM 4944 N N . TYR A 1 604 ? 5.452 -11.175 -8.675 1.00 74.25 604 TYR A N 1
ATOM 4945 C CA . TYR A 1 604 ? 4.263 -11.082 -9.518 1.00 74.25 604 TYR A CA 1
ATOM 4946 C C . TYR A 1 604 ? 4.241 -9.729 -10.238 1.00 74.25 604 TYR A C 1
ATOM 4948 O O . TYR A 1 604 ? 3.458 -8.843 -9.871 1.00 74.25 604 TYR A O 1
ATOM 4956 N N . PRO A 1 605 ? 5.085 -9.539 -11.268 1.00 64.69 605 PRO A N 1
ATOM 4957 C CA . PRO A 1 605 ? 5.172 -8.267 -11.975 1.00 64.69 605 PRO A CA 1
ATOM 4958 C C . PRO A 1 605 ? 3.826 -7.766 -12.501 1.00 64.69 605 PRO A C 1
ATOM 4960 O O . PRO A 1 605 ? 3.615 -6.559 -12.510 1.00 64.69 605 PRO A O 1
ATOM 4963 N N . ASP A 1 606 ? 2.895 -8.659 -12.857 1.00 68.31 606 ASP A N 1
ATOM 4964 C CA . ASP A 1 606 ? 1.525 -8.340 -13.305 1.00 68.31 606 ASP A CA 1
ATOM 4965 C C . ASP A 1 606 ? 0.688 -7.495 -12.366 1.00 68.31 606 ASP A C 1
ATOM 4967 O O . ASP A 1 606 ? -0.228 -6.813 -12.823 1.00 68.31 606 ASP A O 1
ATOM 4971 N N . LEU A 1 607 ? 0.971 -7.560 -11.069 1.00 74.81 607 LEU A N 1
ATOM 4972 C CA . LEU A 1 607 ? 0.206 -6.823 -10.072 1.00 74.81 607 LEU A CA 1
ATOM 4973 C C . LEU A 1 607 ? 0.629 -5.370 -9.965 1.00 74.81 607 LEU A C 1
ATOM 4975 O O . LEU A 1 607 ? -0.056 -4.583 -9.307 1.00 74.81 607 LEU A O 1
ATOM 4979 N N . SER A 1 608 ? 1.757 -5.002 -10.569 1.00 66.62 608 SER A N 1
ATOM 4980 C CA . SER A 1 608 ? 2.256 -3.653 -10.375 1.00 66.62 608 SER A CA 1
ATOM 4981 C C . SER A 1 608 ? 1.372 -2.643 -11.089 1.00 66.62 608 SER A C 1
ATOM 4983 O O . SER A 1 608 ? 0.978 -2.841 -12.241 1.00 66.62 608 SER A O 1
ATOM 4985 N N . PRO A 1 609 ? 1.102 -1.515 -10.439 1.00 64.50 609 PRO A N 1
ATOM 4986 C CA . PRO A 1 609 ? 0.148 -0.555 -10.939 1.00 64.50 609 PRO A CA 1
ATOM 4987 C C . PRO A 1 609 ? 0.656 0.169 -12.184 1.00 64.50 609 PRO A C 1
ATOM 4989 O O . PRO A 1 609 ? 1.820 0.562 -12.280 1.00 64.50 609 PRO A O 1
ATOM 4992 N N . LYS A 1 610 ? -0.272 0.428 -13.110 1.00 54.94 610 LYS A N 1
ATOM 4993 C CA . LYS A 1 610 ? -0.081 1.330 -14.251 1.00 54.94 610 LYS A CA 1
ATOM 4994 C C . LYS A 1 610 ? -0.226 2.785 -13.796 1.00 54.94 610 LYS A C 1
ATOM 4996 O O . LYS A 1 610 ? -1.286 3.185 -13.308 1.00 54.94 610 LYS A O 1
ATOM 5001 N N . ILE A 1 611 ? 0.800 3.614 -14.002 1.00 49.91 611 ILE A N 1
ATOM 5002 C CA . ILE A 1 611 ? 0.656 5.072 -13.884 1.00 49.91 611 ILE A CA 1
ATOM 5003 C C . ILE A 1 611 ? -0.086 5.567 -15.130 1.00 49.91 611 ILE A C 1
ATOM 5005 O O . ILE A 1 611 ? 0.481 5.653 -16.220 1.00 49.91 611 ILE A O 1
ATOM 5009 N N . ILE A 1 612 ? -1.378 5.854 -14.967 1.00 44.41 612 ILE A N 1
ATOM 5010 C CA . ILE A 1 612 ? -2.211 6.489 -15.992 1.00 44.41 612 ILE A CA 1
ATOM 5011 C C . ILE A 1 612 ? -1.766 7.954 -16.094 1.00 44.41 612 ILE A C 1
ATOM 5013 O O . ILE A 1 612 ? -2.062 8.750 -15.207 1.00 44.41 612 ILE A O 1
ATOM 5017 N N . ASN A 1 613 ? -1.051 8.311 -17.165 1.00 35.38 613 ASN A N 1
ATOM 5018 C CA . ASN A 1 613 ? -0.587 9.684 -17.409 1.00 35.38 613 ASN A CA 1
ATOM 5019 C C . ASN A 1 613 ? -1.692 10.633 -17.936 1.00 35.38 613 ASN A C 1
ATOM 5021 O O . ASN A 1 613 ? -1.432 11.818 -18.118 1.00 35.38 613 ASN A O 1
ATOM 5025 N N . ASP A 1 614 ? -2.935 10.172 -18.108 1.00 33.75 614 ASP A N 1
ATOM 5026 C CA . ASP A 1 614 ? -4.067 10.998 -18.563 1.00 33.75 614 ASP A CA 1
ATOM 5027 C C . ASP A 1 614 ? -4.852 11.646 -17.411 1.00 33.75 614 ASP A C 1
ATOM 5029 O O . ASP A 1 614 ? -6.068 11.494 -17.277 1.00 33.75 614 ASP A O 1
ATOM 5033 N N . ILE A 1 615 ? -4.171 12.412 -16.558 1.00 39.12 615 ILE A N 1
ATOM 5034 C CA . ILE A 1 615 ? -4.857 13.228 -15.551 1.00 39.12 615 ILE A CA 1
ATOM 5035 C C . ILE A 1 615 ? -5.025 14.649 -16.094 1.00 39.12 615 ILE A C 1
ATOM 5037 O O . ILE A 1 615 ? -4.186 15.521 -15.868 1.00 39.12 615 ILE A O 1
ATOM 5041 N N . LYS A 1 616 ? -6.141 14.915 -16.787 1.00 27.84 616 LYS A N 1
ATOM 5042 C CA . LYS A 1 616 ? -6.582 16.303 -17.008 1.00 27.84 616 LYS A CA 1
ATOM 5043 C C . LYS A 1 616 ? -6.822 16.960 -15.637 1.00 27.84 616 LYS A C 1
ATOM 5045 O O . LYS A 1 616 ? -7.443 16.325 -14.781 1.00 27.84 616 LYS A O 1
ATOM 5050 N N . PRO A 1 617 ? -6.373 18.207 -15.397 1.00 32.56 617 PRO A N 1
ATOM 5051 C CA . PRO A 1 617 ? -6.710 18.918 -14.171 1.00 32.56 617 PRO A CA 1
ATOM 5052 C C . PRO A 1 617 ? -8.234 19.012 -14.050 1.00 32.56 617 PRO A C 1
ATOM 5054 O O . PRO A 1 617 ? -8.907 19.597 -14.902 1.00 32.56 617 PRO A O 1
ATOM 5057 N N . ILE A 1 618 ? -8.784 18.403 -13.000 1.00 33.59 618 ILE A N 1
ATOM 5058 C CA . ILE A 1 618 ? -10.185 18.588 -12.633 1.00 33.59 618 ILE A CA 1
ATOM 5059 C C . ILE A 1 618 ? -10.318 20.063 -12.250 1.00 33.59 618 ILE A C 1
ATOM 5061 O O . ILE A 1 618 ? -9.591 20.548 -11.381 1.00 33.59 618 ILE A O 1
ATOM 5065 N N . LYS A 1 619 ? -11.207 20.798 -12.931 1.00 27.09 619 LYS A N 1
ATOM 5066 C CA . LYS A 1 619 ? -11.557 22.163 -12.518 1.00 27.09 619 LYS A CA 1
ATOM 5067 C C . LYS A 1 619 ? -12.008 22.099 -11.054 1.00 27.09 619 LYS A C 1
ATOM 5069 O O . LYS A 1 619 ? -12.810 21.213 -10.760 1.00 27.09 619 LYS A O 1
ATOM 5074 N N . PRO A 1 620 ? -11.541 22.992 -10.162 1.00 31.23 620 PRO A N 1
ATOM 5075 C CA . PRO A 1 620 ? -12.004 23.006 -8.783 1.00 31.23 620 PRO A CA 1
ATOM 5076 C C . PRO A 1 620 ? -13.530 22.955 -8.770 1.00 31.23 620 PRO A C 1
ATOM 5078 O O . PRO A 1 620 ? -14.189 23.754 -9.447 1.00 31.23 620 PRO A O 1
ATOM 5081 N N . ILE A 1 621 ? -14.082 21.968 -8.063 1.00 31.42 621 ILE A N 1
ATOM 5082 C CA . ILE A 1 621 ? -15.517 21.915 -7.809 1.00 31.42 621 ILE A CA 1
ATOM 5083 C C . ILE A 1 621 ? -15.826 23.224 -7.087 1.00 31.42 621 ILE A C 1
ATOM 5085 O O . ILE A 1 621 ? -15.191 23.549 -6.086 1.00 31.42 621 ILE A O 1
ATOM 5089 N N . LYS A 1 622 ? -16.724 24.037 -7.654 1.00 28.36 622 LYS A N 1
ATOM 5090 C CA . LYS A 1 622 ? -17.133 25.278 -6.993 1.00 28.36 622 LYS A CA 1
ATOM 5091 C C . LYS A 1 622 ? -17.664 24.890 -5.611 1.00 28.36 622 LYS A C 1
ATOM 5093 O O . LYS A 1 622 ? -18.501 23.985 -5.577 1.00 28.36 622 LYS A O 1
ATOM 5098 N N . PRO A 1 623 ? -17.229 25.545 -4.519 1.00 34.75 623 PRO A N 1
ATOM 5099 C CA . PRO A 1 623 ? -17.798 25.286 -3.207 1.00 34.75 623 PRO A CA 1
ATOM 5100 C C . PRO A 1 623 ? -19.317 25.344 -3.320 1.00 34.75 623 PRO A C 1
ATOM 5102 O O . PRO A 1 623 ? -19.868 26.257 -3.956 1.00 34.75 623 PRO A O 1
ATOM 5105 N N . ILE A 1 624 ? -19.986 24.330 -2.770 1.00 33.56 624 ILE A N 1
ATOM 5106 C CA . ILE A 1 624 ? -21.440 24.329 -2.653 1.00 33.56 624 ILE A CA 1
ATOM 5107 C C . ILE A 1 624 ? -21.783 25.650 -1.970 1.00 33.56 624 ILE A C 1
ATOM 5109 O O . ILE A 1 624 ? -21.276 25.943 -0.886 1.00 33.56 624 ILE A O 1
ATOM 5113 N N . LYS A 1 625 ? -22.564 26.501 -2.649 1.00 30.55 625 LYS A N 1
ATOM 5114 C CA . LYS A 1 625 ? -22.995 27.770 -2.057 1.00 30.55 625 LYS A CA 1
ATOM 5115 C C . LYS A 1 625 ? -23.598 27.440 -0.691 1.00 30.55 625 LYS A C 1
ATOM 5117 O O . LYS A 1 625 ? -24.432 26.531 -0.655 1.00 30.55 625 LYS A O 1
ATOM 5122 N N . PRO A 1 626 ? -23.229 28.158 0.386 1.00 36.66 626 PRO A N 1
ATOM 5123 C CA . PRO A 1 626 ? -23.886 27.993 1.670 1.00 36.66 626 PRO A CA 1
ATOM 5124 C C . PRO A 1 626 ? -25.389 27.996 1.431 1.00 36.66 626 PRO A C 1
ATOM 5126 O O . PRO A 1 626 ? -25.905 28.892 0.745 1.00 36.66 626 PRO A O 1
ATOM 5129 N N . ILE A 1 627 ? -26.080 26.972 1.933 1.00 37.66 627 ILE A N 1
ATOM 5130 C CA . ILE A 1 627 ? -27.537 26.992 1.987 1.00 37.66 627 ILE A CA 1
ATOM 5131 C C . ILE A 1 627 ? -27.876 28.320 2.657 1.00 37.66 627 ILE A C 1
ATOM 5133 O O . ILE A 1 627 ? -27.415 28.589 3.768 1.00 37.66 627 ILE A O 1
ATOM 5137 N N . LYS A 1 628 ? -28.585 29.202 1.937 1.00 34.94 628 LYS A N 1
ATOM 5138 C CA . LYS A 1 628 ? -29.004 30.484 2.508 1.00 34.94 628 LYS A CA 1
ATOM 5139 C C . LYS A 1 628 ? -29.680 30.159 3.839 1.00 34.94 628 LYS A C 1
ATOM 5141 O O . LYS A 1 628 ? -30.555 29.289 3.823 1.00 34.94 628 LYS A O 1
ATOM 5146 N N . PRO A 1 629 ? -29.303 30.813 4.952 1.00 40.62 629 PRO A N 1
ATOM 5147 C CA . PRO A 1 629 ? -29.979 30.585 6.215 1.00 40.62 629 PRO A CA 1
ATOM 5148 C C . PRO A 1 629 ? -31.475 30.727 5.965 1.00 40.62 629 PRO A C 1
ATOM 5150 O O . PRO A 1 629 ? -31.927 31.717 5.373 1.00 40.62 629 PRO A O 1
ATOM 5153 N N . ILE A 1 630 ? -32.226 29.688 6.335 1.00 41.78 630 ILE A N 1
ATOM 5154 C CA . ILE A 1 630 ? -33.681 29.738 6.324 1.00 41.78 630 ILE A CA 1
ATOM 5155 C C . ILE A 1 630 ? -34.028 30.993 7.119 1.00 41.78 630 ILE A C 1
ATOM 5157 O O . ILE A 1 630 ? -33.588 31.144 8.261 1.00 41.78 630 ILE A O 1
ATOM 5161 N N . LYS A 1 631 ? -34.729 31.943 6.483 1.00 40.28 631 LYS A N 1
ATOM 5162 C CA . LYS A 1 631 ? -35.181 33.153 7.174 1.00 40.28 631 LYS A CA 1
ATOM 5163 C C . LYS A 1 631 ? -35.863 32.701 8.467 1.00 40.28 631 LYS A C 1
ATOM 5165 O O . LYS A 1 631 ? -36.684 31.785 8.375 1.00 40.28 631 LYS A O 1
ATOM 5170 N N . PRO A 1 632 ? -35.559 33.312 9.627 1.00 44.84 632 PRO A N 1
ATOM 5171 C CA . PRO A 1 632 ? -36.255 32.977 10.853 1.00 44.84 632 PRO A CA 1
ATOM 5172 C C . PRO A 1 632 ? -37.752 33.013 10.565 1.00 44.84 632 PRO A C 1
ATOM 5174 O O . PRO A 1 632 ? -38.263 34.005 10.028 1.00 44.84 632 PRO A O 1
ATOM 5177 N N . ILE A 1 633 ? -38.436 31.904 10.847 1.00 45.16 633 ILE A N 1
ATOM 5178 C CA . ILE A 1 633 ? -39.892 31.870 10.798 1.00 45.16 633 ILE A CA 1
ATOM 5179 C C . ILE A 1 633 ? -40.337 33.005 11.718 1.00 45.16 633 ILE A C 1
ATOM 5181 O O . ILE A 1 633 ? -39.943 33.052 12.884 1.00 45.16 633 ILE A O 1
ATOM 5185 N N . LYS A 1 634 ? -41.080 33.976 11.169 1.00 45.59 634 LYS A N 1
ATOM 5186 C CA . LYS A 1 634 ? -41.646 35.061 11.976 1.00 45.59 634 LYS A CA 1
ATOM 5187 C C . LYS A 1 634 ? -42.371 34.419 13.162 1.00 45.59 634 LYS A C 1
ATOM 5189 O O . LYS A 1 634 ? -43.089 33.446 12.924 1.00 45.59 634 LYS A O 1
ATOM 5194 N N . PRO A 1 635 ? -42.227 34.946 14.390 1.00 50.16 635 PRO A N 1
ATOM 5195 C CA . PRO A 1 635 ? -42.979 34.444 15.528 1.00 50.16 635 PRO A CA 1
ATOM 5196 C C . PRO A 1 635 ? -44.447 34.323 15.133 1.00 50.16 635 PRO A C 1
ATOM 5198 O O . PRO A 1 635 ? -45.047 35.291 14.650 1.00 50.16 635 PRO A O 1
ATOM 5201 N N . ILE A 1 636 ? -45.004 33.120 15.268 1.00 47.69 636 ILE A N 1
ATOM 5202 C CA . ILE A 1 636 ? -46.437 32.917 15.098 1.00 47.69 636 ILE A CA 1
ATOM 5203 C C . ILE A 1 636 ? -47.095 33.853 16.111 1.00 47.69 636 ILE A C 1
ATOM 5205 O O . ILE A 1 636 ? -46.780 33.804 17.302 1.00 47.69 636 ILE A O 1
ATOM 5209 N N . LYS A 1 637 ? -47.951 34.766 15.633 1.00 49.69 637 LYS A N 1
ATOM 5210 C CA . LYS A 1 637 ? -48.727 35.637 16.522 1.00 49.69 637 LYS A CA 1
ATOM 5211 C C . LYS A 1 637 ? -49.448 34.748 17.543 1.00 49.69 637 LYS A C 1
ATOM 5213 O O . LYS A 1 637 ? -50.001 33.730 17.123 1.00 49.69 637 LYS A O 1
ATOM 5218 N N . PRO A 1 638 ? -49.488 35.124 18.833 1.00 52.34 638 PRO A N 1
ATOM 5219 C CA . PRO A 1 638 ? -50.248 34.380 19.826 1.00 52.34 638 PRO A CA 1
ATOM 5220 C C . PRO A 1 638 ? -51.662 34.126 19.305 1.00 52.34 638 PRO A C 1
ATOM 5222 O O . PRO A 1 638 ? -52.350 35.058 18.871 1.00 52.34 638 PRO A O 1
ATOM 5225 N N . ILE A 1 639 ? -52.077 32.861 19.304 1.00 51.69 639 ILE A N 1
ATOM 5226 C CA . ILE A 1 639 ? -53.457 32.493 19.002 1.00 51.69 639 ILE A CA 1
ATOM 5227 C C . ILE A 1 639 ? -54.323 33.205 20.045 1.00 51.69 639 ILE A C 1
ATOM 5229 O O . ILE A 1 639 ? -54.090 33.071 21.247 1.00 51.69 639 ILE A O 1
ATOM 5233 N N . LYS A 1 640 ? -55.294 34.008 19.591 1.00 53.69 640 LYS A N 1
ATOM 5234 C CA . LYS A 1 640 ? -56.271 34.631 20.493 1.00 53.69 640 LYS A CA 1
ATOM 5235 C C . LYS A 1 640 ? -56.952 33.523 21.308 1.00 53.69 640 LYS A C 1
ATOM 5237 O O . LYS A 1 640 ? -57.330 32.516 20.708 1.00 53.69 640 LYS A O 1
ATOM 5242 N N . PRO A 1 641 ? -57.144 33.695 22.626 1.00 54.31 641 PRO A N 1
ATOM 5243 C CA . PRO A 1 641 ? -57.790 32.679 23.444 1.00 54.31 641 PRO A CA 1
ATOM 5244 C C . PRO A 1 641 ? -59.159 32.316 22.859 1.00 54.31 641 PRO A C 1
ATOM 5246 O O . PRO A 1 641 ? -59.973 33.187 22.537 1.00 54.31 641 PRO A O 1
ATOM 5249 N N . ILE A 1 642 ? -59.382 31.013 22.692 1.00 53.22 642 ILE A N 1
ATOM 5250 C CA . ILE A 1 642 ? -60.661 30.447 22.271 1.00 53.22 642 ILE A CA 1
ATOM 5251 C C . ILE A 1 642 ? -61.695 30.825 23.339 1.00 53.22 642 ILE A C 1
ATOM 5253 O O . ILE A 1 642 ? -61.469 30.613 24.531 1.00 53.22 642 ILE A O 1
ATOM 5257 N N . LYS A 1 643 ? -62.826 31.412 22.924 1.00 54.56 643 LYS A N 1
ATOM 5258 C CA . LYS A 1 643 ? -63.955 31.682 23.827 1.00 54.56 643 LYS A CA 1
ATOM 5259 C C . LYS A 1 643 ? -64.398 30.372 24.484 1.00 54.56 643 LYS A C 1
ATOM 5261 O O . LYS A 1 643 ? -64.569 29.372 23.792 1.00 54.56 643 LYS A O 1
ATOM 5266 N N . ALA A 1 644 ? -64.609 30.409 25.799 1.00 53.06 644 ALA A N 1
ATOM 5267 C CA . ALA A 1 644 ? -65.052 29.268 26.590 1.00 53.06 644 ALA A CA 1
ATOM 5268 C C . ALA A 1 644 ? -66.255 28.553 25.945 1.00 53.06 644 ALA A C 1
ATOM 5270 O O . ALA A 1 644 ? -67.263 29.177 25.600 1.00 53.06 644 ALA A O 1
ATOM 5271 N N . ILE A 1 645 ? -66.134 27.234 25.796 1.00 55.81 645 ILE A N 1
ATOM 5272 C CA . ILE A 1 645 ? -67.220 26.353 25.362 1.00 55.81 645 ILE A CA 1
ATOM 5273 C C . ILE A 1 645 ? -68.250 26.299 26.499 1.00 55.81 645 ILE A C 1
ATOM 5275 O O . ILE A 1 645 ? -67.896 26.048 27.651 1.00 55.81 645 ILE A O 1
ATOM 5279 N N . LYS A 1 646 ? -69.527 26.558 26.190 1.00 55.00 646 LYS A N 1
ATOM 5280 C CA . LYS A 1 646 ? -70.622 26.421 27.164 1.00 55.00 646 LYS A CA 1
ATOM 5281 C C . LYS A 1 646 ? -70.769 24.947 27.586 1.00 55.00 646 LYS A C 1
ATOM 5283 O O . LYS A 1 646 ? -70.669 24.077 26.721 1.00 55.00 646 LYS A O 1
ATOM 5288 N N . PRO A 1 647 ? -71.045 24.652 28.868 1.00 58.72 647 PRO A N 1
ATOM 5289 C CA . PRO A 1 647 ? -71.156 23.280 29.352 1.00 58.72 647 PRO A CA 1
ATOM 5290 C C . PRO A 1 647 ? -72.286 22.503 28.660 1.00 58.72 647 PRO A C 1
ATOM 5292 O O . PRO A 1 647 ? -73.391 23.012 28.455 1.00 58.72 647 PRO A O 1
ATOM 5295 N N . ILE A 1 648 ? -71.981 21.254 28.305 1.00 57.62 648 ILE A N 1
ATOM 5296 C CA . ILE A 1 648 ? -72.899 20.286 27.694 1.00 57.62 648 ILE A CA 1
ATOM 5297 C C . ILE A 1 648 ? -73.895 19.804 28.762 1.00 57.62 648 ILE A C 1
ATOM 5299 O O . ILE A 1 648 ? -73.507 19.510 29.893 1.00 57.62 648 ILE A O 1
ATOM 5303 N N . LYS A 1 649 ? -75.188 19.728 28.415 1.00 55.03 649 LYS A N 1
ATOM 5304 C CA . LYS A 1 649 ? -76.242 19.220 29.314 1.00 55.03 649 LYS A CA 1
ATOM 5305 C C . LYS A 1 649 ? -76.052 17.716 29.605 1.00 55.03 649 LYS A C 1
ATOM 5307 O O . LYS A 1 649 ? -75.673 16.987 28.689 1.00 55.03 649 LYS A O 1
ATOM 5312 N N . PRO A 1 650 ? -76.374 17.226 30.819 1.00 59.78 650 PRO A N 1
ATOM 5313 C CA . PRO A 1 650 ? -76.222 15.813 31.171 1.00 59.78 650 PRO A CA 1
ATOM 5314 C C . PRO A 1 650 ? -77.087 14.884 30.308 1.00 59.78 650 PRO A C 1
ATOM 5316 O O . PRO A 1 650 ? -78.259 15.167 30.048 1.00 59.78 650 PRO A O 1
ATOM 5319 N N . ILE A 1 651 ? -76.510 13.750 29.908 1.00 58.28 651 ILE A N 1
ATOM 5320 C CA . ILE A 1 651 ? -77.187 12.663 29.189 1.00 58.28 651 ILE A CA 1
ATOM 5321 C C . ILE A 1 651 ? -78.058 11.871 30.181 1.00 58.28 651 ILE A C 1
ATOM 5323 O O . ILE A 1 651 ? -77.619 11.558 31.287 1.00 58.28 651 ILE A O 1
ATOM 5327 N N . LYS A 1 652 ? -79.302 11.550 29.795 1.00 53.84 652 LYS A N 1
ATOM 5328 C CA . LYS A 1 652 ? -80.228 10.744 30.614 1.00 53.84 652 LYS A CA 1
ATOM 5329 C C . LYS A 1 652 ? -79.782 9.267 30.689 1.00 53.84 652 LYS A C 1
ATOM 5331 O O . LYS A 1 652 ? -79.288 8.755 29.686 1.00 53.84 652 LYS A O 1
ATOM 5336 N N . PRO A 1 653 ? -80.013 8.557 31.812 1.00 58.56 653 PRO A N 1
ATOM 5337 C CA . PRO A 1 653 ? -79.606 7.159 31.968 1.00 58.56 653 PRO A CA 1
ATOM 5338 C C . PRO A 1 653 ? -80.334 6.208 31.006 1.00 58.56 653 PRO A C 1
ATOM 5340 O O . PRO A 1 653 ? -81.544 6.320 30.797 1.00 58.56 653 PRO A O 1
ATOM 5343 N N . ILE A 1 654 ? -79.591 5.243 30.462 1.00 59.16 654 ILE A N 1
ATOM 5344 C CA . ILE A 1 654 ? -80.097 4.159 29.610 1.00 59.16 654 ILE A CA 1
ATOM 5345 C C . ILE A 1 654 ? -80.786 3.101 30.492 1.00 59.16 654 ILE A C 1
ATOM 5347 O O . ILE A 1 654 ? -80.277 2.743 31.553 1.00 59.16 654 ILE A O 1
ATOM 5351 N N . LYS A 1 655 ? -81.958 2.605 30.065 1.00 52.19 655 LYS A N 1
ATOM 5352 C CA . LYS A 1 655 ? -82.718 1.560 30.779 1.00 52.19 655 LYS A CA 1
ATOM 5353 C C . LYS A 1 655 ? -82.022 0.184 30.688 1.00 52.19 655 LYS A C 1
ATOM 5355 O O . LYS A 1 655 ? -81.454 -0.116 29.640 1.00 52.19 655 LYS A O 1
ATOM 5360 N N . PRO A 1 656 ? -82.121 -0.683 31.719 1.00 58.72 656 PRO A N 1
ATOM 5361 C CA . PRO A 1 656 ? -81.480 -2.000 31.716 1.00 58.72 656 PRO A CA 1
ATOM 5362 C C . PRO A 1 656 ? -82.072 -2.952 30.667 1.00 58.72 656 PRO A C 1
ATOM 5364 O O . PRO A 1 656 ? -83.291 -3.030 30.498 1.00 58.72 656 PRO A O 1
ATOM 5367 N N . ILE A 1 657 ? -81.200 -3.712 30.002 1.00 57.94 657 ILE A N 1
ATOM 5368 C CA . ILE A 1 657 ? -81.550 -4.771 29.045 1.00 57.94 657 ILE A CA 1
ATOM 5369 C C . ILE A 1 657 ? -81.959 -6.037 29.821 1.00 57.94 657 ILE A C 1
ATOM 5371 O O . ILE A 1 657 ? -81.294 -6.422 30.781 1.00 57.94 657 ILE A O 1
ATOM 5375 N N . LYS A 1 658 ? -83.068 -6.680 29.421 1.00 51.28 658 LYS A N 1
ATOM 5376 C CA . LYS A 1 658 ? -83.570 -7.927 30.031 1.00 51.28 658 LYS A CA 1
ATOM 5377 C C . LYS A 1 658 ? -82.683 -9.139 29.672 1.00 51.28 658 LYS A C 1
ATOM 5379 O O . LYS A 1 658 ? -82.197 -9.191 28.544 1.00 51.28 658 LYS A O 1
ATOM 5384 N N . PRO A 1 659 ? -82.535 -10.145 30.560 1.00 53.91 659 PRO A N 1
ATOM 5385 C CA . PRO A 1 659 ? -81.732 -11.337 30.284 1.00 53.91 659 PRO A CA 1
ATOM 5386 C C . PRO A 1 659 ? -82.417 -12.258 29.266 1.00 53.91 659 PRO A C 1
ATOM 5388 O O . PRO A 1 659 ? -83.615 -12.529 29.384 1.00 53.91 659 PRO A O 1
ATOM 5391 N N . ILE A 1 660 ? -81.656 -12.782 28.302 1.00 49.62 660 ILE A N 1
ATOM 5392 C CA . ILE A 1 660 ? -82.113 -13.842 27.392 1.00 49.62 660 ILE A CA 1
ATOM 5393 C C . ILE A 1 660 ? -81.803 -15.208 28.021 1.00 49.62 660 ILE A C 1
ATOM 5395 O O . ILE A 1 660 ? -80.715 -15.436 28.547 1.00 49.62 660 ILE A O 1
ATOM 5399 N N . LYS A 1 661 ? -82.814 -16.085 27.999 1.00 44.59 661 LYS A N 1
ATOM 5400 C CA . LYS A 1 661 ? -82.831 -17.440 28.568 1.00 44.59 661 LYS A CA 1
ATOM 5401 C C . LYS A 1 661 ? -81.859 -18.397 27.868 1.00 44.59 661 LYS A C 1
ATOM 5403 O O . LYS A 1 661 ? -81.653 -18.319 26.662 1.00 44.59 661 LYS A O 1
ATOM 5408 N N . SER A 1 662 ? -81.358 -19.344 28.656 1.00 51.22 662 SER A N 1
ATOM 5409 C CA . SER A 1 662 ? -80.583 -20.523 28.267 1.00 51.22 662 SER A CA 1
ATOM 5410 C C . SER A 1 662 ? -81.382 -21.545 27.450 1.00 51.22 662 SER A C 1
ATOM 5412 O O . SER A 1 662 ? -82.548 -21.785 27.752 1.00 51.22 662 SER A O 1
ATOM 5414 N N . LEU A 1 663 ? -80.703 -22.214 26.509 1.00 42.12 663 LEU A N 1
ATOM 5415 C CA . LEU A 1 663 ? -80.992 -23.545 25.938 1.00 42.12 663 LEU A CA 1
ATOM 5416 C C . LEU A 1 663 ? -79.614 -24.121 25.519 1.00 42.12 663 LEU A C 1
ATOM 5418 O O . LEU A 1 663 ? -78.910 -23.452 24.771 1.00 42.12 663 LEU A O 1
ATOM 5422 N N . LYS A 1 664 ? -79.042 -25.139 26.194 1.00 43.59 664 LYS A N 1
ATOM 5423 C CA . LYS A 1 664 ? -79.191 -26.604 25.961 1.00 43.59 664 LYS A CA 1
ATOM 5424 C C . LYS A 1 664 ? -79.078 -26.959 24.466 1.00 43.59 664 LYS A C 1
ATOM 5426 O O . LYS A 1 664 ? -79.860 -26.425 23.692 1.00 43.59 664 LYS A O 1
ATOM 5431 N N . ASN A 1 665 ? -78.192 -27.834 23.986 1.00 42.16 665 ASN A N 1
ATOM 5432 C CA . ASN A 1 665 ? -77.385 -28.915 24.570 1.00 42.16 665 ASN A CA 1
ATOM 5433 C C . ASN A 1 665 ? -75.987 -28.932 23.949 1.00 42.16 665 ASN A C 1
ATOM 5435 O O . ASN A 1 665 ? -75.881 -28.487 22.783 1.00 42.16 665 ASN A O 1
#

Secondary structure (DSSP, 8-state):
---EEEEEHHHHHHHHHHHHHHHHHHH-SSPP-TT-HHHHHHHHHHHHHHHHHHHHHHT--GGGPEEEEPPPGGG-THHHH-TTTTHHHHS--SS-HHHHHHHHHHHHHHTTSS-EEE-TT--HHHHHHHHHHHHHHH----EEEE-S-GGGGGGGGT-TTTEEEEETTTTEEPP-----HHHHHHH-BTTTTB----SHHHHHHHHHHH-TT---HHHHHHHHHTTT-SS---GGGSPPSEEEEEES--HHHHHSSS---S-----HHHHHHHHHHTT---HHHHHHHHHHHHHHT--TT---GGGG-SGGGHHHHHHHHHTHHHHHHHHHHHHHHHHHHHHHHHHHHHHHHHHTS---EEEPPTTSSTTTT-TTS----GGGGHHHHHHHHHHHHHHTPEEEB---TT--TT-S-HHHHHHHHHHHHHHHHHHHHTT--TT--EEEE----TT-HHHHHHHHHHHHTTS-HHHHTTEEEE--SSS--HHHHHHHHHHHHHHHSS---EEEEHHHHHHHHHH-TTS-PPPHHHHHHHHHHHHHTTT---EEEE--BPTTS-TTPBPSS-----HHHHT--S-EEEEE--TTTHHHHHHHHHH-GGGSPP-----PPPPPPPPPPPPPPPPPPPPPPPPPPPPPPPPPPPPPPPPPPPPPPP---